Protein 6L5O (pdb70)

InterPro domains:
  IPR001650 Helicase, C-terminal domain-like [PF00271] (434-532)
  IPR001650 Helicase, C-terminal domain-like [PS51194] (429-573)
  IPR001650 Helicase, C-terminal domain-like [SM00490] (448-532)
  IPR011545 DEAD/DEAH-box helicase domain [PF00270] (211-381)
  IPR012562 GUCT [PF08152] (620-715)
  IPR014001 Helicase superfamily 1/2, ATP-binding domain [PS51192] (217-396)
  IPR014001 Helicase superfamily 1/2, ATP-binding domain [SM00487] (205-412)
  IPR027417 P-loop containing nucleoside triphosphate hydrolase [G3DSA:3.40.50.300] (160-396)
  IPR027417 P-loop containing nucleoside triphosphate hydrolase [G3DSA:3.40.50.300] (397-629)
  IPR027417 P-loop containing nucleoside triphosphate hydrolase [SSF52540] (75-360)
  IPR027417 P-loop containing nucleoside triphosphate hydrolase [SSF52540] (261-554)
  IPR035979 RNA-binding domain superfamily [SSF54928] (625-708)
  IPR050079 DEAD box RNA helicase [PTHR47959] (168-776)
  IPR059027 DDX21/DDX50 dimerisation domain [PF26142] (568-618)

GO terms:
  GO:0016479 negative regulation of transcription by RNA polymerase I (P, TAS)
  GO:0140870 RNA polymerase inhibitor activity (F, TAS)
  GO:0097322 7SK snRNA binding (F, IDA)
  GO:0005654 nucleoplasm (C, IDA)
  GO:0005730 nucleolus (C, IDA)
  GO:0003724 RNA helicase activity (F, IDA)
  GO:0030515 snoRNA binding (F, IDA)
  GO:0035198 miRNA binding (F, IDA)
  GO:0062176 R-loop processing (P, IDA)
  GO:0019843 rRNA binding (F, IDA)
  GO:0016887 ATP hydrolysis activity (F, EXP)
  GO:0003724 RNA helicase activity (F, IMP)
  GO:0006366 transcription by RNA polymerase II (P, IMP)
  GO:0005515 protein binding (F, IPI)
  GO:0003724 RNA helicase activity (F, TAS)
  GO:0005730 nucleolus (C, TAS)
  GO:0005654 nucleoplasm (C, TAS)
  GO:0005694 chromosome (C, IDA)
  GO:0045945 positive regulation of transcription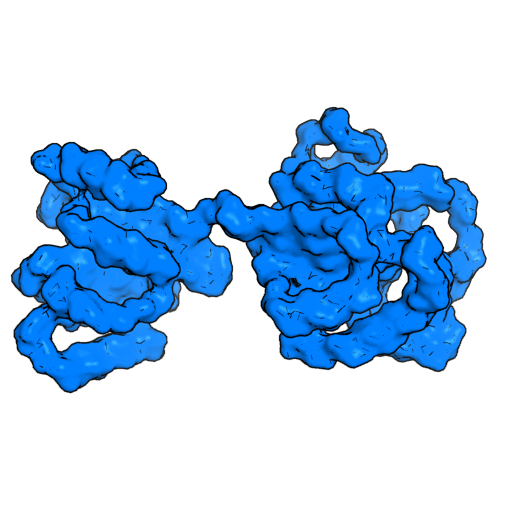 by RNA polymerase III (P, IDA)
  GO:0001649 osteoblast differentiation (P, HDA)

Solvent-accessible surface area: 18257 Å² total; per-residue (Å²): 106,16,112,134,42,73,16,43,143,102,1,46,161,47,0,132,69,96,61,24,61,111,15,90,82,2,9,40,117,0,4,125,43,1,65,50,36,77,3,0,14,0,32,2,55,117,74,48,21,17,21,21,1,0,0,0,1,0,0,15,56,2,32,52,82,34,144,104,82,138,197,41,63,19,3,24,0,0,0,0,0,4,31,115,95,50,0,55,73,0,12,120,11,0,41,31,0,4,146,93,15,23,16,1,30,2,43,33,89,43,107,93,40,49,12,57,73,86,18,154,79,3,1,0,0,0,0,0,15,0,29,18,0,50,56,0,33,119,69,66,116,13,52,0,48,118,6,105,12,0,0,4,9,34,1,22,64,0,4,116,92,54,36,24,100,56,2,43,90,0,0,69,44,0,29,151,76,85,59,137,80,32,1,8,0,0,2,0,1,22,74,30,55,146,123,1,43,54,24,3,98,121,24,21,51,113,91,68,55,127,16,43,31,54,164,100,31,110,62,26,73,26,18,0,15,98,9,95,143,82,101,29,14,65,38,0,18,75,16,22,164,93,98,13,35,176,141,10,47,0,2,0,0,1,89,68,102,134,28,0,75,95,13,5,111,56,94,44,8,96,145,69,7,86,20,0,5,56,98,36,94,107,153,73,47,72,98,8,17,128,8,1,116,109,63,84,25,9,3,2,0,0,3,37,88,9,7,165,80,30,112,12,2,89,0,12,0,0,0,2,2,20,8,14,180,74,11,127,28,0,72,102,10,12,56,73,10,23,42,96,65,118,46,0,10,0,0,0,0,8,27,142,174,23,64,146,70,0,50,67,3,14,123,147,19,60,34,145,13,132,101,119

Foldseek 3Di:
DDVPAPADPLLCVLVVVVVDNYDFVQQVVQLCCQLVFFAEEEADFPPRDVLCSNLRSVVSNCVVPPPDFAFLEAEQEEEAEADLVVLVVSQVVNVSRDPPFAGEEDEPPDDCVVVLVSNRGGHHYYTYHLPRLLVCVVVPRHQQQNYQAYEYEQLVVNVVVPCLVSVCSNQCRQQVDPDVRGHRYYYYHNDADPVSCVSVVVRHDPRHYYHYCPVVDQQEAEAEEEDDLVCVLVVVLVVCCVFANPLFAEEEEEADPVCLVVSCCPPSFVVQEDEEEPVDDPVVNVVVVVCCVVVVGHYYYYYPHRCVVDDDAQGQEYEYAAQDPPLVVVLVVRVSHDPPSHRHYYYYYYYPVRVVSQVVSCVVNVHDHHYD

CATH classification: 3.40.50.300 (+1 more: 3.40.50.300)

Radius of gyration: 26.51 Å; Cα contacts (8 Å, |Δi|>4): 681; chains: 1; bounding box: 66×63×42 Å

Nearest PDB structures (foldseek):
  6l5o-assembly1_A  TM=1.003E+00  e=1.780E-74  Homo sapiens
  6l5m-assembly4_D  TM=5.932E-01  e=1.515E-62  Homo sapiens
  6l5l-assembly1_A  TM=5.613E-01  e=4.854E-62  Homo sapiens
  8i9w-assembly1_CE  TM=5.303E-01  e=2.151E-23  Thermochaetoides thermophila DSM 1495
  8i9z-assembly1_CE  TM=5.323E-01  e=1.432E-23  Thermochaetoides thermophila DSM 1495

Secondary structure (DSSP, 8-state):
--TTS---HHHHHHHHHTT--S--HHHHHHHHHHHTT--EEEE--TTS-HHHHHHHHHHHHHHHH-SS--TTPPPSEEEE-SSHHHHHHHHHHHHHH-SSS-EEEE-SSS-HHHHHHHHHH--SEEEE-HHHHHHHHHTT----TT-SEEEEETHHHHHHTT-HHHHHHHHHHH--S-GGGSPEEEEEES---HHHHHHHGGGS-TT-EEEESSTTS--EEEEEEE--GGGHHHHHHHHHHHHT-TT--EEEEES-HHHHHHHHHSTTTGGGEEEE-TTS-HHHHHHHHHHHHTTS-SEEEEEHHHHTT--PPPBSEEEESS--S-HHHHHHHHTTB--TTPPEEEEEEE-GGGHHHHHHHHHHHT--PEE-

Sequence (372 aa):
SFSNFPISEETIKLLKGRGVTFLFPIQAKTFHHVYSGKDLIAQARTGTGKTFSFAIPLIEKLHGELQDRKRGRAPQVLVLAPTRELANNQVSKDFSSDITKKLSVACFYGGTPYGGQFERMRNGIDILVGTPGRIKDHIQNGKLDLTKLKHVVLDEVDQMLDMGFADQVEEILSSVAYKKDSEDNPQTLLFSATCPHWVFNVAKKYMKSTYEQVDLIKTAITVEHLAIKCHWTQRAAVIGDVIRVYSGHQGRTIIFCETKKEAQELSQNSAIKQDAQSLHGDIPQKQREITLKGFRNGSFGVLVATNVAARGLDIPEVDLVIQSSPPKDVESYIHRSGRTGRAGRTGVCCICCFYQHKEEYQLVQVEQKAGIKFKRI

Structure (mmCIF, N/CA/C/O backbone):
data_6L5O
#
_entry.id   6L5O
#
_cell.length_a   66.460
_cell.length_b   43.830
_cell.length_c   72.440
_cell.angle_alpha   90.000
_cell.angle_beta   115.640
_cell.angle_gamma   90.000
#
_symmetry.space_group_name_H-M   'P 1 21 1'
#
loop_
_entity.id
_entity.type
_entity.pdbx_description
1 polymer 'Nucleolar RNA helicase 2'
2 non-polymer "ADENOSINE-5'-DIPHOSPHATE"
3 non-polymer 'MAGNESIUM ION'
4 non-polymer GLYCEROL
5 water water
#
loop_
_atom_site.group_PDB
_atom_site.id
_atom_site.type_symbol
_atom_site.label_atom_id
_atom_site.label_alt_id
_atom_site.label_comp_id
_atom_site.label_asym_id
_atom_site.label_entity_id
_atom_site.label_seq_id
_atom_site.pdbx_PDB_ins_code
_atom_site.Cartn_x
_atom_site.Cartn_y
_atom_site.Cartn_z
_atom_site.occupancy
_atom_site.B_iso_or_equiv
_atom_site.auth_seq_id
_atom_site.auth_comp_id
_atom_site.auth_asym_id
_atom_site.auth_atom_id
_atom_site.pdbx_PDB_model_num
ATOM 1 N N . SER A 1 1 ? 22.333 -12.604 -5.769 1.00 27.22 187 SER A N 1
ATOM 2 C CA . SER A 1 1 ? 23.647 -13.183 -6.029 1.00 22.37 187 SER A CA 1
ATOM 3 C C . SER A 1 1 ? 24.644 -12.742 -4.980 1.00 19.76 187 SER A C 1
ATOM 4 O O . SER A 1 1 ? 24.404 -11.790 -4.230 1.00 24.27 187 SER A O 1
ATO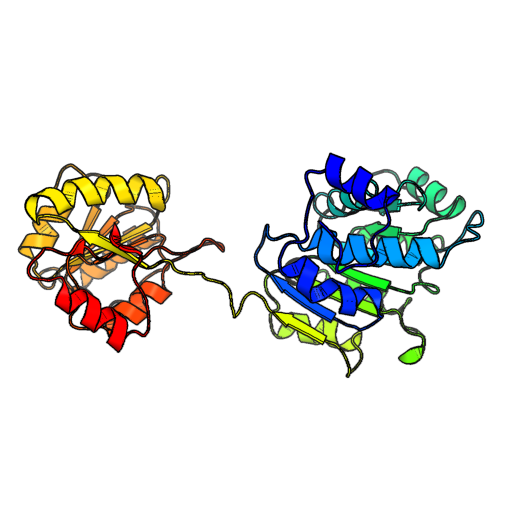M 7 N N . PHE A 1 2 ? 25.804 -13.392 -5.006 1.00 16.37 188 PHE A N 1
ATOM 8 C CA . PHE A 1 2 ? 26.785 -13.285 -3.936 1.00 17.53 188 PHE A CA 1
ATOM 9 C C . PHE A 1 2 ? 28.184 -12.985 -4.472 1.00 19.34 188 PHE A C 1
ATOM 10 O O . PHE A 1 2 ? 29.178 -13.283 -3.803 1.00 17.59 188 PHE A O 1
ATOM 18 N N . SER A 1 3 ? 28.272 -12.349 -5.653 1.00 17.60 189 SER A N 1
ATOM 19 C CA . SER A 1 3 ? 29.558 -12.159 -6.331 1.00 17.93 189 SER A CA 1
ATOM 20 C C . SER A 1 3 ? 30.571 -11.401 -5.482 1.00 17.65 189 SER A C 1
ATOM 21 O O . SER A 1 3 ? 31.780 -11.614 -5.629 1.00 19.48 189 SER A O 1
ATOM 24 N N . ASN A 1 4 ? 30.115 -10.498 -4.616 1.00 12.46 190 ASN A N 1
ATOM 25 C CA . ASN A 1 4 ? 31.053 -9.705 -3.827 1.00 15.90 190 ASN A CA 1
ATOM 26 C C . ASN A 1 4 ? 31.607 -10.444 -2.618 1.00 16.37 190 ASN A C 1
ATOM 27 O O . ASN A 1 4 ? 32.435 -9.872 -1.897 1.00 18.33 190 ASN A O 1
ATOM 32 N N . PHE A 1 5 ? 31.185 -11.685 -2.371 1.00 15.27 191 PHE A N 1
ATOM 33 C CA . PHE A 1 5 ? 31.545 -12.324 -1.113 1.00 15.98 191 PHE A CA 1
ATOM 34 C C . PHE A 1 5 ? 32.083 -13.732 -1.332 1.00 15.45 191 PHE A C 1
ATOM 35 O O . PHE A 1 5 ? 31.596 -14.453 -2.203 1.00 18.12 191 PHE A O 1
ATOM 43 N N . PRO A 1 6 ? 33.058 -14.164 -0.532 1.00 14.05 192 PRO A N 1
ATOM 44 C CA . PRO A 1 6 ? 33.654 -15.518 -0.689 1.00 20.37 192 PRO A CA 1
ATOM 45 C C . PRO A 1 6 ? 32.782 -16.636 -0.126 1.00 21.12 192 PRO A C 1
ATOM 46 O O . PRO A 1 6 ? 33.118 -17.316 0.857 1.00 21.15 192 PRO A O 1
ATOM 50 N N . ILE A 1 7 ? 31.634 -16.839 -0.761 1.00 13.48 193 ILE A N 1
ATOM 51 C CA . ILE A 1 7 ? 30.649 -17.834 -0.359 1.00 14.81 193 ILE A CA 1
ATOM 52 C C . ILE A 1 7 ? 30.664 -18.942 -1.404 1.00 15.68 193 ILE A C 1
ATOM 53 O O . ILE A 1 7 ? 30.571 -18.662 -2.603 1.00 14.39 193 ILE A O 1
ATOM 58 N N . SER A 1 8 ? 30.817 -20.189 -0.956 1.00 16.03 194 SER A N 1
ATOM 59 C CA . SER A 1 8 ? 31.002 -21.307 -1.877 1.00 14.37 194 SER A CA 1
ATOM 60 C C . SER A 1 8 ? 29.691 -21.683 -2.567 1.00 14.33 194 SER A C 1
ATOM 61 O O . SER A 1 8 ? 28.595 -21.304 -2.147 1.00 12.89 194 SER A O 1
ATOM 64 N N . GLU A 1 9 ? 29.815 -22.454 -3.651 1.00 12.39 195 GLU A N 1
ATOM 65 C CA . GLU A 1 9 ? 28.615 -22.898 -4.357 1.00 16.30 195 GLU A CA 1
ATOM 66 C C . GLU A 1 9 ? 27.766 -23.818 -3.483 1.00 16.51 195 GLU A C 1
ATOM 67 O O . GLU A 1 9 ? 26.532 -23.741 -3.509 1.00 13.22 195 GLU A O 1
ATOM 73 N N . GLU A 1 10 ? 28.409 -24.692 -2.698 1.00 14.08 196 GLU A N 1
ATOM 74 C CA . GLU A 1 10 ? 27.675 -25.540 -1.762 1.00 14.50 196 GLU A CA 1
ATOM 75 C C . GLU A 1 10 ? 26.853 -24.702 -0.793 1.00 14.83 196 GLU A C 1
ATOM 76 O O . GLU A 1 10 ? 25.680 -24.993 -0.549 1.00 15.36 196 GLU A O 1
ATOM 82 N N . THR A 1 11 ? 27.473 -23.682 -0.192 1.00 12.41 197 THR A N 1
ATOM 83 C CA . THR A 1 11 ? 26.745 -22.831 0.746 1.00 13.82 197 THR A CA 1
ATOM 84 C C . THR A 1 11 ? 25.603 -22.096 0.048 1.00 11.47 197 THR A C 1
ATOM 85 O O . THR A 1 11 ? 24.499 -21.984 0.597 1.00 12.30 197 THR A O 1
ATOM 89 N N . ILE A 1 12 ? 25.844 -21.603 -1.168 1.00 10.49 198 ILE A N 1
ATOM 90 C CA . ILE A 1 12 ? 24.790 -20.902 -1.900 1.00 13.79 198 ILE A CA 1
ATOM 91 C C . ILE A 1 12 ? 23.595 -21.816 -2.143 1.00 12.06 198 ILE A C 1
ATOM 92 O O . ILE A 1 12 ? 22.443 -21.377 -2.077 1.00 12.31 198 ILE A O 1
ATOM 97 N N . LYS A 1 13 ? 23.838 -23.100 -2.416 1.00 13.88 199 LYS A N 1
ATOM 98 C CA . LYS A 1 13 ? 22.714 -23.996 -2.654 1.00 15.68 199 LYS A CA 1
ATOM 99 C C . LYS A 1 13 ? 21.906 -24.208 -1.378 1.00 16.70 199 LYS A C 1
ATOM 100 O O . LYS A 1 13 ? 20.669 -24.239 -1.407 1.00 11.96 199 LYS A O 1
ATOM 106 N N . LEU A 1 14 ? 22.590 -24.324 -0.236 1.00 10.49 200 LEU A N 1
ATOM 107 C CA . LEU A 1 14 ? 21.868 -24.455 1.023 1.00 11.75 200 LEU A CA 1
ATOM 108 C C . LEU A 1 14 ? 21.103 -23.179 1.359 1.00 12.08 200 LEU A C 1
ATOM 109 O O . LEU A 1 14 ? 19.975 -23.241 1.868 1.00 12.78 200 LEU A O 1
ATOM 114 N N . LEU A 1 15 ? 21.705 -22.015 1.091 1.00 11.43 201 LEU A N 1
ATOM 115 C CA . LEU A 1 15 ? 21.033 -20.743 1.341 1.00 14.24 201 LEU A CA 1
ATOM 116 C C . LEU A 1 15 ? 19.749 -20.615 0.519 1.00 12.95 201 LEU A C 1
ATOM 117 O O . LEU A 1 15 ? 18.744 -20.088 1.011 1.00 12.33 201 LEU A O 1
ATOM 122 N N . LYS A 1 16 ? 19.758 -21.109 -0.723 1.00 13.51 202 LYS A N 1
ATOM 123 C CA . LYS A 1 16 ? 18.545 -21.085 -1.547 1.00 11.34 202 LYS A CA 1
ATOM 124 C C . LYS A 1 16 ? 17.409 -21.882 -0.906 1.00 15.39 202 LYS A C 1
ATOM 125 O O . LYS A 1 16 ? 16.241 -21.486 -0.982 1.00 13.27 202 LYS A O 1
ATOM 131 N N . GLY A 1 17 ? 17.728 -23.009 -0.267 1.00 12.62 203 GLY A N 1
ATOM 132 C CA . GLY A 1 17 ? 16.728 -23.743 0.488 1.00 16.79 203 GLY A CA 1
ATOM 133 C C . GLY A 1 17 ? 16.132 -22.967 1.642 1.00 18.71 203 GLY A C 1
ATOM 134 O O . GLY A 1 17 ? 15.055 -23.322 2.133 1.00 14.64 203 GLY A O 1
ATOM 135 N N . ARG A 1 18 ? 16.816 -21.924 2.105 1.00 16.12 204 ARG A N 1
ATOM 136 C CA . ARG A 1 18 ? 16.272 -21.037 3.114 1.00 13.76 204 ARG A CA 1
ATOM 137 C C . ARG A 1 18 ? 15.737 -19.740 2.524 1.00 13.04 204 ARG A C 1
ATOM 138 O O . ARG A 1 18 ? 15.486 -18.788 3.271 1.00 13.46 204 ARG A O 1
ATOM 146 N N . GLY A 1 19 ? 15.561 -19.678 1.203 1.00 12.30 205 GLY A N 1
ATOM 147 C CA . GLY A 1 19 ? 15.066 -18.463 0.582 1.00 12.16 205 GLY A CA 1
ATOM 148 C C . GLY A 1 19 ? 16.040 -17.310 0.528 1.00 12.98 205 GLY A C 1
ATOM 149 O O . GLY A 1 19 ? 15.627 -16.178 0.268 1.00 12.17 205 GLY A O 1
ATOM 150 N N . VAL A 1 20 ? 17.325 -17.549 0.765 1.00 12.57 206 VAL A N 1
ATOM 151 C CA . VAL A 1 20 ? 18.326 -16.485 0.772 1.00 9.25 206 VAL A CA 1
ATOM 152 C C . VAL A 1 20 ? 19.019 -16.473 -0.589 1.00 11.65 206 VAL A C 1
ATOM 153 O O . VAL A 1 20 ? 19.715 -17.431 -0.941 1.00 12.23 206 VAL A O 1
ATOM 157 N N . THR A 1 21 ? 18.844 -15.388 -1.362 1.00 14.76 207 THR A N 1
ATOM 158 C CA . THR A 1 21 ? 19.487 -15.268 -2.671 1.00 13.99 207 THR A CA 1
ATOM 159 C C . THR A 1 21 ? 20.401 -14.062 -2.795 1.00 16.33 207 THR A C 1
ATOM 160 O O . THR A 1 21 ? 21.085 -13.934 -3.816 1.00 13.73 207 THR A O 1
ATOM 164 N N . PHE A 1 22 ? 20.439 -13.181 -1.796 1.00 12.00 208 PHE A N 1
ATOM 165 C CA . PHE A 1 22 ? 21.391 -12.085 -1.749 1.00 13.27 208 PHE A CA 1
ATOM 166 C C . PHE A 1 22 ? 21.501 -11.650 -0.293 1.00 13.48 208 PHE A C 1
ATOM 167 O O . PHE A 1 22 ? 20.654 -11.988 0.534 1.00 13.14 208 PHE A O 1
ATOM 175 N N . LEU A 1 23 ? 22.534 -10.873 0.011 1.00 14.98 209 LEU A N 1
ATOM 176 C CA . LEU A 1 23 ? 22.763 -10.458 1.391 1.00 12.44 209 LEU A CA 1
ATOM 177 C C . LEU A 1 23 ? 22.044 -9.141 1.688 1.00 15.49 209 LEU A C 1
ATOM 178 O O . LEU A 1 23 ? 22.178 -8.168 0.939 1.00 17.60 209 LEU A O 1
ATOM 183 N N . PHE A 1 24 ? 21.265 -9.128 2.779 1.00 11.79 210 PHE A N 1
ATOM 184 C CA . PHE A 1 24 ? 20.662 -7.904 3.299 1.00 12.08 210 PHE A CA 1
ATOM 185 C C . PHE A 1 24 ? 21.751 -6.916 3.721 1.00 18.10 210 PHE A C 1
ATOM 186 O O . PHE A 1 24 ? 22.902 -7.307 3.918 1.00 15.14 210 PHE A O 1
ATOM 194 N N . PRO A 1 25 ? 21.405 -5.623 3.860 1.00 13.84 211 PRO A N 1
ATOM 195 C CA . PRO A 1 25 ? 22.420 -4.627 4.260 1.00 16.88 211 PRO A CA 1
ATOM 196 C C . PRO A 1 25 ? 23.240 -4.999 5.490 1.00 11.17 211 PRO A C 1
ATOM 197 O O . PRO A 1 25 ? 24.470 -4.857 5.466 1.00 13.35 211 PRO A O 1
ATOM 201 N N . ILE A 1 26 ? 22.609 -5.453 6.568 1.00 10.61 212 ILE A N 1
ATOM 202 C CA . ILE A 1 26 ? 23.413 -5.747 7.762 1.00 9.48 212 ILE A CA 1
ATOM 203 C C . ILE A 1 26 ? 24.391 -6.882 7.479 1.00 10.98 212 ILE A C 1
ATOM 204 O O . ILE A 1 26 ? 25.501 -6.909 8.029 1.00 11.10 212 ILE A O 1
ATOM 209 N N . GLN A 1 27 ? 24.018 -7.815 6.594 1.00 11.87 213 GLN A N 1
ATOM 210 C CA . GLN A 1 27 ? 24.931 -8.893 6.221 1.00 10.17 213 GLN A CA 1
ATOM 211 C C . GLN A 1 27 ? 26.044 -8.383 5.313 1.00 12.08 213 GLN A C 1
ATOM 212 O O . GLN A 1 27 ? 27.224 -8.692 5.517 1.00 10.73 213 GLN A O 1
ATOM 218 N N . ALA A 1 28 ? 25.680 -7.615 4.284 1.00 10.80 214 ALA A N 1
ATOM 219 C CA . ALA A 1 28 ? 26.684 -7.154 3.329 1.00 11.27 214 ALA A CA 1
ATOM 220 C C . ALA A 1 28 ? 27.691 -6.218 3.977 1.00 13.18 214 ALA A C 1
ATOM 221 O O . ALA A 1 28 ? 28.872 -6.238 3.614 1.00 14.58 214 ALA A O 1
ATOM 223 N N . LYS A 1 29 ? 27.254 -5.406 4.949 1.00 9.83 215 LYS A N 1
ATOM 224 C CA . LYS A 1 29 ? 28.143 -4.426 5.562 1.00 12.53 215 LYS A CA 1
ATOM 225 C C . LYS A 1 29 ? 29.008 -5.011 6.664 1.00 11.87 215 LYS A C 1
ATOM 226 O O . LYS A 1 29 ? 29.967 -4.351 7.086 1.00 14.14 215 LYS A O 1
ATOM 232 N N . THR A 1 30 ? 28.709 -6.226 7.134 1.00 11.14 216 THR A N 1
ATOM 233 C CA . THR A 1 30 ? 29.528 -6.870 8.154 1.00 12.78 216 THR A CA 1
ATOM 234 C C . THR A 1 30 ? 30.379 -8.024 7.639 1.00 12.59 216 THR A C 1
ATOM 235 O O . THR A 1 30 ? 31.260 -8.470 8.374 1.00 10.02 216 THR A O 1
ATOM 239 N N . PHE A 1 31 ? 30.166 -8.511 6.402 1.00 9.75 217 PHE A N 1
ATOM 240 C CA . PHE A 1 31 ? 30.815 -9.764 5.990 1.00 13.36 217 PHE A CA 1
ATOM 241 C C . PHE A 1 31 ? 32.335 -9.680 6.104 1.00 13.37 217 PHE A C 1
ATOM 242 O O . PHE A 1 31 ? 32.970 -10.520 6.754 1.00 11.65 217 PHE A O 1
ATOM 250 N N . HIS A 1 32 ? 32.940 -8.670 5.471 1.00 15.77 218 HIS A N 1
ATOM 251 C CA . HIS A 1 32 ? 34.394 -8.581 5.476 1.00 14.14 218 HIS A CA 1
ATOM 252 C C . HIS A 1 32 ? 34.940 -8.393 6.889 1.00 14.51 218 HIS A C 1
ATOM 253 O O . HIS A 1 32 ? 35.945 -9.014 7.246 1.00 15.26 218 HIS A O 1
ATOM 260 N N . HIS A 1 33 ? 34.288 -7.560 7.714 1.00 13.68 219 HIS A N 1
ATOM 261 C CA . HIS A 1 33 ? 34.719 -7.418 9.110 1.00 13.28 219 HIS A CA 1
ATOM 262 C C . HIS A 1 33 ? 34.781 -8.765 9.814 1.00 14.16 219 HIS A C 1
ATOM 263 O O . HIS A 1 33 ? 35.762 -9.082 10.497 1.00 14.33 219 HIS A O 1
ATOM 270 N N . VAL A 1 34 ? 33.714 -9.554 9.699 1.00 12.68 220 VAL A N 1
ATOM 271 C CA . VAL A 1 34 ? 33.682 -10.832 10.398 1.00 13.44 220 VAL A CA 1
ATOM 272 C C . VAL A 1 34 ? 34.697 -11.784 9.783 1.00 13.03 220 VAL A C 1
ATOM 273 O O . VAL A 1 34 ? 35.539 -12.365 10.476 1.00 13.53 220 VAL A O 1
ATOM 277 N N . TYR A 1 35 ? 34.652 -11.925 8.460 1.00 13.58 221 TYR A N 1
ATOM 278 C CA . TYR A 1 35 ? 35.498 -12.891 7.771 1.00 12.71 221 TYR A CA 1
ATOM 279 C C . TYR A 1 35 ? 36.978 -12.581 7.964 1.00 18.18 221 TYR A C 1
ATOM 280 O O . TYR A 1 35 ? 37.800 -13.498 8.073 1.00 18.17 221 TYR A O 1
ATOM 289 N N . SER A 1 36 ? 37.342 -11.298 8.018 1.00 16.47 222 SER A N 1
ATOM 290 C CA . SER A 1 36 ? 38.751 -10.926 8.117 1.00 17.43 222 SER A CA 1
ATOM 291 C C . SER A 1 36 ? 39.292 -10.939 9.542 1.00 19.98 222 SER A C 1
ATOM 292 O O . SER A 1 36 ? 40.491 -10.702 9.730 1.00 18.03 222 SER A O 1
ATOM 295 N N . GLY A 1 37 ? 38.464 -11.208 10.543 1.00 13.95 223 GLY A N 1
ATOM 296 C CA . GLY A 1 37 ? 38.950 -11.414 11.891 1.00 16.04 223 GLY A CA 1
ATOM 297 C C . GLY A 1 37 ? 38.846 -10.235 12.838 1.00 19.17 223 GLY A C 1
ATOM 298 O O . GLY A 1 37 ? 39.376 -10.316 13.952 1.00 18.96 223 GLY A O 1
ATOM 299 N N . LYS A 1 38 ? 38.165 -9.162 12.448 1.00 14.03 224 LYS A N 1
ATOM 300 C CA . LYS A 1 38 ? 38.032 -7.975 13.283 1.00 15.90 224 LYS A CA 1
ATOM 301 C C . LYS A 1 38 ? 37.005 -8.190 14.388 1.00 16.29 224 LYS A C 1
ATOM 302 O O . LYS A 1 38 ? 36.010 -8.892 14.202 1.00 12.64 224 LYS A O 1
ATOM 308 N N . ASP A 1 39 ? 37.247 -7.561 15.541 1.00 10.94 225 ASP A N 1
ATOM 309 C CA . ASP A 1 39 ? 36.194 -7.408 16.542 1.00 11.52 225 ASP A CA 1
ATOM 310 C C . ASP A 1 39 ? 35.151 -6.428 16.010 1.00 15.06 225 ASP A C 1
ATOM 311 O O . ASP A 1 39 ? 35.467 -5.527 15.228 1.00 14.28 225 ASP A O 1
ATOM 316 N N . LEU A 1 40 ? 33.889 -6.627 16.404 1.00 12.78 226 LEU A N 1
ATOM 317 C CA . LEU A 1 40 ? 32.788 -5.926 15.744 1.00 9.66 226 LEU A CA 1
ATOM 318 C C . LEU A 1 40 ? 31.603 -5.755 16.686 1.00 13.94 226 LEU A C 1
ATOM 319 O O . LEU A 1 40 ? 31.231 -6.683 17.405 1.00 10.92 226 LEU A O 1
ATOM 324 N N . ILE A 1 41 ? 31.003 -4.567 16.682 1.00 10.03 227 ILE A N 1
ATOM 325 C CA . ILE A 1 41 ? 29.675 -4.397 17.254 1.00 10.08 227 ILE A CA 1
ATOM 326 C C . ILE A 1 41 ? 28.762 -3.961 16.124 1.00 11.74 227 ILE A C 1
ATOM 327 O O . ILE A 1 41 ? 29.063 -2.987 15.417 1.00 12.77 227 ILE A O 1
ATOM 332 N N . ALA A 1 42 ? 27.685 -4.716 15.914 1.00 10.43 228 ALA A N 1
ATOM 333 C CA . ALA A 1 42 ? 26.752 -4.468 14.817 1.00 9.98 228 ALA A CA 1
ATOM 334 C C . ALA A 1 42 ? 25.365 -4.263 15.395 1.00 12.42 228 ALA A C 1
ATOM 335 O O . ALA A 1 42 ? 24.923 -5.028 16.261 1.00 13.06 228 ALA A O 1
ATOM 337 N N . GLN A 1 43 ? 24.679 -3.221 14.931 1.00 9.23 229 GLN A N 1
ATOM 338 C CA . GLN A 1 43 ? 23.356 -2.910 15.441 1.00 11.84 229 GLN A CA 1
ATOM 339 C C . GLN A 1 43 ? 22.415 -2.757 14.258 1.00 13.15 229 GLN A C 1
ATOM 340 O O . GLN A 1 43 ? 22.726 -2.035 13.304 1.00 13.54 229 GLN A O 1
ATOM 346 N N . ALA A 1 44 ? 21.311 -3.499 14.294 1.00 14.39 230 ALA A N 1
ATOM 347 C CA . ALA A 1 44 ? 20.283 -3.425 13.265 1.00 12.44 230 ALA A CA 1
ATOM 348 C C . ALA A 1 44 ? 18.954 -3.807 13.888 1.00 17.33 230 ALA A C 1
ATOM 349 O O . ALA A 1 44 ? 18.906 -4.556 14.864 1.00 11.66 230 ALA A O 1
ATOM 351 N N . ARG A 1 45 ? 17.869 -3.301 13.299 1.00 13.30 231 ARG A N 1
ATOM 352 C CA . ARG A 1 45 ? 16.548 -3.538 13.855 1.00 13.93 231 ARG A CA 1
ATOM 353 C C . ARG A 1 45 ? 16.207 -5.027 13.862 1.00 13.49 231 ARG A C 1
ATOM 354 O O . ARG A 1 45 ? 16.727 -5.825 13.077 1.00 13.12 231 ARG A O 1
ATOM 362 N N . THR A 1 46 ? 15.303 -5.395 14.764 1.00 15.20 232 THR A N 1
ATOM 363 C CA . THR A 1 46 ? 14.819 -6.767 14.798 1.00 13.66 232 THR A CA 1
ATOM 364 C C . THR A 1 46 ? 14.219 -7.161 13.453 1.00 16.21 232 THR A C 1
ATOM 365 O O . THR A 1 46 ? 13.507 -6.380 12.810 1.00 15.75 232 THR A O 1
ATOM 369 N N . GLY A 1 47 ? 14.569 -8.361 13.000 1.00 15.08 233 GLY A N 1
ATOM 370 C CA . GLY A 1 47 ? 14.059 -8.910 11.758 1.00 17.73 233 GLY A CA 1
ATOM 371 C C . GLY A 1 47 ? 14.870 -8.604 10.520 1.00 16.96 233 GLY A C 1
ATOM 372 O O . GLY A 1 47 ? 14.431 -8.952 9.418 1.00 19.63 233 GLY A O 1
ATOM 373 N N . THR A 1 48 ? 16.031 -7.966 10.652 1.00 10.68 234 THR A N 1
ATOM 374 C CA . THR A 1 48 ? 16.777 -7.512 9.486 1.00 12.79 234 THR A CA 1
ATOM 375 C C . THR A 1 48 ? 17.909 -8.446 9.078 1.00 11.37 234 THR A C 1
ATOM 376 O O . THR A 1 48 ? 18.582 -8.169 8.079 1.00 10.74 234 THR A O 1
ATOM 380 N N . GLY A 1 49 ? 18.137 -9.538 9.806 1.00 11.29 235 GLY A N 1
ATOM 381 C CA . GLY A 1 49 ? 19.061 -10.557 9.329 1.00 8.80 235 GLY A CA 1
ATOM 382 C C . GLY A 1 49 ? 20.372 -10.672 10.090 1.00 11.91 235 GLY A C 1
ATOM 383 O O . GLY A 1 49 ? 21.407 -11.032 9.513 1.00 11.78 235 GLY A O 1
ATOM 384 N N . LYS A 1 50 ? 20.354 -10.372 11.388 1.00 8.26 236 LYS A N 1
ATOM 385 C CA . LYS A 1 50 ? 21.606 -10.414 12.130 1.00 9.99 236 LYS A CA 1
ATOM 386 C C . LYS A 1 50 ? 22.155 -11.831 12.223 1.00 10.17 236 LYS A C 1
ATOM 387 O O . LYS A 1 50 ? 23.375 -12.003 12.232 1.00 9.87 236 LYS A O 1
ATOM 393 N N . THR A 1 51 ? 21.295 -12.855 12.263 1.00 7.70 237 THR A N 1
ATOM 394 C CA . THR A 1 51 ? 21.819 -14.211 12.469 1.00 9.13 237 THR A CA 1
ATOM 395 C C . THR A 1 51 ? 22.785 -14.605 11.360 1.00 10.18 237 THR A C 1
ATOM 396 O O . THR A 1 51 ? 23.910 -15.041 11.627 1.00 8.47 237 THR A O 1
ATOM 400 N N . PHE A 1 52 ? 22.360 -14.468 10.102 1.00 8.68 238 PHE A N 1
ATOM 401 C CA . PHE A 1 52 ? 23.230 -14.835 8.989 1.00 8.44 238 PHE A CA 1
ATOM 402 C C . PHE A 1 52 ? 24.413 -13.883 8.834 1.00 8.20 238 PHE A C 1
ATOM 403 O O . PHE A 1 52 ? 25.414 -14.254 8.205 1.00 9.38 238 PHE A O 1
ATOM 411 N N . SER A 1 53 ? 24.325 -12.674 9.404 1.00 6.35 239 SER A N 1
ATOM 412 C CA . SER A 1 53 ? 25.444 -11.729 9.355 1.00 10.76 239 SER A CA 1
ATOM 413 C C . SER A 1 53 ? 26.691 -12.272 10.044 1.00 8.72 239 SER A C 1
ATOM 414 O O . SER A 1 53 ? 27.816 -11.949 9.635 1.00 11.36 239 SER A O 1
ATOM 417 N N . PHE A 1 54 ? 26.527 -13.037 11.121 1.00 11.92 240 PHE A N 1
ATOM 418 C CA . PHE A 1 54 ? 27.687 -13.739 11.644 1.00 8.87 240 PHE A CA 1
ATOM 419 C C . PHE A 1 54 ? 27.792 -15.176 11.145 1.00 10.10 240 PHE A C 1
ATOM 420 O O . PHE A 1 54 ? 28.907 -15.640 10.895 1.00 8.43 240 PHE A O 1
ATOM 428 N N . ALA A 1 55 ? 26.673 -15.875 10.937 1.00 8.87 241 ALA A N 1
ATOM 429 C CA . ALA A 1 55 ? 26.759 -17.304 10.630 1.00 8.18 241 ALA A CA 1
ATOM 430 C C . ALA A 1 55 ? 27.391 -17.576 9.262 1.00 10.38 241 ALA A C 1
ATOM 431 O O . ALA A 1 55 ? 28.210 -18.492 9.140 1.00 9.07 241 ALA A O 1
ATOM 433 N N . ILE A 1 56 ? 27.037 -16.816 8.218 1.00 10.41 242 ILE A N 1
ATOM 434 C CA . ILE A 1 56 ? 27.597 -17.141 6.898 1.00 9.77 242 ILE A CA 1
ATOM 435 C C . ILE A 1 56 ? 29.109 -16.902 6.862 1.00 10.78 242 ILE A C 1
ATOM 436 O O . ILE A 1 56 ? 29.856 -17.813 6.470 1.00 10.67 242 ILE A O 1
ATOM 441 N N . PRO A 1 57 ? 29.628 -15.726 7.231 1.00 8.58 243 PRO A N 1
ATOM 442 C CA . PRO A 1 57 ? 31.087 -15.554 7.141 1.00 8.10 243 PRO A CA 1
ATOM 443 C C . PRO A 1 57 ? 31.859 -16.478 8.071 1.00 9.03 243 PRO A C 1
ATOM 444 O O . PRO A 1 57 ? 32.962 -16.904 7.719 1.00 10.71 243 PRO A O 1
ATOM 448 N N . LEU A 1 58 ? 31.299 -16.838 9.230 1.00 11.74 244 LEU A N 1
ATOM 449 C CA . LEU A 1 58 ? 32.010 -17.739 10.139 1.00 8.74 244 LEU A CA 1
ATOM 450 C C . LEU A 1 58 ? 32.096 -19.146 9.562 1.00 11.89 244 LEU A C 1
ATOM 451 O O . LEU A 1 58 ? 33.131 -19.817 9.686 1.00 13.82 244 LEU A O 1
ATOM 456 N N . ILE A 1 59 ? 31.014 -19.612 8.937 1.00 9.23 245 ILE A N 1
ATOM 457 C CA . ILE A 1 59 ? 31.004 -20.955 8.372 1.00 12.30 245 ILE A CA 1
ATOM 458 C C . ILE A 1 59 ? 31.989 -21.047 7.220 1.00 14.37 245 ILE A C 1
ATOM 459 O O . ILE A 1 59 ? 32.743 -22.020 7.105 1.00 16.50 245 ILE A O 1
ATOM 464 N N . GLU A 1 60 ? 31.990 -20.039 6.343 1.00 16.81 246 GLU A N 1
ATOM 465 C CA . GLU A 1 60 ? 32.974 -20.027 5.269 1.00 17.86 246 GLU A CA 1
ATOM 466 C C . GLU A 1 60 ? 34.384 -20.009 5.834 1.00 13.41 246 GLU A C 1
ATOM 467 O O . GLU A 1 60 ? 35.269 -20.711 5.335 1.00 18.26 246 GLU A O 1
ATOM 473 N N . LYS A 1 61 ? 34.613 -19.221 6.889 1.00 14.16 247 LYS A N 1
ATOM 474 C CA . LYS A 1 61 ? 35.923 -19.212 7.529 1.00 17.46 247 LYS A CA 1
ATOM 475 C C . LYS A 1 61 ? 36.317 -20.607 7.997 1.00 13.57 247 LYS A C 1
ATOM 476 O O . LYS A 1 61 ? 37.417 -21.087 7.707 1.00 20.66 247 LYS A O 1
ATOM 482 N N . LEU A 1 62 ? 35.424 -21.279 8.719 1.00 11.55 248 LEU A N 1
ATOM 483 C CA . LEU A 1 62 ? 35.772 -22.579 9.279 1.00 16.57 248 LEU A CA 1
ATOM 484 C C . LEU A 1 62 ? 35.925 -23.633 8.185 1.00 20.03 248 LEU A C 1
ATOM 485 O O . LEU A 1 62 ? 36.772 -24.528 8.295 1.00 20.34 248 LEU A O 1
ATOM 490 N N . HIS A 1 63 ? 35.102 -23.555 7.133 1.00 16.36 249 HIS A N 1
ATOM 491 C CA . HIS A 1 63 ? 35.231 -24.503 6.026 1.00 16.95 249 HIS A CA 1
ATOM 492 C C . HIS A 1 63 ? 36.619 -24.433 5.408 1.00 23.12 249 HIS A C 1
ATOM 493 O O . HIS A 1 63 ? 37.165 -25.453 4.971 1.00 29.84 249 HIS A O 1
ATOM 500 N N . GLY A 1 64 ? 37.204 -23.232 5.353 1.00 22.69 250 GLY A N 1
ATOM 501 C CA . GLY A 1 64 ? 38.570 -23.103 4.880 1.00 25.61 250 GLY A CA 1
ATOM 502 C C . GLY A 1 64 ? 39.614 -23.532 5.891 1.00 29.53 250 GLY A C 1
ATOM 503 O O . GLY A 1 64 ? 40.672 -24.045 5.512 1.00 34.59 250 GLY A O 1
ATOM 504 N N . GLU A 1 65 ? 39.342 -23.353 7.183 1.00 27.85 251 GLU A N 1
ATOM 505 C CA . GLU A 1 65 ? 40.376 -23.597 8.186 1.00 32.19 251 GLU A CA 1
ATOM 506 C C . GLU A 1 65 ? 40.393 -25.024 8.734 1.00 33.69 251 GLU A C 1
ATOM 507 O O . GLU A 1 65 ? 41.473 -25.601 8.892 1.00 45.41 251 GLU A O 1
ATOM 513 N N . LEU A 1 66 ? 39.236 -25.612 9.041 1.00 26.95 252 LEU A N 1
ATOM 514 C CA . LEU A 1 66 ? 39.195 -26.889 9.763 1.00 26.37 252 LEU A CA 1
ATOM 515 C C . LEU A 1 66 ? 39.127 -28.060 8.781 1.00 32.04 252 LEU A C 1
ATOM 516 O O . LEU A 1 66 ? 38.118 -28.759 8.655 1.00 30.17 252 LEU A O 1
ATOM 521 N N . GLN A 1 67 ? 40.247 -28.285 8.091 1.00 31.56 253 GLN A N 1
ATOM 522 C CA . GLN A 1 67 ? 40.304 -29.379 7.128 1.00 31.45 253 GLN A CA 1
ATOM 523 C C . GLN A 1 67 ? 40.444 -30.745 7.793 1.00 38.99 253 GLN A C 1
ATOM 524 O O . GLN A 1 67 ? 40.123 -31.759 7.153 1.00 30.63 253 GLN A O 1
ATOM 530 N N . ASP A 1 68 ? 40.904 -30.794 9.053 1.00 28.68 254 ASP A N 1
ATOM 531 C CA . ASP A 1 68 ? 41.172 -32.044 9.779 1.00 35.75 254 ASP A CA 1
ATOM 532 C C . ASP A 1 68 ? 40.427 -32.042 11.111 1.00 23.73 254 ASP A C 1
ATOM 533 O O . ASP A 1 68 ? 40.997 -31.682 12.140 1.00 31.93 254 ASP A O 1
ATOM 538 N N . ARG A 1 69 ? 39.176 -32.481 11.110 1.00 26.85 255 ARG A N 1
ATOM 539 C CA . ARG A 1 69 ? 38.345 -32.412 12.308 1.00 29.85 255 ARG A CA 1
ATOM 540 C C . ARG A 1 69 ? 38.398 -33.755 13.041 1.00 24.17 255 ARG A C 1
ATOM 541 O O . ARG A 1 69 ? 37.798 -34.738 12.596 1.00 33.01 255 ARG A O 1
ATOM 549 N N . LYS A 1 70 ? 39.115 -33.784 14.165 1.00 21.18 256 LYS A N 1
ATOM 550 C CA . LYS A 1 70 ? 39.341 -34.995 14.944 1.00 20.84 256 LYS A CA 1
ATOM 551 C C . LYS A 1 70 ? 38.251 -35.191 15.993 1.00 24.39 256 LYS A C 1
ATOM 552 O O . LYS A 1 70 ? 37.664 -34.228 16.494 1.00 13.85 256 LYS A O 1
ATOM 558 N N . ARG A 1 71 ? 38.013 -36.453 16.357 1.00 17.82 257 ARG A N 1
ATOM 559 C CA . ARG A 1 71 ? 37.069 -36.738 17.433 1.00 19.10 257 ARG A CA 1
ATOM 560 C C . ARG A 1 71 ? 37.525 -36.067 18.720 1.00 18.03 257 ARG A C 1
ATOM 561 O O . ARG A 1 71 ? 38.716 -36.041 19.032 1.00 22.14 257 ARG A O 1
ATOM 569 N N . GLY A 1 72 ? 36.572 -35.490 19.455 1.00 15.01 258 GLY A N 1
ATOM 570 C CA . GLY A 1 72 ? 36.854 -34.846 20.716 1.00 16.83 258 GLY A CA 1
ATOM 571 C C . GLY A 1 72 ? 37.300 -33.406 20.634 1.00 15.58 258 GLY A C 1
ATOM 572 O O . GLY A 1 72 ? 37.613 -32.821 21.674 1.00 15.81 258 GLY A O 1
ATOM 573 N N . ARG A 1 73 ? 37.356 -32.819 19.441 1.00 14.14 259 ARG A N 1
ATOM 574 C CA . ARG A 1 73 ? 37.901 -31.475 19.306 1.00 14.40 259 ARG A CA 1
ATOM 575 C C . ARG A 1 73 ? 37.023 -30.469 20.044 1.00 12.17 259 ARG A C 1
ATOM 576 O O . ARG A 1 73 ? 35.803 -30.629 20.143 1.00 10.87 259 ARG A O 1
ATOM 584 N N . ALA A 1 74 ? 37.660 -29.418 20.565 1.00 12.81 260 ALA A N 1
ATOM 585 C CA . ALA A 1 74 ? 36.946 -28.359 21.257 1.00 10.17 260 ALA A CA 1
ATOM 586 C C . ALA A 1 74 ? 36.368 -27.367 20.254 1.00 11.65 260 ALA A C 1
ATOM 587 O O . ALA A 1 74 ? 36.908 -27.208 19.154 1.00 11.02 260 ALA A O 1
ATOM 589 N N . PRO A 1 75 ? 35.280 -26.681 20.611 1.00 9.16 261 PRO A N 1
ATOM 590 C CA . PRO A 1 75 ? 34.667 -25.739 19.657 1.00 8.90 261 PRO A CA 1
ATOM 591 C C . PRO A 1 75 ? 35.598 -24.605 19.275 1.00 10.76 261 PRO A C 1
ATOM 592 O O . PRO A 1 75 ? 36.465 -24.183 20.044 1.00 11.32 261 PRO A O 1
ATOM 596 N N . GLN A 1 76 ? 35.399 -24.118 18.052 1.00 8.33 262 GLN A N 1
ATOM 597 C CA . GLN A 1 76 ? 36.079 -22.945 17.539 1.00 12.01 262 GLN A CA 1
ATOM 598 C C . GLN A 1 76 ? 35.219 -21.696 17.612 1.00 11.70 262 GLN A C 1
ATOM 599 O O . GLN A 1 76 ? 35.757 -20.582 17.581 1.00 10.18 262 GLN A O 1
ATOM 605 N N . VAL A 1 77 ? 33.901 -21.859 17.678 1.00 7.79 263 VAL A N 1
ATOM 606 C CA . VAL A 1 77 ? 32.967 -20.739 17.715 1.00 6.80 263 VAL A CA 1
ATOM 607 C C . VAL A 1 77 ? 32.043 -20.965 18.892 1.00 7.03 263 VAL A C 1
ATOM 608 O O . VAL A 1 77 ? 31.510 -22.064 19.054 1.00 7.43 263 VAL A O 1
ATOM 612 N N . LEU A 1 78 ? 31.829 -19.929 19.691 1.00 7.34 264 LEU A N 1
ATOM 613 C CA . LEU A 1 78 ? 30.826 -19.936 20.743 1.00 7.13 264 LEU A CA 1
ATOM 614 C C . LEU A 1 78 ? 29.829 -18.834 20.441 1.00 7.39 264 LEU A C 1
ATOM 615 O O . LEU A 1 78 ? 30.236 -17.691 20.228 1.00 8.99 264 LEU A O 1
ATOM 620 N N . VAL A 1 79 ? 28.541 -19.161 20.497 1.00 7.10 265 VAL A N 1
ATOM 621 C CA . VAL A 1 79 ? 27.462 -18.177 20.423 1.00 6.83 265 VAL A CA 1
ATOM 622 C C . VAL A 1 79 ? 26.619 -18.303 21.681 1.00 8.72 265 VAL A C 1
ATOM 623 O O . VAL A 1 79 ? 26.004 -19.352 21.911 1.00 8.41 265 VAL A O 1
ATOM 627 N N . LEU A 1 80 ? 26.561 -17.236 22.464 1.00 7.02 266 LEU A N 1
ATOM 628 C CA . LEU A 1 80 ? 25.686 -17.165 23.624 1.00 8.96 266 LEU A CA 1
ATOM 629 C C . LEU A 1 80 ? 24.431 -16.397 23.240 1.00 11.44 266 LEU A C 1
ATOM 630 O O . LEU A 1 80 ? 24.518 -15.326 22.628 1.00 10.84 266 LEU A O 1
ATOM 635 N N . ALA A 1 81 ? 23.276 -16.941 23.600 1.00 7.48 267 ALA A N 1
ATOM 636 C CA . ALA A 1 81 ? 21.998 -16.290 23.368 1.00 11.28 267 ALA A CA 1
ATOM 637 C C . ALA A 1 81 ? 21.211 -16.354 24.662 1.00 9.68 267 ALA A C 1
ATOM 638 O O . ALA A 1 81 ? 21.451 -17.232 25.495 1.00 11.48 267 ALA A O 1
ATOM 640 N N . PRO A 1 82 ? 20.268 -15.432 24.869 1.00 11.15 268 PRO A N 1
ATOM 641 C CA . PRO A 1 82 ? 19.668 -15.305 26.206 1.00 13.58 268 PRO A CA 1
ATOM 642 C C . PRO A 1 82 ? 18.517 -16.255 26.488 1.00 19.08 268 PRO A C 1
ATOM 643 O O . PRO A 1 82 ? 18.134 -16.375 27.654 1.00 16.33 268 PRO A O 1
ATOM 647 N N . THR A 1 83 ? 17.925 -16.909 25.486 1.00 10.82 269 THR A N 1
ATOM 648 C CA . THR A 1 83 ? 16.853 -17.858 25.754 1.00 14.72 269 THR A CA 1
ATOM 649 C C . THR A 1 83 ? 17.062 -19.132 24.948 1.00 12.13 269 THR A C 1
ATOM 650 O O . THR A 1 83 ? 17.739 -19.138 23.918 1.00 12.63 269 THR A O 1
ATOM 654 N N . ARG A 1 84 ? 16.449 -20.212 25.443 1.00 8.89 270 ARG A N 1
ATOM 655 C CA . ARG A 1 84 ? 16.430 -21.476 24.713 1.00 11.91 270 ARG A CA 1
ATOM 656 C C . ARG A 1 84 ? 15.872 -21.305 23.302 1.00 11.81 270 ARG A C 1
ATOM 657 O O . ARG A 1 84 ? 16.412 -21.868 22.344 1.00 11.06 270 ARG A O 1
ATOM 665 N N . GLU A 1 85 ? 14.796 -20.535 23.151 1.00 13.04 271 GLU A N 1
ATOM 666 C CA . GLU A 1 85 ? 14.201 -20.369 21.825 1.00 11.56 271 GLU A CA 1
ATOM 667 C C . GLU A 1 85 ? 15.149 -19.640 20.873 1.00 12.34 271 GLU A C 1
ATOM 668 O O . GLU A 1 85 ? 15.265 -20.011 19.701 1.00 12.82 271 GLU A O 1
ATOM 674 N N . LEU A 1 86 ? 15.851 -18.614 21.360 1.00 12.19 272 LEU A N 1
ATOM 675 C CA . LEU A 1 86 ? 16.801 -17.892 20.514 1.00 12.01 272 LEU A CA 1
ATOM 676 C C . LE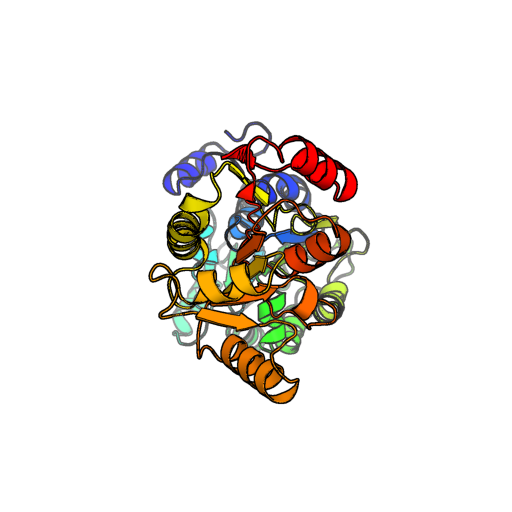U A 1 86 ? 18.027 -18.742 20.206 1.00 13.37 272 LEU A C 1
ATOM 677 O O . LEU A 1 86 ? 18.552 -18.706 19.087 1.00 9.70 272 LEU A O 1
ATOM 682 N N . ALA A 1 87 ? 18.505 -19.515 21.188 1.00 9.64 273 ALA A N 1
ATOM 683 C CA . ALA A 1 87 ? 19.636 -20.404 20.938 1.00 6.96 273 ALA A CA 1
ATOM 684 C C . ALA A 1 87 ? 19.293 -21.470 19.902 1.00 11.97 273 ALA A C 1
ATOM 685 O O . ALA A 1 87 ? 20.095 -21.754 19.003 1.00 10.72 273 ALA A O 1
ATOM 687 N N A ASN A 1 88 ? 18.106 -22.074 20.015 0.56 11.90 274 ASN A N 1
ATOM 688 N N B ASN A 1 88 ? 18.101 -22.064 20.004 0.44 11.93 274 ASN A N 1
ATOM 689 C CA A ASN A 1 88 ? 17.678 -23.072 19.035 0.56 13.19 274 ASN A CA 1
ATOM 690 C CA B ASN A 1 88 ? 17.694 -23.076 19.030 0.44 13.20 274 ASN A CA 1
ATOM 691 C C A ASN A 1 88 ? 17.612 -22.484 17.627 0.56 11.88 274 ASN A C 1
ATOM 692 C C B ASN A 1 88 ? 17.598 -22.492 17.622 0.44 11.95 274 ASN A C 1
ATOM 693 O O A ASN A 1 88 ? 18.036 -23.123 16.657 0.56 11.35 274 ASN A O 1
ATOM 694 O O B ASN A 1 88 ? 17.995 -23.139 16.646 0.44 11.39 274 ASN A O 1
ATOM 703 N N . GLN A 1 89 ? 17.073 -21.271 17.495 1.00 11.03 275 GLN A N 1
ATOM 704 C CA . GLN A 1 89 ? 16.948 -20.663 16.170 1.00 13.28 275 GLN A CA 1
ATOM 705 C C . GLN A 1 89 ? 18.313 -20.397 15.556 1.00 14.06 275 GLN A C 1
ATOM 706 O O . GLN A 1 89 ? 18.521 -20.629 14.360 1.00 11.45 275 GLN A O 1
ATOM 712 N N . VAL A 1 90 ? 19.265 -19.909 16.358 1.00 9.71 276 VAL A N 1
ATOM 713 C CA . VAL A 1 90 ? 20.594 -19.632 15.818 1.00 10.76 276 VAL A CA 1
ATOM 714 C C . VAL A 1 90 ? 21.288 -20.928 15.413 1.00 13.14 276 VAL A C 1
ATOM 715 O O . VAL A 1 90 ? 21.921 -21.011 14.348 1.00 9.64 276 VAL A O 1
ATOM 719 N N . SER A 1 91 ? 21.191 -21.961 16.263 1.00 9.57 277 SER A N 1
ATOM 720 C CA . SER A 1 91 ? 21.795 -23.249 15.943 1.00 9.75 277 SER A CA 1
ATOM 721 C C . SER A 1 91 ? 21.209 -23.839 14.672 1.00 13.87 277 SER A C 1
ATOM 722 O O . SER A 1 91 ? 21.938 -24.384 13.830 1.00 12.40 277 SER A O 1
ATOM 725 N N . LYS A 1 92 ? 19.889 -23.748 14.525 1.00 10.86 278 LYS A N 1
ATOM 726 C CA . LYS A 1 92 ? 19.239 -24.262 13.320 1.00 12.02 278 LYS A CA 1
ATOM 727 C C . LYS A 1 92 ? 19.729 -23.537 12.079 1.00 11.09 278 LYS A C 1
ATOM 728 O O . LYS A 1 92 ? 19.914 -24.150 11.021 1.00 14.25 278 LYS A O 1
ATOM 734 N N . ASP A 1 93 ? 19.945 -22.230 12.183 1.00 13.42 279 ASP A N 1
ATOM 735 C CA . ASP A 1 93 ? 20.418 -21.482 11.026 1.00 15.00 279 ASP A CA 1
ATOM 736 C C . ASP A 1 93 ? 21.833 -21.898 10.630 1.00 14.37 279 ASP A C 1
ATOM 737 O O . ASP A 1 93 ? 22.129 -22.025 9.439 1.00 14.04 279 ASP A O 1
ATOM 742 N N . PHE A 1 94 ? 22.716 -22.144 11.609 1.00 8.06 280 PHE A N 1
ATOM 743 C CA . PHE A 1 94 ? 24.030 -22.705 11.304 1.00 11.71 280 PHE A CA 1
ATOM 744 C C . PHE A 1 94 ? 23.919 -24.074 10.626 1.00 11.28 280 PHE A C 1
ATOM 745 O O . PHE A 1 94 ? 24.556 -24.322 9.595 1.00 11.16 280 PHE A O 1
ATOM 753 N N A SER A 1 95 ? 23.147 -24.991 11.221 0.41 10.75 281 SER A N 1
ATOM 754 N N B SER A 1 95 ? 23.132 -24.987 11.206 0.59 10.72 281 SER A N 1
ATOM 755 C CA A SER A 1 95 ? 23.101 -26.361 10.716 0.41 9.21 281 SER A CA 1
ATOM 756 C CA B SER A 1 95 ? 23.118 -26.364 10.715 0.59 9.19 281 SER A CA 1
ATOM 757 C C A SER A 1 95 ? 22.488 -26.422 9.323 0.41 12.21 281 SER A C 1
ATOM 758 C C B SER A 1 95 ? 22.373 -26.502 9.394 0.59 12.15 281 SER A C 1
ATOM 759 O O A SER A 1 95 ? 22.848 -27.295 8.523 0.41 13.69 281 SER A O 1
ATOM 760 O O B SER A 1 95 ? 22.523 -27.527 8.722 0.59 13.65 281 SER A O 1
ATOM 765 N N . ASP A 1 96 ? 21.575 -25.503 9.015 1.00 12.51 282 ASP A N 1
ATOM 766 C CA . ASP A 1 96 ? 20.938 -25.495 7.705 1.00 14.11 282 ASP A CA 1
ATOM 767 C C . ASP A 1 96 ? 21.904 -25.102 6.600 1.00 17.49 282 ASP A C 1
ATOM 768 O O . ASP A 1 96 ? 21.682 -25.481 5.446 1.00 16.02 282 ASP A O 1
ATOM 773 N N . ILE A 1 97 ? 22.977 -24.368 6.908 1.00 10.02 283 ILE A N 1
ATOM 774 C CA . ILE A 1 97 ? 23.861 -23.877 5.854 1.00 13.51 283 ILE A CA 1
ATOM 775 C C . ILE A 1 97 ? 25.258 -24.486 5.900 1.00 12.73 283 ILE A C 1
ATOM 776 O O . ILE A 1 97 ? 26.111 -24.096 5.088 1.00 12.86 283 ILE A O 1
ATOM 781 N N . THR A 1 98 ? 25.525 -25.434 6.799 1.00 13.24 284 THR A N 1
ATOM 782 C CA . THR A 1 98 ? 26.741 -26.229 6.695 1.00 12.71 284 THR A CA 1
ATOM 783 C C . THR A 1 98 ? 26.401 -27.682 6.990 1.00 16.13 284 THR A C 1
ATOM 784 O O . THR A 1 98 ? 25.754 -27.989 7.999 1.00 16.54 284 THR A O 1
ATOM 788 N N . LYS A 1 99 ? 26.813 -28.565 6.090 1.00 17.14 285 LYS A N 1
ATOM 789 C CA . LYS A 1 99 ? 26.711 -29.997 6.312 1.00 16.86 285 LYS A CA 1
ATOM 790 C C . LYS A 1 99 ? 28.059 -30.597 6.656 1.00 16.72 285 LYS A C 1
ATOM 791 O O . LYS A 1 99 ? 28.185 -31.818 6.750 1.00 21.73 285 LYS A O 1
ATOM 797 N N . LYS A 1 100 ? 29.067 -29.760 6.856 1.00 13.76 286 LYS A N 1
ATOM 798 C CA . LYS A 1 100 ? 30.406 -30.237 7.141 1.00 13.45 286 LYS A CA 1
ATOM 799 C C . LYS A 1 100 ? 30.779 -30.093 8.605 1.00 18.54 286 LYS A C 1
ATOM 800 O O . LYS A 1 100 ? 31.548 -30.913 9.120 1.00 16.43 286 LYS A O 1
ATOM 806 N N . LEU A 1 101 ? 30.236 -29.088 9.288 1.00 13.24 287 LEU A N 1
ATOM 807 C CA . LEU A 1 101 ? 30.672 -28.733 10.630 1.00 11.37 287 LEU A CA 1
ATOM 808 C C . LEU A 1 101 ? 29.734 -29.306 11.687 1.00 13.61 287 LEU A C 1
ATOM 809 O O . LEU A 1 101 ? 28.526 -29.442 11.472 1.00 14.79 287 LEU A O 1
ATOM 814 N N . SER A 1 102 ? 30.300 -29.620 12.852 1.00 10.16 288 SER A N 1
ATOM 815 C CA . SER A 1 102 ? 29.513 -30.140 13.965 1.00 10.22 288 SER A CA 1
ATOM 816 C C . SER A 1 102 ? 28.948 -28.960 14.749 1.00 12.74 288 SER A C 1
ATOM 817 O O . SER A 1 102 ? 29.700 -28.195 15.367 1.00 13.44 288 SER A O 1
ATOM 820 N N . VAL A 1 103 ? 27.628 -28.816 14.726 1.00 9.91 289 VAL A N 1
ATOM 821 C CA . VAL A 1 103 ? 26.928 -27.701 15.358 1.00 7.62 289 VAL A CA 1
ATOM 822 C C . VAL A 1 103 ? 26.147 -28.258 16.538 1.00 9.16 289 VAL A C 1
ATOM 823 O O . VAL A 1 103 ? 25.384 -29.218 16.378 1.00 12.54 289 VAL A O 1
ATOM 827 N N . ALA A 1 104 ? 26.354 -27.681 17.724 1.00 10.57 290 ALA A N 1
ATOM 828 C CA . ALA A 1 104 ? 25.681 -28.124 18.937 1.00 11.06 290 ALA A CA 1
ATOM 829 C C . ALA A 1 104 ? 24.988 -26.949 19.613 1.00 9.62 290 ALA A C 1
ATOM 830 O O . ALA A 1 104 ? 25.430 -25.806 19.510 1.00 10.46 290 ALA A O 1
ATOM 832 N N . CYS A 1 105 ? 23.902 -27.244 20.326 1.00 11.92 291 CYS A N 1
ATOM 833 C CA . CYS A 1 105 ? 23.088 -26.233 20.995 1.00 8.92 291 CYS A CA 1
ATOM 834 C C . CYS A 1 105 ? 22.824 -26.729 22.406 1.00 10.04 291 CYS A C 1
ATOM 835 O O . CYS A 1 105 ? 22.173 -27.765 22.576 1.00 10.64 291 CYS A O 1
ATOM 838 N N . PHE A 1 106 ? 23.353 -26.021 23.415 1.00 9.89 292 PHE A N 1
ATOM 839 C CA . PHE A 1 106 ? 23.213 -26.427 24.811 1.00 9.59 292 PHE A CA 1
ATOM 840 C C . PHE A 1 106 ? 22.331 -25.419 25.549 1.00 11.43 292 PHE A C 1
ATOM 841 O O . PHE A 1 106 ? 22.708 -24.254 25.680 1.00 13.60 292 PHE A O 1
ATOM 849 N N . TYR A 1 107 ? 21.181 -25.864 26.057 1.00 10.78 293 TYR A N 1
ATOM 850 C CA . TYR A 1 107 ? 20.334 -25.017 26.894 1.00 11.80 293 TYR A CA 1
ATOM 851 C C . TYR A 1 107 ? 19.800 -25.875 28.030 1.00 14.63 293 TYR A C 1
ATOM 852 O O . TYR A 1 107 ? 20.065 -27.079 28.095 1.00 12.46 293 TYR A O 1
ATOM 861 N N . GLY A 1 108 ? 19.059 -25.250 28.944 1.00 17.28 294 GLY A N 1
ATOM 862 C CA . GLY A 1 108 ? 18.535 -25.945 30.101 1.00 14.66 294 GLY A CA 1
ATOM 863 C C . GLY A 1 108 ? 17.175 -26.550 29.825 1.00 14.72 294 GLY A C 1
ATOM 864 O O . GLY A 1 108 ? 16.593 -26.392 28.759 1.00 14.20 294 GLY A O 1
ATOM 865 N N . GLY A 1 109 ? 16.652 -27.249 30.825 1.00 14.21 295 GLY A N 1
ATOM 866 C CA . GLY A 1 109 ? 15.414 -27.972 30.604 1.00 11.47 295 GLY A CA 1
ATOM 867 C C . GLY A 1 109 ? 15.538 -29.126 29.635 1.00 12.37 295 GLY A C 1
ATOM 868 O O . GLY A 1 109 ? 14.570 -29.444 28.939 1.00 13.23 295 GLY A O 1
ATOM 869 N N . THR A 1 110 ? 16.711 -29.757 29.564 1.00 11.48 296 THR A N 1
ATOM 870 C CA . THR A 1 110 ? 16.990 -30.842 28.632 1.00 12.05 296 THR A CA 1
ATOM 871 C C . THR A 1 110 ? 18.083 -31.721 29.224 1.00 12.97 296 THR A C 1
ATOM 872 O O . THR A 1 110 ? 18.860 -31.252 30.066 1.00 9.01 296 THR A O 1
ATOM 876 N N . PRO A 1 111 ? 18.157 -33.000 28.835 1.00 10.45 297 PRO A N 1
ATOM 877 C CA . PRO A 1 111 ? 19.103 -33.918 29.494 1.00 13.57 297 PRO A CA 1
ATOM 878 C C . PRO A 1 111 ? 20.562 -33.543 29.271 1.00 12.83 297 PRO A C 1
ATOM 879 O O . PRO A 1 111 ? 20.937 -32.975 28.243 1.00 14.30 297 PRO A O 1
ATOM 883 N N . TYR A 1 112 ? 21.397 -33.881 30.260 1.00 12.25 298 TYR A N 1
ATOM 884 C CA . TYR A 1 112 ? 22.820 -33.595 30.148 1.00 8.77 298 TYR A CA 1
ATOM 885 C C . TYR A 1 112 ? 23.545 -34.609 29.278 1.00 13.33 298 TYR A C 1
ATOM 886 O O . TYR A 1 112 ? 24.534 -34.258 28.638 1.00 11.81 298 TYR A O 1
ATOM 895 N N . GLY A 1 113 ? 23.089 -35.869 29.257 1.00 13.86 299 GLY A N 1
ATOM 896 C CA . GLY A 1 113 ? 23.883 -36.924 28.640 1.00 11.88 299 GLY A CA 1
ATOM 897 C C . GLY A 1 113 ? 24.129 -36.715 27.157 1.00 12.68 299 GLY A C 1
ATOM 898 O O . GLY A 1 113 ? 25.237 -36.955 26.660 1.00 11.62 299 GLY A O 1
ATOM 899 N N . GLY A 1 114 ? 23.099 -36.294 26.419 1.00 12.24 300 GLY A N 1
ATOM 900 C CA . GLY A 1 114 ? 23.294 -36.026 25.004 1.00 14.63 300 GLY A CA 1
ATOM 901 C C . GLY A 1 114 ? 24.298 -34.920 24.745 1.00 14.75 300 GLY A C 1
ATOM 902 O O . GLY A 1 114 ? 25.046 -34.969 23.762 1.00 9.47 300 GLY A O 1
ATOM 903 N N . GLN A 1 115 ? 24.330 -33.910 25.620 1.00 10.16 301 GLN A N 1
ATOM 904 C CA . GLN A 1 115 ? 25.323 -32.850 25.514 1.00 9.93 301 GLN A CA 1
ATOM 905 C C . GLN A 1 115 ? 26.726 -33.369 25.811 1.00 13.55 301 GLN A C 1
ATOM 906 O O . GLN A 1 115 ? 27.685 -32.995 25.126 1.00 10.30 301 GLN A O 1
ATOM 912 N N . PHE A 1 116 ? 26.868 -34.230 26.825 1.00 10.82 302 PHE A N 1
ATOM 913 C CA . PHE A 1 116 ? 28.158 -34.873 27.074 1.00 12.98 302 PHE A CA 1
ATOM 914 C C . PHE A 1 116 ? 28.671 -35.594 25.830 1.00 10.73 302 PHE A C 1
ATOM 915 O O . PHE A 1 116 ? 29.861 -35.520 25.509 1.00 12.87 302 PHE A O 1
ATOM 923 N N . GLU A 1 117 ? 27.787 -36.287 25.111 1.00 11.44 303 GLU A N 1
ATOM 924 C CA . GLU A 1 117 ? 28.244 -37.049 23.949 1.00 10.09 303 GLU A CA 1
ATOM 925 C C . GLU A 1 117 ? 28.652 -36.136 22.797 1.00 12.40 303 GLU A C 1
ATOM 926 O O . GLU A 1 117 ? 29.624 -36.434 22.094 1.00 11.84 303 GLU A O 1
ATOM 932 N N . ARG A 1 118 ? 27.942 -35.014 22.583 1.00 9.89 304 ARG A N 1
ATOM 933 C CA . ARG A 1 118 ? 28.421 -34.049 21.589 1.00 11.74 304 ARG A CA 1
ATOM 934 C C . ARG A 1 118 ? 29.838 -33.592 21.909 1.00 9.94 304 ARG A C 1
ATOM 935 O O . ARG A 1 118 ? 30.688 -33.493 21.014 1.00 11.89 304 ARG A O 1
ATOM 943 N N . MET A 1 119 ? 30.119 -33.306 23.183 1.00 9.66 305 MET A N 1
ATOM 944 C CA . MET A 1 119 ? 31.460 -32.860 23.537 1.00 10.59 305 MET A CA 1
ATOM 945 C C . MET A 1 119 ? 32.489 -33.970 23.328 1.00 17.69 305 MET A C 1
ATOM 946 O O . MET A 1 119 ? 33.595 -33.704 22.838 1.00 13.90 305 MET A O 1
ATOM 951 N N . ARG A 1 120 ? 32.139 -35.220 23.669 1.00 10.30 306 ARG A N 1
ATOM 952 C CA . ARG A 1 120 ? 33.055 -36.341 23.429 1.00 13.24 306 ARG A CA 1
ATOM 953 C C . ARG A 1 120 ? 33.335 -36.533 21.941 1.00 15.22 306 ARG A C 1
ATOM 954 O O . ARG A 1 120 ? 34.480 -36.777 21.536 1.00 15.30 306 ARG A O 1
ATOM 962 N N . ASN A 1 121 ? 32.308 -36.423 21.107 1.00 11.84 307 ASN A N 1
ATOM 963 C CA . ASN A 1 121 ? 32.513 -36.649 19.682 1.00 12.49 307 ASN A CA 1
ATOM 964 C C . ASN A 1 121 ? 33.155 -35.466 18.976 1.00 16.18 307 ASN A C 1
ATOM 965 O O . ASN A 1 121 ? 33.814 -35.656 17.947 1.00 15.69 307 ASN A O 1
ATOM 970 N N . GLY A 1 122 ? 32.993 -34.253 19.502 1.00 8.36 308 GLY A N 1
ATOM 971 C CA . GLY A 1 122 ? 33.651 -33.120 18.897 1.00 11.97 308 GLY A CA 1
ATOM 972 C C . GLY A 1 122 ? 32.672 -32.080 18.397 1.00 12.96 308 GLY A C 1
ATOM 973 O O . GLY A 1 122 ? 31.623 -32.424 17.834 1.00 10.03 308 GLY A O 1
ATOM 974 N N . ILE A 1 123 ? 33.007 -30.806 18.602 1.00 10.71 309 ILE A N 1
ATOM 975 C CA . ILE A 1 123 ? 32.132 -29.686 18.251 1.00 10.32 309 ILE A CA 1
ATOM 976 C C . ILE A 1 123 ? 32.951 -28.614 17.551 1.00 9.10 309 ILE A C 1
ATOM 977 O O . ILE A 1 123 ? 34.076 -28.315 17.957 1.00 7.67 309 ILE A O 1
ATOM 982 N N . ASP A 1 124 ? 32.391 -28.029 16.493 1.00 9.78 310 ASP A N 1
ATOM 983 C CA . ASP A 1 124 ? 33.023 -26.886 15.847 1.00 8.97 310 ASP A CA 1
ATOM 984 C C . ASP A 1 124 ? 32.350 -25.569 16.206 1.00 10.25 310 ASP A C 1
ATOM 985 O O . ASP A 1 124 ? 33.043 -24.573 16.479 1.00 8.48 310 ASP A O 1
ATOM 990 N N . ILE A 1 125 ? 31.016 -25.560 16.245 1.00 6.87 311 ILE A N 1
ATOM 991 C CA . ILE A 1 125 ? 30.218 -24.386 16.579 1.00 8.10 311 ILE A CA 1
ATOM 992 C C . ILE A 1 125 ? 29.296 -24.774 17.732 1.00 7.83 311 ILE A C 1
ATOM 993 O O . ILE A 1 125 ? 28.469 -25.688 17.596 1.00 8.89 311 ILE A O 1
ATOM 998 N N . LEU A 1 126 ? 29.451 -24.098 18.864 1.00 7.32 312 LEU A N 1
ATOM 999 C CA . LEU A 1 126 ? 28.622 -24.313 20.043 1.00 5.24 312 LEU A CA 1
ATOM 1000 C C . LEU A 1 126 ? 27.717 -23.108 20.242 1.00 8.65 312 LEU A C 1
ATOM 1001 O O . LEU A 1 126 ? 28.207 -21.984 20.419 1.00 8.64 312 LEU A O 1
ATOM 1006 N N . VAL A 1 127 ? 26.405 -23.341 20.254 1.00 7.14 313 VAL A N 1
ATOM 1007 C CA . VAL A 1 127 ? 25.426 -22.310 20.583 1.00 10.11 313 VAL A CA 1
ATOM 1008 C C . VAL A 1 127 ? 24.798 -22.676 21.915 1.00 8.26 313 VAL A C 1
ATOM 1009 O O . VAL A 1 127 ? 24.568 -23.857 22.186 1.00 8.70 313 VAL A O 1
ATOM 1013 N N . GLY A 1 128 ? 24.540 -21.687 22.760 1.00 10.13 314 GLY A N 1
ATOM 1014 C CA . GLY A 1 128 ? 23.897 -22.065 24.009 1.00 9.45 314 GLY A CA 1
ATOM 1015 C C . GLY A 1 128 ? 23.484 -20.870 24.836 1.00 11.64 314 GLY A C 1
ATOM 1016 O O . GLY A 1 128 ? 23.801 -19.722 24.520 1.00 11.43 314 GLY A O 1
ATOM 1017 N N . THR A 1 129 ? 22.747 -21.160 25.880 1.00 9.88 315 THR A N 1
ATOM 1018 C CA . THR A 1 129 ? 22.411 -20.189 26.908 1.00 7.98 315 THR A CA 1
ATOM 1019 C C . THR A 1 129 ? 23.482 -20.186 28.006 1.00 10.46 315 THR A C 1
ATOM 1020 O O . THR A 1 129 ? 24.161 -21.189 28.224 1.00 9.44 315 THR A O 1
ATOM 1024 N N . PRO A 1 130 ? 23.680 -19.069 28.710 1.00 8.99 316 PRO A N 1
ATOM 1025 C CA . PRO A 1 130 ? 24.840 -18.996 29.630 1.00 9.94 316 PRO A CA 1
ATOM 1026 C C . PRO A 1 130 ? 24.803 -20.016 30.755 1.00 10.57 316 PRO A C 1
ATOM 1027 O O . PRO A 1 130 ? 25.855 -20.528 31.156 1.00 11.37 316 PRO A O 1
ATOM 1031 N N . GLY A 1 131 ? 23.620 -20.301 31.303 1.00 9.41 317 GLY A N 1
ATOM 1032 C CA . GLY A 1 131 ? 23.548 -21.165 32.468 1.00 11.66 317 GLY A CA 1
ATOM 1033 C C . GLY A 1 131 ? 24.098 -22.550 32.198 1.00 14.92 317 GLY A C 1
ATOM 1034 O O . GLY A 1 131 ? 24.969 -23.036 32.924 1.00 11.61 317 GLY A O 1
ATOM 1035 N N . ARG A 1 132 ? 23.606 -23.198 31.131 1.00 10.11 318 ARG A N 1
ATOM 1036 C CA . ARG A 1 132 ? 24.018 -24.566 30.843 1.00 11.34 318 ARG A CA 1
ATOM 1037 C C . ARG A 1 132 ? 25.459 -24.616 30.351 1.00 12.08 318 ARG A C 1
ATOM 1038 O O . ARG A 1 132 ? 26.191 -25.557 30.671 1.00 12.31 318 ARG A O 1
ATOM 1046 N N . ILE A 1 133 ? 25.893 -23.608 29.589 1.00 8.64 319 ILE A N 1
ATOM 1047 C CA . ILE A 1 133 ? 27.288 -23.570 29.164 1.00 7.42 319 ILE A CA 1
ATOM 1048 C C . ILE A 1 133 ? 28.206 -23.449 30.376 1.00 9.18 319 ILE A C 1
ATOM 1049 O O . ILE A 1 133 ? 29.198 -24.182 30.507 1.00 9.42 319 ILE A O 1
ATOM 1054 N N . LYS A 1 134 ? 27.857 -22.563 31.306 1.00 10.12 320 LYS A N 1
ATOM 1055 C CA . LYS A 1 134 ? 28.666 -22.405 32.513 1.00 8.68 320 LYS A CA 1
ATOM 1056 C C . LYS A 1 134 ? 28.724 -23.708 33.314 1.00 13.51 320 LYS A C 1
ATOM 1057 O O . LYS A 1 134 ? 29.773 -24.050 33.873 1.00 15.28 320 LYS A O 1
ATOM 1063 N N . ASP A 1 135 ? 27.612 -24.451 33.375 1.00 15.90 321 ASP A N 1
ATOM 1064 C CA . ASP A 1 135 ? 27.611 -25.735 34.083 1.00 15.92 321 ASP A CA 1
ATOM 1065 C C . ASP A 1 135 ? 28.664 -26.676 33.507 1.00 14.43 321 ASP A C 1
ATOM 1066 O O . ASP A 1 135 ? 29.414 -27.328 34.247 1.00 16.15 321 ASP A O 1
ATOM 1071 N N . HIS A 1 136 ? 28.712 -26.779 32.175 1.00 15.26 322 HIS A N 1
ATOM 1072 C CA . HIS A 1 136 ? 29.638 -27.691 31.513 1.00 15.14 322 HIS A CA 1
ATOM 1073 C C . HIS A 1 136 ? 31.089 -27.249 31.647 1.00 18.10 322 HIS A C 1
ATOM 1074 O O . HIS A 1 136 ? 31.993 -28.093 31.608 1.00 16.93 322 HIS A O 1
ATOM 1081 N N . ILE A 1 137 ? 31.350 -25.948 31.763 1.00 14.32 323 ILE A N 1
ATOM 1082 C CA . ILE A 1 137 ? 32.706 -25.517 32.102 1.00 15.75 323 ILE A CA 1
ATOM 1083 C C . ILE A 1 137 ? 33.067 -26.001 33.498 1.00 18.25 323 ILE A C 1
ATOM 1084 O O . ILE A 1 137 ? 34.145 -26.564 33.725 1.00 18.20 323 ILE A O 1
ATOM 1089 N N . GLN A 1 138 ? 32.160 -25.797 34.454 1.00 17.43 324 GLN A N 1
ATOM 1090 C CA . GLN A 1 138 ? 32.457 -26.142 35.839 1.00 16.63 324 GLN A CA 1
ATOM 1091 C C . GLN A 1 138 ? 32.596 -27.643 36.039 1.00 22.12 324 GLN A C 1
ATOM 1092 O O . GLN A 1 138 ? 33.421 -28.077 36.850 1.00 22.94 324 GLN A O 1
ATOM 1098 N N . ASN A 1 139 ? 31.816 -28.455 35.327 1.00 21.33 325 ASN A N 1
ATOM 1099 C CA . ASN A 1 139 ? 31.949 -29.899 35.489 1.00 19.10 325 ASN A CA 1
ATOM 1100 C C . ASN A 1 139 ? 33.143 -30.468 34.717 1.00 21.53 325 ASN A C 1
ATOM 1101 O O . ASN A 1 139 ? 33.330 -31.686 34.694 1.00 22.65 325 ASN A O 1
ATOM 1106 N N . GLY A 1 140 ? 33.967 -29.620 34.106 1.00 21.31 326 GLY A N 1
ATOM 1107 C CA . GLY A 1 140 ? 35.178 -30.071 33.451 1.00 22.93 326 GLY A CA 1
ATOM 1108 C C . GLY A 1 140 ? 35.021 -30.729 32.096 1.00 26.13 326 GLY A C 1
ATOM 1109 O O . GLY A 1 140 ? 36.010 -31.239 31.561 1.00 25.00 326 GLY A O 1
ATOM 1110 N N . LYS A 1 141 ? 33.828 -30.735 31.505 1.00 16.18 327 LYS A N 1
ATOM 1111 C CA . LYS A 1 141 ? 33.666 -31.456 30.245 1.00 19.28 327 LYS A CA 1
ATOM 1112 C C . LYS A 1 141 ? 33.837 -30.565 29.016 1.00 19.82 327 LYS A C 1
ATOM 1113 O O . LYS A 1 141 ? 34.214 -31.065 27.949 1.00 24.15 327 LYS A O 1
ATOM 1119 N N . LEU A 1 142 ? 33.592 -29.265 29.140 1.00 14.71 328 LEU A N 1
ATOM 1120 C CA . LEU A 1 142 ? 33.637 -28.342 28.010 1.00 13.74 328 LEU A CA 1
ATOM 1121 C C . LEU A 1 142 ? 34.939 -27.551 28.013 1.00 12.14 328 LEU A C 1
ATOM 1122 O O . LEU A 1 142 ? 35.267 -26.888 29.007 1.00 14.18 328 LEU A O 1
ATOM 1127 N N . ASP A 1 143 ? 35.656 -27.590 26.893 1.00 12.21 329 ASP A N 1
ATOM 1128 C CA . ASP A 1 143 ? 36.909 -26.856 26.722 1.00 13.03 329 ASP A CA 1
ATOM 1129 C C . ASP A 1 143 ? 36.653 -25.625 25.857 1.00 13.16 329 ASP A C 1
ATOM 1130 O O . ASP A 1 143 ? 36.472 -25.743 24.641 1.00 13.56 329 ASP A O 1
ATOM 1135 N N . LEU A 1 144 ? 36.655 -24.447 26.476 1.00 10.36 330 LEU A N 1
ATOM 1136 C CA . LEU A 1 144 ? 36.488 -23.191 25.754 1.00 13.00 330 LEU A CA 1
ATOM 1137 C C . LEU A 1 144 ? 37.796 -22.428 25.596 1.00 14.22 330 LEU A C 1
ATOM 1138 O O . LEU A 1 144 ? 37.768 -21.247 25.229 1.00 14.91 330 LEU A O 1
ATOM 1143 N N . THR A 1 145 ? 38.940 -23.076 25.834 1.00 15.76 331 THR A N 1
ATOM 1144 C CA . THR A 1 145 ? 40.230 -22.396 25.780 1.00 15.28 331 THR A CA 1
ATOM 1145 C C . THR A 1 145 ? 40.829 -22.379 24.384 1.00 15.28 331 THR A C 1
ATOM 1146 O O . THR A 1 145 ? 41.906 -21.806 24.192 1.00 18.51 331 THR A O 1
ATOM 1150 N N . LYS A 1 146 ? 40.155 -22.965 23.399 1.00 12.56 332 LYS A N 1
ATOM 1151 C CA . LYS A 1 146 ? 40.645 -22.956 22.030 1.00 12.08 332 LYS A CA 1
ATOM 1152 C C . LYS A 1 146 ? 39.694 -22.218 21.087 1.00 12.55 332 LYS A C 1
ATOM 1153 O O . LYS A 1 146 ? 39.751 -22.421 19.875 1.00 16.76 332 LYS A O 1
ATOM 1159 N N . LEU A 1 147 ? 38.818 -21.375 21.624 1.00 13.30 333 LEU A N 1
ATOM 1160 C CA . LEU A 1 147 ? 37.898 -20.623 20.779 1.00 11.15 333 LEU A CA 1
ATOM 1161 C C . LEU A 1 147 ? 38.666 -19.636 19.915 1.00 15.84 333 LEU A C 1
ATOM 1162 O O . LEU A 1 147 ? 39.647 -19.031 20.362 1.00 16.19 333 LEU A O 1
ATOM 1167 N N . LYS A 1 148 ? 38.203 -19.466 18.673 1.00 10.52 334 LYS A N 1
ATOM 1168 C CA . LYS A 1 148 ? 38.689 -18.410 17.803 1.00 17.07 334 LYS A CA 1
ATOM 1169 C C . LYS A 1 148 ? 37.647 -17.324 17.549 1.00 12.27 334 LYS A C 1
ATOM 1170 O O . LYS A 1 148 ? 38.003 -16.262 17.025 1.00 11.70 334 LYS A O 1
ATOM 1176 N N . HIS A 1 149 ? 36.382 -17.556 17.914 1.00 10.67 335 HIS A N 1
ATOM 1177 C CA . HIS A 1 149 ? 35.304 -16.603 17.662 1.00 8.47 335 HIS A CA 1
ATOM 1178 C C . HIS A 1 149 ? 34.263 -16.721 18.760 1.00 10.41 335 HIS A C 1
ATOM 1179 O O . HIS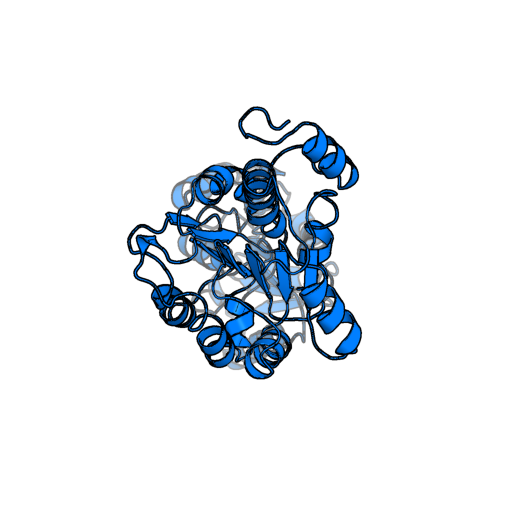 A 1 149 ? 33.879 -17.830 19.146 1.00 9.14 335 HIS A O 1
ATOM 1186 N N . VAL A 1 150 ? 33.787 -15.577 19.235 1.00 6.10 336 VAL A N 1
ATOM 1187 C CA . VAL A 1 150 ? 32.766 -15.512 20.273 1.00 6.54 336 VAL A CA 1
ATOM 1188 C C . VAL A 1 150 ? 31.694 -14.531 19.812 1.00 8.64 336 VAL A C 1
ATOM 1189 O O . VAL A 1 150 ? 32.014 -13.385 19.467 1.00 8.74 336 VAL A O 1
ATOM 1193 N N . VAL A 1 151 ? 30.432 -14.978 19.794 1.00 9.29 337 VAL A N 1
ATOM 1194 C CA . VAL A 1 151 ? 29.300 -14.132 19.402 1.00 3.99 337 VAL A CA 1
ATOM 1195 C C . VAL A 1 151 ? 28.381 -13.959 20.609 1.00 8.04 337 VAL A C 1
ATOM 1196 O O . VAL A 1 151 ? 27.910 -14.945 21.185 1.00 8.47 337 VAL A O 1
ATOM 1200 N N . LEU A 1 152 ? 28.115 -12.707 20.981 1.00 8.55 338 LEU A N 1
ATOM 1201 C CA . LEU A 1 152 ? 27.104 -12.396 21.990 1.00 7.28 338 LEU A CA 1
ATOM 1202 C C . LEU A 1 152 ? 25.893 -11.889 21.224 1.00 10.65 338 LEU A C 1
ATOM 1203 O O . LEU A 1 152 ? 25.882 -10.743 20.760 1.00 10.72 338 LEU A O 1
ATOM 1208 N N . ASP A 1 153 ? 24.892 -12.759 21.053 1.00 8.97 339 ASP A N 1
ATOM 1209 C CA . ASP A 1 153 ? 23.716 -12.437 20.257 1.00 10.78 339 ASP A CA 1
ATOM 1210 C C . ASP A 1 153 ? 22.631 -11.882 21.158 1.00 11.54 339 ASP A C 1
ATOM 1211 O O . ASP A 1 153 ? 22.408 -12.398 22.254 1.00 13.25 339 ASP A O 1
ATOM 1216 N N . GLU A 1 154 ? 21.956 -10.824 20.691 1.00 10.07 340 GLU A N 1
ATOM 1217 C CA . GLU A 1 154 ? 20.967 -10.110 21.508 1.00 11.27 340 GLU A CA 1
ATOM 1218 C C . GLU A 1 154 ? 21.592 -9.736 22.851 1.00 12.60 340 GLU A C 1
ATOM 1219 O O . GLU A 1 154 ? 21.049 -10.007 23.924 1.00 11.30 340 GLU A O 1
ATOM 1225 N N . VAL A 1 155 ? 22.773 -9.118 22.780 1.00 7.93 341 VAL A N 1
ATOM 1226 C CA . VAL A 1 155 ? 23.537 -8.878 24.001 1.00 12.26 341 VAL A CA 1
ATOM 1227 C C . VAL A 1 155 ? 22.794 -7.928 24.943 1.00 12.95 341 VAL A C 1
ATOM 1228 O O . VAL A 1 155 ? 22.914 -8.041 26.168 1.00 10.08 341 VAL A O 1
ATOM 1232 N N . ASP A 1 156 ? 21.989 -7.008 24.397 1.00 13.83 342 ASP A N 1
ATOM 1233 C CA . ASP A 1 156 ? 21.200 -6.118 25.242 1.00 14.70 342 ASP A CA 1
ATOM 1234 C C . ASP A 1 156 ? 20.185 -6.902 26.065 1.00 15.95 342 ASP A C 1
ATOM 1235 O O . ASP A 1 156 ? 20.084 -6.726 27.286 1.00 12.83 342 ASP A O 1
ATOM 1240 N N . GLN A 1 157 ? 19.419 -7.773 25.410 1.00 12.26 343 GLN A N 1
ATOM 1241 C CA . GLN A 1 157 ? 18.458 -8.595 26.134 1.00 13.14 343 GLN A CA 1
ATOM 1242 C C . GLN A 1 157 ? 19.156 -9.507 27.139 1.00 15.42 343 GLN A C 1
ATOM 1243 O O . GLN A 1 157 ? 18.676 -9.693 28.264 1.00 12.74 343 GLN A O 1
ATOM 1249 N N . MET A 1 158 ? 20.295 -10.083 26.745 1.00 10.79 344 MET A N 1
ATOM 1250 C CA . MET A 1 158 ? 21.021 -10.987 27.620 1.00 10.46 344 MET A CA 1
ATOM 1251 C C . MET A 1 158 ? 21.423 -10.291 28.924 1.00 12.24 344 MET A C 1
ATOM 1252 O O . MET A 1 158 ? 21.232 -10.836 30.022 1.00 10.12 344 MET A O 1
ATOM 1257 N N . LEU A 1 159 ? 21.933 -9.066 28.836 1.00 9.40 345 LEU A N 1
ATOM 1258 C CA . LEU A 1 159 ? 22.328 -8.404 30.080 1.00 9.81 345 LEU A CA 1
ATOM 1259 C C . LEU A 1 159 ? 21.127 -7.821 30.828 1.00 12.17 345 LEU A C 1
ATOM 1260 O O . LEU A 1 159 ? 21.132 -7.802 32.062 1.00 10.75 345 LEU A O 1
ATOM 1265 N N . ASP A 1 160 ? 20.070 -7.398 30.121 1.00 9.96 346 ASP A N 1
ATOM 1266 C CA . ASP A 1 160 ? 18.865 -6.948 30.818 1.00 10.23 346 ASP A CA 1
ATOM 1267 C C . ASP A 1 160 ? 18.254 -8.069 31.651 1.00 12.49 346 ASP A C 1
ATOM 1268 O O . ASP A 1 160 ? 17.678 -7.813 32.715 1.00 10.21 346 ASP A O 1
ATOM 1273 N N . MET A 1 161 ? 18.384 -9.312 31.192 1.00 9.55 347 MET A N 1
ATOM 1274 C CA . MET A 1 161 ? 17.854 -10.477 31.896 1.00 8.83 347 MET A CA 1
ATOM 1275 C C . MET A 1 161 ? 18.745 -10.951 33.030 1.00 12.30 347 MET A C 1
ATOM 1276 O O . MET A 1 161 ? 18.403 -11.948 33.677 1.00 12.38 347 MET A O 1
ATOM 1281 N N . GLY A 1 162 ? 19.870 -10.287 33.279 1.00 10.33 348 GLY A N 1
ATOM 1282 C CA . GLY A 1 162 ? 20.697 -10.585 34.430 1.00 9.34 348 GLY A CA 1
ATOM 1283 C C . GLY A 1 162 ? 21.906 -11.468 34.187 1.00 14.89 348 GLY A C 1
ATOM 1284 O O . GLY A 1 162 ? 22.547 -11.883 35.160 1.00 13.04 348 GLY A O 1
ATOM 1285 N N . PHE A 1 163 ? 22.250 -11.756 32.933 1.00 10.26 349 PHE A N 1
ATOM 1286 C CA . PHE A 1 163 ? 23.318 -12.705 32.630 1.00 11.09 349 PHE A CA 1
ATOM 1287 C C . PHE A 1 163 ? 24.728 -12.117 32.644 1.00 12.46 349 PHE A C 1
ATOM 1288 O O . PHE A 1 163 ? 25.653 -12.839 32.268 1.00 12.70 349 PHE A O 1
ATOM 1296 N N . ALA A 1 164 ? 24.939 -10.856 33.037 1.00 12.21 350 ALA A N 1
ATOM 1297 C CA . ALA A 1 164 ? 26.279 -10.281 32.921 1.00 11.88 350 ALA A CA 1
ATOM 1298 C C . ALA A 1 164 ? 27.314 -11.145 33.639 1.00 13.53 350 ALA A C 1
ATOM 1299 O O . ALA A 1 164 ? 28.359 -11.484 33.071 1.00 11.10 350 ALA A O 1
ATOM 1301 N N . ASP A 1 165 ? 27.026 -11.535 34.881 1.00 10.17 351 ASP A N 1
ATOM 1302 C CA . ASP A 1 165 ? 28.045 -12.251 35.656 1.00 11.58 351 ASP A CA 1
ATOM 1303 C C . ASP A 1 165 ? 28.354 -13.617 35.046 1.00 14.51 351 ASP A C 1
ATOM 1304 O O . ASP A 1 165 ? 29.525 -14.021 34.962 1.00 12.95 351 ASP A O 1
ATOM 1309 N N . GLN A 1 166 ? 27.322 -14.344 34.611 1.00 11.76 352 GLN A N 1
ATOM 1310 C CA . GLN A 1 166 ? 27.562 -15.664 34.026 1.00 12.39 352 GLN A CA 1
ATOM 1311 C C . GLN A 1 166 ? 28.338 -15.558 32.718 1.00 13.62 352 GLN A C 1
ATOM 1312 O O . GLN A 1 166 ? 29.203 -16.397 32.437 1.00 13.42 352 GLN A O 1
ATOM 1318 N N . VAL A 1 167 ? 28.026 -14.545 31.897 1.00 9.50 353 VAL A N 1
ATOM 1319 C CA . VAL A 1 167 ? 28.772 -14.320 30.660 1.00 9.28 353 VAL A CA 1
ATOM 1320 C C . VAL A 1 167 ? 30.232 -14.023 30.969 1.00 10.24 353 VAL A C 1
ATOM 1321 O O . VAL A 1 167 ? 31.141 -14.550 30.315 1.00 10.17 353 VAL A O 1
ATOM 1325 N N . GLU A 1 168 ? 30.482 -13.184 31.977 1.00 9.84 354 GLU A N 1
ATOM 1326 C CA . GLU A 1 168 ? 31.867 -12.866 32.321 1.00 12.65 354 GLU A CA 1
ATOM 1327 C C . GLU A 1 168 ? 32.613 -14.097 32.826 1.00 12.47 354 GLU A C 1
ATOM 1328 O O . GLU A 1 168 ? 33.800 -14.278 32.524 1.00 12.71 354 GLU A O 1
ATOM 1334 N N . GLU A 1 169 ? 31.936 -14.963 33.582 1.00 9.58 355 GLU A N 1
ATOM 1335 C CA . GLU A 1 169 ? 32.580 -16.193 34.039 1.00 12.88 355 GLU A CA 1
ATOM 1336 C C . GLU A 1 169 ? 32.930 -17.100 32.863 1.00 11.99 355 GLU A C 1
ATOM 1337 O O . GLU A 1 169 ? 34.017 -17.684 32.815 1.00 10.05 355 GLU A O 1
ATOM 1343 N N . ILE A 1 170 ? 32.021 -17.225 31.898 1.00 8.74 356 ILE A N 1
ATOM 1344 C CA . ILE A 1 170 ? 32.308 -18.041 30.725 1.00 10.69 356 ILE A CA 1
ATOM 1345 C C . ILE A 1 170 ? 33.463 -17.446 29.924 1.00 12.07 356 ILE A C 1
ATOM 1346 O O . ILE A 1 170 ? 34.396 -18.152 29.519 1.00 11.48 356 ILE A O 1
ATOM 1351 N N . LEU A 1 171 ? 33.414 -16.141 29.667 1.00 10.77 357 LEU A N 1
ATOM 1352 C CA . LEU A 1 171 ? 34.417 -15.565 28.774 1.00 12.27 357 LEU A CA 1
ATOM 1353 C C . LEU A 1 171 ? 35.795 -15.506 29.428 1.00 12.23 357 LEU A C 1
ATOM 1354 O O . LEU A 1 171 ? 36.808 -15.550 28.724 1.00 13.42 357 LEU A O 1
ATOM 1359 N N A SER A 1 172 ? 35.865 -15.421 30.755 0.46 15.37 358 SER A N 1
ATOM 1360 N N B SER A 1 172 ? 35.855 -15.425 30.762 0.54 15.37 358 SER A N 1
ATOM 1361 C CA A SER A 1 172 ? 37.179 -15.361 31.387 0.46 15.58 358 SER A CA 1
ATOM 1362 C CA B SER A 1 172 ? 37.151 -15.397 31.440 0.54 15.58 358 SER A CA 1
ATOM 1363 C C A SER A 1 172 ? 37.972 -16.653 31.213 0.46 15.04 358 SER A C 1
ATOM 1364 C C B SER A 1 172 ? 37.981 -16.628 31.106 0.54 15.07 358 SER A C 1
ATOM 1365 O O A SER A 1 172 ? 39.191 -16.650 31.430 0.46 15.91 358 SER A O 1
ATOM 1366 O O B SER A 1 172 ? 39.218 -16.573 31.114 0.54 15.77 358 SER A O 1
ATOM 1371 N N . VAL A 1 173 ? 37.319 -17.744 30.804 1.00 11.64 359 VAL A N 1
ATOM 1372 C CA . VAL A 1 173 ? 38.033 -18.967 30.472 1.00 13.00 359 VAL A CA 1
ATOM 1373 C C . VAL A 1 173 ? 38.619 -18.911 29.059 1.00 18.93 359 VAL A C 1
ATOM 1374 O O . VAL A 1 173 ? 39.655 -19.525 28.784 1.00 19.18 359 VAL A O 1
ATOM 1378 N N . ALA A 1 174 ? 37.976 -18.174 28.160 1.00 15.34 360 ALA A N 1
ATOM 1379 C CA . ALA A 1 174 ? 38.314 -18.140 26.746 1.00 20.25 360 ALA A CA 1
ATOM 1380 C C . ALA A 1 174 ? 39.251 -17.005 26.374 1.00 19.97 360 ALA A C 1
ATOM 1381 O O . ALA A 1 174 ? 39.902 -17.076 25.325 1.00 25.57 360 ALA A O 1
ATOM 1383 N N . TYR A 1 175 ? 39.316 -15.956 27.190 1.00 16.42 361 TYR A N 1
ATOM 1384 C CA . TYR A 1 175 ? 40.185 -14.819 26.917 1.00 16.28 361 TYR A CA 1
ATOM 1385 C C . TYR A 1 175 ? 41.371 -14.796 27.876 1.00 23.57 361 TYR A C 1
ATOM 1386 O O . TYR A 1 175 ? 41.668 -13.758 28.472 1.00 33.92 361 TYR A O 1
ATOM 1395 N N . LYS A 1 176 ? 42.049 -15.930 28.041 1.00 32.55 362 LYS A N 1
ATOM 1396 C CA . LYS A 1 176 ? 43.165 -16.002 28.979 1.00 38.27 362 LYS A CA 1
ATOM 1397 C C . LYS A 1 176 ? 44.459 -15.442 28.408 1.00 47.14 362 LYS A C 1
ATOM 1398 O O . LYS A 1 176 ? 45.393 -15.174 29.171 1.00 49.55 362 LYS A O 1
ATOM 1404 N N . LYS A 1 177 ? 44.541 -15.280 27.092 1.00 37.65 363 LYS A N 1
ATOM 1405 C CA . LYS A 1 177 ? 45.760 -14.830 26.448 1.00 39.90 363 LYS A CA 1
ATOM 1406 C C . LYS A 1 177 ? 45.800 -13.306 26.405 1.00 44.62 363 LYS A C 1
ATOM 1407 O O . LYS A 1 177 ? 44.909 -12.617 26.913 1.00 42.37 363 LYS A O 1
ATOM 1413 N N . ASP A 1 178 ? 46.861 -12.770 25.808 1.00 47.87 364 ASP A N 1
ATOM 1414 C CA . ASP A 1 178 ? 46.865 -11.374 25.408 1.00 52.11 364 ASP A CA 1
ATOM 1415 C C . ASP A 1 178 ? 46.106 -11.222 24.090 1.00 40.06 364 ASP A C 1
ATOM 1416 O O . ASP A 1 178 ? 45.768 -12.208 23.428 1.00 48.61 364 ASP A O 1
ATOM 1421 N N . SER A 1 179 ? 45.859 -9.966 23.704 1.00 44.41 365 SER A N 1
ATOM 1422 C CA . SER A 1 179 ? 44.831 -9.659 22.707 1.00 46.19 365 SER A CA 1
ATOM 1423 C C . SER A 1 179 ? 45.009 -10.451 21.414 1.00 44.15 365 SER A C 1
ATOM 1424 O O . SER A 1 179 ? 44.049 -11.027 20.890 1.00 37.20 365 SER A O 1
ATOM 1427 N N . GLU A 1 180 ? 46.235 -10.498 20.888 1.00 46.14 366 GLU A N 1
ATOM 1428 C CA . GLU A 1 180 ? 46.464 -11.106 19.580 1.00 48.43 366 GLU A CA 1
ATOM 1429 C C . GLU A 1 180 ? 46.059 -12.576 19.524 1.00 48.26 366 GLU A C 1
ATOM 1430 O O . GLU A 1 180 ? 45.764 -13.084 18.437 1.00 48.03 366 GLU A O 1
ATOM 1436 N N . ASP A 1 181 ? 46.037 -13.269 20.658 1.00 44.64 367 ASP A N 1
ATOM 1437 C CA . ASP A 1 181 ? 45.632 -14.667 20.697 1.00 41.05 367 ASP A CA 1
ATOM 1438 C C . ASP A 1 181 ? 44.201 -14.854 21.189 1.00 29.31 367 ASP A C 1
ATOM 1439 O O . ASP A 1 181 ? 43.704 -15.985 21.191 1.00 33.46 367 ASP A O 1
ATOM 1444 N N . ASN A 1 182 ? 43.525 -13.780 21.594 1.00 26.08 368 ASN A N 1
ATOM 1445 C CA . ASN A 1 182 ? 42.167 -13.902 22.092 1.00 20.95 368 ASN A CA 1
ATOM 1446 C C . ASN A 1 182 ? 41.205 -14.173 20.938 1.00 20.28 368 ASN A C 1
ATOM 1447 O O . ASN A 1 182 ? 41.526 -13.923 19.774 1.00 17.88 368 ASN A O 1
ATOM 1452 N N . PRO A 1 183 ? 40.022 -14.701 21.233 1.00 14.31 369 PRO A N 1
ATOM 1453 C CA . PRO A 1 183 ? 39.034 -14.903 20.168 1.00 14.05 369 PRO A CA 1
ATOM 1454 C C . PRO A 1 183 ? 38.567 -13.574 19.583 1.00 13.41 369 PRO A C 1
ATOM 1455 O O . PRO A 1 183 ? 38.611 -12.528 20.229 1.00 11.74 369 PRO A O 1
ATOM 1459 N N . GLN A 1 184 ? 38.135 -13.625 18.330 1.00 11.23 370 GLN A N 1
ATOM 1460 C CA . GLN A 1 184 ? 37.406 -12.504 17.757 1.00 11.25 370 GLN A CA 1
ATOM 1461 C C . GLN A 1 184 ? 36.073 -12.347 18.486 1.00 10.18 370 GLN A C 1
ATOM 1462 O O . GLN A 1 184 ? 35.370 -13.334 18.732 1.00 12.10 370 GLN A O 1
ATOM 1468 N N . THR A 1 185 ? 35.722 -11.116 18.841 1.00 8.03 371 THR A N 1
ATOM 1469 C CA . THR A 1 185 ? 34.515 -10.826 19.619 1.00 8.07 371 THR A CA 1
ATOM 1470 C C . THR A 1 185 ? 33.498 -10.114 18.736 1.00 9.02 371 THR A C 1
ATOM 1471 O O . THR A 1 185 ? 33.800 -9.046 18.200 1.00 10.46 371 THR A O 1
ATOM 1475 N N . LEU A 1 186 ? 32.295 -10.684 18.619 1.00 10.28 372 LEU A N 1
ATOM 1476 C CA . LEU A 1 186 ? 31.230 -10.147 17.770 1.00 9.30 372 LEU A CA 1
ATOM 1477 C C . LEU A 1 186 ? 29.986 -9.892 18.612 1.00 7.33 372 LEU A C 1
ATOM 1478 O O . LEU A 1 186 ? 29.471 -10.808 19.255 1.00 11.20 372 LEU A O 1
ATOM 1483 N N . LEU A 1 187 ? 29.504 -8.650 18.616 1.00 9.10 373 LEU A N 1
ATOM 1484 C CA . LEU A 1 187 ? 28.292 -8.279 19.337 1.00 7.28 373 LEU A CA 1
ATOM 1485 C C . LEU A 1 187 ? 27.216 -7.889 18.335 1.00 10.80 373 LEU A C 1
ATOM 1486 O O . LEU A 1 187 ? 27.461 -7.041 17.468 1.00 12.20 373 LEU A O 1
ATOM 1491 N N . PHE A 1 188 ? 26.030 -8.486 18.476 1.00 10.85 374 PHE A N 1
ATOM 1492 C CA . PHE A 1 188 ? 24.892 -8.260 17.587 1.00 9.81 374 PHE A CA 1
ATOM 1493 C C . PHE A 1 188 ? 23.653 -7.975 18.429 1.00 17.07 374 PHE A C 1
ATOM 1494 O O . PHE A 1 188 ? 23.352 -8.720 19.365 1.00 16.55 374 PHE A O 1
ATOM 1502 N N . SER A 1 189 ? 22.929 -6.907 18.102 1.00 12.70 375 SER A N 1
ATOM 1503 C CA . SER A 1 189 ? 21.721 -6.560 18.852 1.00 14.65 375 SER A CA 1
ATOM 1504 C C . SER A 1 189 ? 21.050 -5.393 18.141 1.00 14.21 375 SER A C 1
ATOM 1505 O O . SER A 1 189 ? 21.602 -4.835 17.193 1.00 12.82 375 SER A O 1
ATOM 1508 N N . ALA A 1 190 ? 19.845 -5.038 18.603 1.00 13.29 376 ALA A N 1
ATOM 1509 C CA . ALA A 1 190 ? 19.133 -3.883 18.061 1.00 15.79 376 ALA A CA 1
ATOM 1510 C C . ALA A 1 190 ? 19.380 -2.614 18.856 1.00 17.87 376 ALA A C 1
ATOM 1511 O O . ALA A 1 190 ? 19.163 -1.515 18.329 1.00 18.91 376 ALA A O 1
ATOM 1513 N N . THR A 1 191 ? 19.807 -2.743 20.112 1.00 16.13 377 THR A N 1
ATOM 1514 C CA . THR A 1 191 ? 20.212 -1.624 20.947 1.00 19.33 377 THR A CA 1
ATOM 1515 C C . THR A 1 191 ? 21.471 -2.028 21.693 1.00 20.66 377 THR A C 1
ATOM 1516 O O . THR A 1 191 ? 21.771 -3.216 21.849 1.00 16.81 377 THR A O 1
ATOM 1520 N N . CYS A 1 192 ? 22.210 -1.032 22.173 1.00 16.35 378 CYS A N 1
ATOM 1521 C CA . CYS A 1 192 ? 23.333 -1.302 23.069 1.00 17.96 378 CYS A CA 1
ATOM 1522 C C . CYS A 1 192 ? 23.436 -0.164 24.062 1.00 17.45 378 CYS A C 1
ATOM 1523 O O . CYS A 1 192 ? 24.125 0.831 23.816 1.00 20.35 378 CYS A O 1
ATOM 1526 N N . PRO A 1 193 ? 22.730 -0.259 25.193 1.00 14.76 379 PRO A N 1
ATOM 1527 C CA . PRO A 1 193 ? 22.879 0.762 26.235 1.00 15.42 379 PRO A CA 1
ATOM 1528 C C . PRO A 1 193 ? 24.326 0.908 26.676 1.00 14.77 379 PRO A C 1
ATOM 1529 O O . PRO A 1 193 ? 25.117 -0.037 26.627 1.00 14.11 379 PRO A O 1
ATOM 1533 N N . HIS A 1 194 ? 24.654 2.119 27.132 1.00 12.44 380 HIS A N 1
ATOM 1534 C CA . HIS A 1 194 ? 25.946 2.406 27.749 1.00 15.47 380 HIS A CA 1
ATOM 1535 C C . HIS A 1 194 ? 26.393 1.299 28.696 1.00 13.73 380 HIS A C 1
ATOM 1536 O O . HIS A 1 194 ? 27.507 0.775 28.581 1.00 11.28 380 HIS A O 1
ATOM 1543 N N . TRP A 1 195 ? 25.530 0.920 29.640 1.00 13.10 381 TRP A N 1
ATOM 1544 C CA . TRP A 1 195 ? 25.974 0.007 30.687 1.00 14.01 381 TRP A CA 1
ATOM 1545 C C . TRP A 1 195 ? 26.251 -1.389 30.136 1.00 13.04 381 TRP A C 1
ATOM 1546 O O . TRP A 1 195 ? 27.080 -2.119 30.697 1.00 14.33 381 TRP A O 1
ATOM 1557 N N . VAL A 1 196 ? 25.593 -1.763 29.036 1.00 10.55 382 VAL A N 1
ATOM 1558 C CA . VAL A 1 196 ? 25.845 -3.063 28.409 1.00 10.29 382 VAL A CA 1
ATOM 1559 C C . VAL A 1 196 ? 27.182 -3.040 27.674 1.00 11.06 382 VAL A C 1
ATOM 1560 O O . VAL A 1 196 ? 27.971 -3.992 27.744 1.00 11.64 382 VAL A O 1
ATOM 1564 N N . PHE A 1 197 ? 27.480 -1.942 26.978 1.00 11.97 383 PHE A N 1
ATOM 1565 C CA . PHE A 1 197 ? 28.769 -1.892 26.303 1.00 9.74 383 PHE A CA 1
ATOM 1566 C C . PHE A 1 197 ? 29.915 -1.835 27.304 1.00 13.00 383 PHE A C 1
ATOM 1567 O O . PHE A 1 197 ? 30.994 -2.373 27.036 1.00 14.68 383 PHE A O 1
ATOM 1575 N N . ASN A 1 198 ? 29.701 -1.199 28.462 1.00 10.83 384 ASN A N 1
ATOM 1576 C CA . ASN A 1 198 ? 30.753 -1.153 29.473 1.00 11.88 384 ASN A CA 1
ATOM 1577 C C . ASN A 1 198 ? 31.154 -2.550 29.943 1.00 20.65 384 ASN A C 1
ATOM 1578 O O . ASN A 1 198 ? 32.301 -2.760 30.359 1.00 17.75 384 ASN A O 1
ATOM 1583 N N . VAL A 1 199 ? 30.223 -3.504 29.924 1.00 13.74 385 VAL A N 1
ATOM 1584 C CA . VAL A 1 199 ? 30.576 -4.886 30.242 1.00 14.75 385 VAL A CA 1
ATOM 1585 C C . VAL A 1 199 ? 31.304 -5.526 29.072 1.00 16.73 385 VAL A C 1
ATOM 1586 O O . VAL A 1 199 ? 32.393 -6.088 29.227 1.00 15.80 385 VAL A O 1
ATOM 1590 N N . ALA A 1 200 ? 30.723 -5.414 27.874 1.00 14.80 386 ALA A N 1
ATOM 1591 C CA . ALA A 1 200 ? 31.259 -6.100 26.703 1.00 13.57 386 ALA A CA 1
ATOM 1592 C C . ALA A 1 200 ? 32.616 -5.559 26.283 1.00 13.46 386 ALA A C 1
ATOM 1593 O O . ALA A 1 200 ? 33.433 -6.311 25.733 1.00 17.38 386 ALA A O 1
ATOM 1595 N N . LYS A 1 201 ? 32.879 -4.272 26.537 1.00 16.69 387 LYS A N 1
ATOM 1596 C CA . LYS A 1 201 ? 34.108 -3.636 26.056 1.00 21.29 387 LYS A CA 1
ATOM 1597 C C . LYS A 1 201 ? 35.354 -4.336 26.577 1.00 15.05 387 LYS A C 1
ATOM 1598 O O . LYS A 1 201 ? 36.404 -4.297 25.920 1.00 17.65 387 LYS A O 1
ATOM 1604 N N . LYS A 1 202 ? 35.263 -4.956 27.763 1.00 15.78 388 LYS A N 1
ATOM 1605 C CA . LYS A 1 202 ? 36.394 -5.661 28.363 1.00 20.40 388 LYS A CA 1
ATOM 1606 C C . LYS A 1 202 ? 36.919 -6.792 27.497 1.00 20.82 388 LYS A C 1
ATOM 1607 O O . LYS A 1 202 ? 38.025 -7.285 27.753 1.00 18.86 388 LYS A O 1
ATOM 1613 N N . TYR A 1 203 ? 36.133 -7.243 26.519 1.00 14.04 389 TYR A N 1
ATOM 1614 C CA . TYR A 1 203 ? 36.481 -8.361 25.651 1.00 21.79 389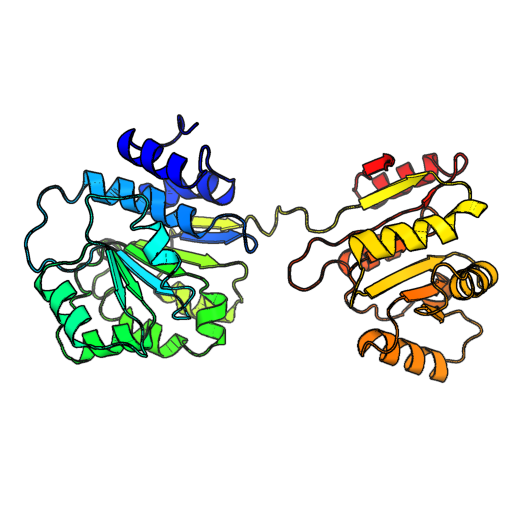 TYR A CA 1
ATOM 1615 C C . TYR A 1 203 ? 36.680 -7.929 24.208 1.00 20.96 389 TYR A C 1
ATOM 1616 O O . TYR A 1 203 ? 36.784 -8.785 23.317 1.00 20.84 389 TYR A O 1
ATOM 1625 N N . MET A 1 204 ? 36.718 -6.625 23.956 1.00 15.28 390 MET A N 1
ATOM 1626 C CA . MET A 1 204 ? 36.860 -6.073 22.616 1.00 17.05 390 MET A CA 1
ATOM 1627 C C . MET A 1 204 ? 38.238 -5.447 22.469 1.00 21.94 390 MET A C 1
ATOM 1628 O O . MET A 1 204 ? 38.681 -4.699 23.352 1.00 22.15 390 MET A O 1
ATOM 1633 N N . LYS A 1 205 ? 38.915 -5.752 21.362 1.00 16.74 391 LYS A N 1
ATOM 1634 C CA . LYS A 1 205 ? 40.170 -5.076 21.069 1.00 20.24 391 LYS A CA 1
ATOM 1635 C C . LYS A 1 205 ? 39.903 -3.611 20.749 1.00 21.53 391 LYS A C 1
ATOM 1636 O O . LYS A 1 205 ? 38.851 -3.254 20.212 1.00 19.00 391 LYS A O 1
ATOM 1642 N N . SER A 1 206 ? 40.882 -2.757 21.060 1.00 22.38 392 SER A N 1
ATOM 1643 C CA . SER A 1 206 ? 40.725 -1.328 20.792 1.00 23.98 392 SER A CA 1
ATOM 1644 C C . SER A 1 206 ? 40.485 -1.037 19.314 1.00 23.59 392 SER A C 1
ATOM 1645 O O . SER A 1 206 ? 39.984 0.039 18.979 1.00 24.42 392 SER A O 1
ATOM 1648 N N . THR A 1 207 ? 40.796 -1.983 18.429 1.00 24.52 393 THR A N 1
ATOM 1649 C CA . THR A 1 207 ? 40.635 -1.832 16.992 1.00 25.24 393 THR A CA 1
ATOM 1650 C C . THR A 1 207 ? 39.273 -2.308 16.477 1.00 21.07 393 THR A C 1
ATOM 1651 O O . THR A 1 207 ? 39.117 -2.474 15.260 1.00 20.99 393 THR A O 1
ATOM 1655 N N . TYR A 1 208 ? 38.288 -2.516 17.357 1.00 18.71 394 TYR A N 1
ATOM 1656 C CA . TYR A 1 208 ? 37.002 -3.068 16.923 1.00 14.90 394 TYR A CA 1
ATOM 1657 C C . TYR A 1 208 ? 36.305 -2.154 15.921 1.00 16.86 394 TYR A C 1
ATOM 1658 O O . TYR A 1 208 ? 36.481 -0.934 15.932 1.00 17.37 394 TYR A O 1
ATOM 1667 N N . GLU A 1 209 ? 35.506 -2.764 15.044 1.00 14.70 395 GLU A N 1
ATOM 1668 C CA . GLU A 1 209 ? 34.695 -2.040 14.071 1.00 16.14 395 GLU A CA 1
ATOM 1669 C C . GLU A 1 209 ? 33.265 -1.886 14.571 1.00 15.33 395 GLU A C 1
ATOM 1670 O O . GLU A 1 209 ? 32.808 -2.611 15.455 1.00 14.77 395 GLU A O 1
ATOM 1676 N N . GLN A 1 210 ? 32.552 -0.920 13.996 1.00 15.24 396 GLN A N 1
ATOM 1677 C CA . GLN A 1 210 ? 31.157 -0.697 14.343 1.00 13.26 396 GLN A CA 1
ATOM 1678 C C . GLN A 1 210 ? 30.359 -0.576 13.063 1.00 19.12 396 GLN A C 1
ATOM 1679 O O . GLN A 1 210 ? 30.769 0.137 12.142 1.00 18.20 396 GLN A O 1
ATOM 1685 N N . VAL A 1 211 ? 29.231 -1.271 13.008 1.00 14.62 397 VAL A N 1
ATOM 1686 C CA . VAL A 1 211 ? 28.257 -1.127 11.936 1.00 11.12 397 VAL A CA 1
ATOM 1687 C C . VAL A 1 211 ? 26.944 -0.811 12.629 1.00 17.23 397 VAL A C 1
ATOM 1688 O O . VAL A 1 211 ? 26.407 -1.643 13.370 1.00 19.61 397 VAL A O 1
ATOM 1692 N N . ASP A 1 212 ? 26.460 0.408 12.449 1.00 18.69 398 ASP A N 1
ATOM 1693 C CA . ASP A 1 212 ? 25.219 0.857 13.072 1.00 15.43 398 ASP A CA 1
ATOM 1694 C C . ASP A 1 212 ? 24.256 1.200 11.942 1.00 17.53 398 ASP A C 1
ATOM 1695 O O . ASP A 1 212 ? 24.358 2.275 11.349 1.00 20.99 398 ASP A O 1
ATOM 1700 N N . LEU A 1 213 ? 23.333 0.288 11.634 1.00 15.52 399 LEU A N 1
ATOM 1701 C CA . LEU A 1 213 ? 22.274 0.560 10.672 1.00 19.55 399 LEU A CA 1
ATOM 1702 C C . LEU A 1 213 ? 20.999 1.033 11.352 1.00 22.57 399 LEU A C 1
ATOM 1703 O O . LEU A 1 213 ? 19.961 1.145 10.694 1.00 28.93 399 LEU A O 1
ATOM 1708 N N . ILE A 1 214 ? 21.053 1.300 12.657 1.00 22.26 400 ILE A N 1
ATOM 1709 C CA . ILE A 1 214 ? 19.942 1.966 13.325 1.00 27.17 400 ILE A CA 1
ATOM 1710 C C . ILE A 1 214 ? 19.946 3.452 12.996 1.00 23.30 400 ILE A C 1
ATOM 1711 O O . ILE A 1 214 ? 18.907 4.027 12.655 1.00 26.67 400 ILE A O 1
ATOM 1716 N N . LYS A 1 215 ? 21.121 4.090 13.093 1.00 26.84 401 LYS A N 1
ATOM 1717 C CA . LYS A 1 215 ? 21.213 5.536 12.894 1.00 24.39 401 LYS A CA 1
ATOM 1718 C C . LYS A 1 215 ? 20.776 5.938 11.495 1.00 26.32 401 LYS A C 1
ATOM 1719 O O . LYS A 1 215 ? 20.231 7.030 11.309 1.00 28.75 401 LYS A O 1
ATOM 1725 N N . THR A 1 216 ? 20.968 5.064 10.512 1.00 23.49 402 THR A N 1
ATOM 1726 C CA . THR A 1 216 ? 20.614 5.352 9.130 1.00 21.14 402 THR A CA 1
ATOM 1727 C C . THR A 1 216 ? 19.240 4.826 8.733 1.00 30.13 402 THR A C 1
ATOM 1728 O O . THR A 1 216 ? 18.806 5.068 7.601 1.00 36.81 402 THR A O 1
ATOM 1732 N N . ALA A 1 217 ? 18.546 4.122 9.622 1.00 24.26 403 ALA A N 1
ATOM 1733 C CA . ALA A 1 217 ? 17.279 3.505 9.258 1.00 26.71 403 ALA A CA 1
ATOM 1734 C C . ALA A 1 217 ? 16.172 4.550 9.120 1.00 29.08 403 ALA A C 1
ATOM 1735 O O . ALA A 1 217 ? 16.165 5.582 9.797 1.00 24.69 403 ALA A O 1
ATOM 1737 N N . ILE A 1 218 ? 15.231 4.267 8.220 1.00 29.16 404 ILE A N 1
ATOM 1738 C CA . ILE A 1 218 ? 14.017 5.066 8.056 1.00 30.27 404 ILE A CA 1
ATOM 1739 C C . ILE A 1 218 ? 13.022 4.592 9.114 1.00 27.81 404 ILE A C 1
ATOM 1740 O O . ILE A 1 218 ? 12.374 3.552 8.966 1.00 34.07 404 ILE A O 1
ATOM 1745 N N . THR A 1 219 ? 12.915 5.335 10.208 1.00 21.66 410 THR A N 1
ATOM 1746 C CA . THR A 1 219 ? 12.057 4.913 11.303 1.00 27.88 410 THR A CA 1
ATOM 1747 C C . THR A 1 219 ? 10.734 5.663 11.347 1.00 23.13 410 THR A C 1
ATOM 1748 O O . THR A 1 219 ? 9.873 5.314 12.166 1.00 19.39 410 THR A O 1
ATOM 1752 N N . VAL A 1 220 ? 10.556 6.676 10.497 1.00 23.36 411 VAL A N 1
ATOM 1753 C CA . VAL A 1 220 ? 9.318 7.444 10.409 1.00 14.70 411 VAL A CA 1
ATOM 1754 C C . VAL A 1 220 ? 9.036 7.729 8.938 1.00 20.16 411 VAL A C 1
ATOM 1755 O O . VAL A 1 220 ? 9.848 8.369 8.261 1.00 20.33 411 VAL A O 1
ATOM 1759 N N . GLU A 1 221 ? 7.890 7.273 8.449 1.00 15.86 412 GLU A N 1
ATOM 1760 C CA . GLU A 1 221 ? 7.471 7.564 7.078 1.00 14.76 412 GLU A CA 1
ATOM 1761 C C . GLU A 1 221 ? 6.558 8.782 7.060 1.00 14.41 412 GLU A C 1
ATOM 1762 O O . GLU A 1 221 ? 5.655 8.903 7.889 1.00 18.31 412 GLU A O 1
ATOM 1768 N N . HIS A 1 222 ? 6.781 9.674 6.097 1.00 12.61 413 HIS A N 1
ATOM 1769 C CA . HIS A 1 222 ? 5.969 10.873 5.941 1.00 9.88 413 HIS A CA 1
ATOM 1770 C C . HIS A 1 222 ? 5.128 10.724 4.683 1.00 9.59 413 HIS A C 1
ATOM 1771 O O . HIS A 1 222 ? 5.678 10.629 3.586 1.00 12.38 413 HIS A O 1
ATOM 1778 N N . LEU A 1 223 ? 3.808 10.706 4.846 1.00 9.09 414 LEU A N 1
ATOM 1779 C CA . LEU A 1 223 ? 2.888 10.531 3.725 1.00 10.33 414 LEU A CA 1
ATOM 1780 C C . LEU A 1 223 ? 2.026 11.778 3.573 1.00 11.57 414 LEU A C 1
ATOM 1781 O O . LEU A 1 223 ? 1.577 12.363 4.566 1.00 13.52 414 LEU A O 1
ATOM 1786 N N . ALA A 1 224 ? 1.807 12.198 2.331 1.00 10.03 415 ALA A N 1
ATOM 1787 C CA . ALA A 1 224 ? 0.944 13.335 2.040 1.00 9.79 415 ALA A CA 1
ATOM 1788 C C . ALA A 1 224 ? -0.205 12.827 1.183 1.00 12.34 415 ALA A C 1
ATOM 1789 O O . ALA A 1 224 ? 0.030 12.203 0.145 1.00 17.31 415 ALA A O 1
ATOM 1791 N N . ILE A 1 225 ? -1.429 13.060 1.637 1.00 10.19 416 ILE A N 1
ATOM 1792 C CA . ILE A 1 225 ? -2.629 12.534 0.994 1.00 13.53 416 ILE A CA 1
ATOM 1793 C C . ILE A 1 225 ? -3.420 13.725 0.482 1.00 15.49 416 ILE A C 1
ATOM 1794 O O . ILE A 1 225 ? -3.927 14.533 1.272 1.00 13.74 416 ILE A O 1
ATOM 1799 N N . LYS A 1 226 ? -3.536 13.835 -0.836 1.00 16.42 417 LYS A N 1
ATOM 1800 C CA . LYS A 1 226 ? -4.324 14.907 -1.420 1.00 20.46 417 LYS A CA 1
ATOM 1801 C C . LYS A 1 226 ? -5.795 14.550 -1.297 1.00 19.81 417 LYS A C 1
ATOM 1802 O O . LYS A 1 226 ? -6.212 13.448 -1.679 1.00 22.30 417 LYS A O 1
ATOM 1808 N N . CYS A 1 227 ? -6.580 15.480 -0.761 1.00 17.39 418 CYS A N 1
ATOM 1809 C CA . CYS A 1 227 ? -7.910 15.145 -0.279 1.00 22.44 418 CYS A CA 1
ATOM 1810 C C . CYS A 1 227 ? -8.747 16.411 -0.150 1.00 23.02 418 CYS A C 1
ATOM 1811 O O . CYS A 1 227 ? -8.308 17.379 0.472 1.00 22.91 418 CYS A O 1
ATOM 1814 N N . HIS A 1 228 ? -9.956 16.396 -0.709 1.00 26.55 419 HIS A N 1
ATOM 1815 C CA . HIS A 1 228 ? -10.908 17.457 -0.412 1.00 22.89 419 HIS A CA 1
ATOM 1816 C C . HIS A 1 228 ? -11.307 17.389 1.062 1.00 20.54 419 HIS A C 1
ATOM 1817 O O . HIS A 1 228 ? -11.466 16.302 1.621 1.00 19.86 419 HIS A O 1
ATOM 1824 N N . TRP A 1 229 ? -11.471 18.558 1.697 1.00 19.21 420 TRP A N 1
ATOM 1825 C CA . TRP A 1 229 ? -11.678 18.581 3.147 1.00 24.51 420 TRP A CA 1
ATOM 1826 C C . TRP A 1 229 ? -12.911 17.799 3.577 1.00 25.42 420 TRP A C 1
ATOM 1827 O O . TRP A 1 229 ? -12.958 17.326 4.715 1.00 20.45 420 TRP A O 1
ATOM 1838 N N . THR A 1 230 ? -13.901 17.633 2.695 1.00 20.26 421 THR A N 1
ATOM 1839 C CA . THR A 1 230 ? -15.092 16.874 3.067 1.00 17.71 421 THR A CA 1
ATOM 1840 C C . THR A 1 230 ? -14.793 15.384 3.225 1.00 15.07 421 THR A C 1
ATOM 1841 O O . THR A 1 230 ? -15.481 14.688 3.983 1.00 20.55 421 THR A O 1
ATOM 1845 N N . GLN A 1 231 ? -13.785 14.874 2.529 1.00 16.55 422 GLN A N 1
ATOM 1846 C CA . GLN A 1 231 ? -13.454 13.456 2.588 1.00 17.47 422 GLN A CA 1
ATOM 1847 C C . GLN A 1 231 ? -12.499 13.108 3.726 1.00 18.06 422 GLN A C 1
ATOM 1848 O O . GLN A 1 231 ? -12.221 11.923 3.932 1.00 18.00 422 GLN A O 1
ATOM 1854 N N . ARG A 1 232 ? -11.982 14.102 4.454 1.00 21.92 423 ARG A N 1
ATOM 1855 C CA . ARG A 1 232 ? -10.907 13.842 5.411 1.00 18.50 423 ARG A CA 1
ATOM 1856 C C . ARG A 1 232 ? -11.319 12.809 6.450 1.00 17.53 423 ARG A C 1
ATOM 1857 O O . ARG A 1 232 ? -10.573 11.863 6.730 1.00 18.10 423 ARG A O 1
ATOM 1865 N N . ALA A 1 233 ? -12.509 12.973 7.037 1.00 16.68 424 ALA A N 1
ATOM 1866 C CA . ALA A 1 233 ? -12.915 12.083 8.121 1.00 18.87 424 ALA A CA 1
ATOM 1867 C C . ALA A 1 233 ? -12.961 10.634 7.667 1.00 21.65 424 ALA A C 1
ATOM 1868 O O . ALA A 1 233 ? -12.499 9.737 8.380 1.00 16.20 424 ALA A O 1
ATOM 1870 N N . ALA A 1 234 ? -13.515 10.380 6.481 1.00 17.26 425 ALA A N 1
ATOM 1871 C CA . ALA A 1 234 ? -13.608 9.003 6.010 1.00 18.76 425 ALA A CA 1
ATOM 1872 C C . ALA A 1 234 ? -12.229 8.427 5.719 1.00 15.53 425 ALA A C 1
ATOM 1873 O O . ALA A 1 234 ? -11.973 7.247 5.984 1.00 19.45 425 ALA A O 1
ATOM 1875 N N . VAL A 1 235 ? -11.331 9.239 5.164 1.00 14.78 426 VAL A N 1
ATOM 1876 C CA . VAL A 1 235 ? -9.990 8.743 4.880 1.00 17.14 426 VAL A CA 1
ATOM 1877 C C . VAL A 1 235 ? -9.237 8.497 6.181 1.00 16.94 426 VAL A C 1
ATOM 1878 O O . VAL A 1 235 ? -8.511 7.501 6.319 1.00 15.98 426 VAL A O 1
ATOM 1882 N N . ILE A 1 236 ? -9.422 9.380 7.168 1.00 17.73 427 ILE A N 1
ATOM 1883 C CA . ILE A 1 236 ? -8.788 9.182 8.471 1.00 16.65 427 ILE A CA 1
ATOM 1884 C C . ILE A 1 236 ? -9.177 7.830 9.056 1.00 17.71 427 ILE A C 1
ATOM 1885 O O . ILE A 1 236 ? -8.326 7.090 9.562 1.00 17.05 427 ILE A O 1
ATOM 1890 N N . GLY A 1 237 ? -10.462 7.469 8.972 1.00 18.29 428 GLY A N 1
ATOM 1891 C CA . GLY A 1 237 ? -10.877 6.155 9.440 1.00 18.77 428 GLY A CA 1
ATOM 1892 C C . GLY A 1 237 ? -10.123 5.025 8.764 1.00 17.33 428 GLY A C 1
ATOM 1893 O O . GLY A 1 237 ? -9.732 4.049 9.411 1.00 17.88 428 GLY A O 1
ATOM 1894 N N . ASP A 1 238 ? -9.895 5.144 7.453 1.00 20.64 429 ASP A N 1
ATOM 1895 C CA . ASP A 1 238 ? -9.197 4.091 6.720 1.00 18.85 429 ASP A CA 1
ATOM 1896 C C . ASP A 1 238 ? -7.728 4.011 7.122 1.00 16.04 429 ASP A C 1
ATOM 1897 O O . ASP A 1 238 ? -7.193 2.915 7.336 1.00 17.93 429 ASP A O 1
ATOM 1902 N N . VAL A 1 239 ? -7.047 5.156 7.220 1.00 17.06 430 VAL A N 1
ATOM 1903 C CA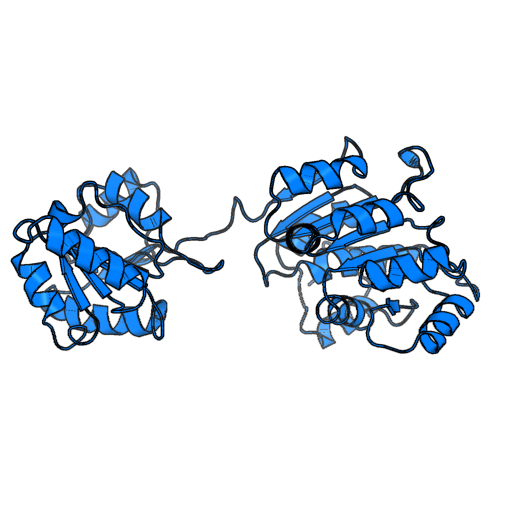 . VAL A 1 239 ? -5.619 5.086 7.518 1.00 12.41 430 VAL A CA 1
ATOM 1904 C C . VAL A 1 239 ? -5.394 4.654 8.963 1.00 15.42 430 VAL A C 1
ATOM 1905 O O . VAL A 1 239 ? -4.376 4.030 9.275 1.00 15.67 430 VAL A O 1
ATOM 1909 N N . ILE A 1 240 ? -6.337 4.950 9.860 1.00 15.69 431 ILE A N 1
ATOM 1910 C CA . ILE A 1 240 ? -6.219 4.470 11.233 1.00 12.83 431 ILE A CA 1
ATOM 1911 C C . ILE A 1 240 ? -6.299 2.951 11.266 1.00 13.84 431 ILE A C 1
ATOM 1912 O O . ILE A 1 240 ? -5.515 2.288 11.953 1.00 17.94 431 ILE A O 1
ATOM 1917 N N . ARG A 1 241 ? -7.237 2.376 10.501 1.00 17.79 432 ARG A N 1
ATOM 1918 C CA . ARG A 1 241 ? -7.352 0.923 10.417 1.00 14.62 432 ARG A CA 1
ATOM 1919 C C . ARG A 1 241 ? -6.083 0.306 9.846 1.00 17.83 432 ARG A C 1
ATOM 1920 O O . ARG A 1 241 ? -5.650 -0.768 10.286 1.00 21.23 432 ARG A O 1
ATOM 1928 N N . VAL A 1 242 ? -5.464 0.982 8.879 1.00 16.56 433 VAL A N 1
ATOM 1929 C CA . VAL A 1 242 ? -4.284 0.440 8.214 1.00 14.81 433 VAL A CA 1
ATOM 1930 C C . VAL A 1 242 ? -3.076 0.474 9.141 1.00 19.11 433 VAL A C 1
ATOM 1931 O O . VAL A 1 242 ? -2.365 -0.524 9.294 1.00 16.37 433 VAL A O 1
ATOM 1935 N N . TYR A 1 243 ? -2.810 1.632 9.747 1.00 16.34 434 TYR A N 1
ATOM 1936 C CA . TYR A 1 243 ? -1.532 1.877 10.405 1.00 16.22 434 TYR A CA 1
ATOM 1937 C C . TYR A 1 243 ? -1.591 1.796 11.924 1.00 19.13 434 TYR A C 1
ATOM 1938 O O . TYR A 1 243 ? -0.543 1.639 12.557 1.00 24.33 434 TYR A O 1
ATOM 1947 N N . SER A 1 244 ? -2.777 1.880 12.516 1.00 15.64 435 SER A N 1
ATOM 1948 C CA . SER A 1 244 ? -2.940 1.830 13.965 1.00 20.16 435 SER A CA 1
ATOM 1949 C C . SER A 1 244 ? -3.773 0.638 14.412 1.00 25.09 435 SER A C 1
ATOM 1950 O O . SER A 1 244 ? -3.380 -0.072 15.342 1.00 26.05 435 SER A O 1
ATOM 1953 N N . GLY A 1 245 ? -4.903 0.390 13.761 1.00 29.76 436 GLY A N 1
ATOM 1954 C CA . GLY A 1 245 ? -5.806 -0.736 13.915 1.00 27.74 436 GLY A CA 1
ATOM 1955 C C . GLY A 1 245 ? -6.115 -1.062 15.360 1.00 43.47 436 GLY A C 1
ATOM 1956 O O . GLY A 1 245 ? -6.230 -0.183 16.224 1.00 47.86 436 GLY A O 1
ATOM 1957 N N . HIS A 1 246 ? -6.269 -2.362 15.618 1.00 42.39 437 HIS A N 1
ATOM 1958 C CA . HIS A 1 246 ? -6.405 -2.873 16.976 1.00 58.61 437 HIS A CA 1
ATOM 1959 C C . HIS A 1 246 ? -5.319 -2.295 17.874 1.00 45.32 437 HIS A C 1
ATOM 1960 O O . HIS A 1 246 ? -4.180 -2.099 17.441 1.00 52.76 437 HIS A O 1
ATOM 1967 N N . GLN A 1 247 ? -5.694 -2.009 19.125 1.00 38.55 438 GLN A N 1
ATOM 1968 C CA . GLN A 1 247 ? -4.794 -1.592 20.213 1.00 40.18 438 GLN A CA 1
ATOM 1969 C C . GLN A 1 247 ? -3.902 -0.406 19.848 1.00 36.55 438 GLN A C 1
ATOM 1970 O O . GLN A 1 247 ? -2.920 -0.136 20.544 1.00 33.43 438 GLN A O 1
ATOM 1976 N N . GLY A 1 248 ? -4.219 0.345 18.787 1.00 26.28 439 GLY A N 1
ATOM 1977 C CA . GLY A 1 248 ? -3.313 1.383 18.344 1.00 18.26 439 GLY A CA 1
ATOM 1978 C C . GLY A 1 248 ? -3.534 2.730 19.017 1.00 16.64 439 GLY A C 1
ATOM 1979 O O . GLY A 1 248 ? -4.502 2.943 19.742 1.00 15.22 439 GLY A O 1
ATOM 1980 N N . ARG A 1 249 ? -2.608 3.652 18.748 1.00 13.79 440 ARG A N 1
ATOM 1981 C CA . ARG A 1 249 ? -2.671 5.027 19.238 1.00 12.05 440 ARG A CA 1
ATOM 1982 C C . ARG A 1 249 ? -2.509 5.973 18.062 1.00 14.05 440 ARG A C 1
ATOM 1983 O O . ARG A 1 249 ? -1.482 5.934 17.373 1.00 15.31 440 ARG A O 1
ATOM 1991 N N . THR A 1 250 ? -3.512 6.825 17.845 1.00 10.56 441 THR A N 1
ATOM 1992 C CA . THR A 1 250 ? -3.460 7.852 16.814 1.00 12.04 441 THR A CA 1
ATOM 1993 C C . THR A 1 250 ? -3.730 9.213 17.431 1.00 11.13 441 THR A C 1
ATOM 1994 O O . THR A 1 250 ? -4.618 9.352 18.275 1.00 10.94 441 THR A O 1
ATOM 1998 N N . ILE A 1 251 ? -2.987 10.226 16.997 1.00 11.73 442 ILE A N 1
ATOM 1999 C CA . ILE A 1 251 ? -3.299 11.605 17.347 1.00 14.35 442 ILE A CA 1
ATOM 2000 C C . ILE A 1 251 ? -3.485 12.404 16.066 1.00 18.07 442 ILE A C 1
ATOM 2001 O O . ILE A 1 251 ? -2.669 12.316 15.135 1.00 14.06 442 ILE A O 1
ATOM 2006 N N . ILE A 1 252 ? -4.578 13.161 16.013 1.00 14.00 443 ILE A N 1
ATOM 2007 C CA . ILE A 1 252 ? -4.918 14.016 14.883 1.00 14.25 443 ILE A CA 1
ATOM 2008 C C . ILE A 1 252 ? -4.841 15.466 15.335 1.00 15.64 443 ILE A C 1
ATOM 2009 O O . ILE A 1 252 ? -5.388 15.822 16.385 1.00 16.81 443 ILE A O 1
ATOM 2014 N N . PHE A 1 253 ? -4.167 16.300 14.548 1.00 13.71 444 PHE A N 1
ATOM 2015 C CA . PHE A 1 253 ? -3.999 17.712 14.860 1.00 16.52 444 PHE A CA 1
ATOM 2016 C C . PHE A 1 253 ? -4.732 18.535 13.815 1.00 19.71 444 PHE A C 1
ATOM 2017 O O . PHE A 1 253 ? -4.551 18.315 12.612 1.00 20.53 444 PHE A O 1
ATOM 2025 N N . CYS A 1 254 ? -5.566 19.470 14.264 1.00 20.57 445 CYS A N 1
ATOM 2026 C CA . CYS A 1 254 ? -6.249 20.345 13.319 1.00 24.10 445 CYS A CA 1
ATOM 2027 C C . CYS A 1 254 ? -6.224 21.788 13.806 1.00 30.45 445 CYS A C 1
ATOM 2028 O O . CYS A 1 254 ? -5.782 22.100 14.918 1.00 22.10 445 CYS A O 1
ATOM 2031 N N . GLU A 1 255 ? -6.700 22.679 12.936 1.00 27.55 446 GLU A N 1
ATOM 2032 C CA . GLU A 1 255 ? -6.539 24.106 13.183 1.00 29.93 446 GLU A CA 1
ATOM 2033 C C . GLU A 1 255 ? -7.575 24.625 14.171 1.00 32.19 446 GLU A C 1
ATOM 2034 O O . GLU A 1 255 ? -7.228 25.319 15.131 1.00 33.26 446 GLU A O 1
ATOM 2040 N N . THR A 1 256 ? -8.844 24.288 13.973 1.00 26.75 447 THR A N 1
ATOM 2041 C CA . THR A 1 256 ? -9.931 24.915 14.714 1.00 35.62 447 THR A CA 1
ATOM 2042 C C . THR A 1 256 ? -10.589 23.934 15.676 1.00 32.64 447 THR A C 1
ATOM 2043 O O . THR A 1 256 ? -10.516 22.716 15.505 1.00 32.21 447 THR A O 1
ATOM 2047 N N . LYS A 1 257 ? -11.239 24.495 16.703 1.00 29.17 448 LYS A N 1
ATOM 2048 C CA . LYS A 1 257 ? -11.994 23.676 17.647 1.00 31.17 448 LYS A CA 1
ATOM 2049 C C . LYS A 1 257 ? -13.184 23.016 16.967 1.00 36.21 448 LYS A C 1
ATOM 2050 O O . LYS A 1 257 ? -13.497 21.850 17.240 1.00 37.91 448 LYS A O 1
ATOM 2056 N N . LYS A 1 258 ? -13.853 23.748 16.073 1.00 34.78 449 LYS A N 1
ATOM 2057 C CA . LYS A 1 258 ? -14.984 23.193 15.339 1.00 40.45 449 LYS A CA 1
ATOM 2058 C C . LYS A 1 258 ? -14.570 21.954 14.556 1.00 31.56 449 LYS A C 1
ATOM 2059 O O . LYS A 1 258 ? -15.248 20.920 14.599 1.00 33.52 449 LYS A O 1
ATOM 2065 N N . GLU A 1 259 ? -13.455 22.046 13.827 1.00 31.78 450 GLU A N 1
ATOM 2066 C CA . GLU A 1 259 ? -12.926 20.883 13.123 1.00 29.86 450 GLU A CA 1
ATOM 2067 C C . GLU A 1 259 ? -12.605 19.751 14.093 1.00 30.23 450 GLU A C 1
ATOM 2068 O O . GLU A 1 259 ? -12.926 18.588 13.835 1.00 24.97 450 GLU A O 1
ATOM 2074 N N . ALA A 1 260 ? -11.970 20.073 15.223 1.00 23.35 451 ALA A N 1
ATOM 2075 C CA . ALA A 1 260 ? -11.622 19.024 16.175 1.00 25.76 451 ALA A CA 1
ATOM 2076 C C . ALA A 1 260 ? -12.868 18.400 16.789 1.00 32.62 451 ALA A C 1
ATOM 2077 O O . ALA A 1 260 ? -12.946 17.175 16.945 1.00 25.97 451 ALA A O 1
ATOM 2079 N N . GLN A 1 261 ? -13.858 19.226 17.127 1.00 32.21 452 GLN A N 1
ATOM 2080 C CA . GLN A 1 261 ? -15.074 18.707 17.742 1.00 39.97 452 GLN A CA 1
ATOM 2081 C C . GLN A 1 261 ? -15.880 17.870 16.753 1.00 35.71 452 GLN A C 1
ATOM 2082 O O . GLN A 1 261 ? -16.375 16.792 17.105 1.00 37.92 452 GLN A O 1
ATOM 2088 N N . GLU A 1 262 ? -16.021 18.347 15.512 1.00 30.63 453 GLU A N 1
ATOM 2089 C CA . GLU A 1 262 ? -16.778 17.599 14.512 1.00 31.69 453 GLU A CA 1
ATOM 2090 C C . GLU A 1 262 ? -16.055 16.320 14.111 1.00 36.36 453 GLU A C 1
ATOM 2091 O O . GLU A 1 262 ? -16.685 15.262 13.971 1.00 36.67 453 GLU A O 1
ATOM 2097 N N . LEU A 1 263 ? -14.733 16.394 13.926 1.00 32.86 454 LEU A N 1
ATOM 2098 C CA . LEU A 1 263 ? -13.980 15.204 13.547 1.00 28.13 454 LEU A CA 1
ATOM 2099 C C . LEU A 1 263 ? -14.120 14.110 14.599 1.00 29.93 454 LEU A C 1
ATOM 2100 O O . LEU A 1 263 ? -14.293 12.934 14.258 1.00 29.27 454 LEU A O 1
ATOM 2105 N N . SER A 1 264 ? -14.089 14.483 15.886 1.00 25.32 455 SER A N 1
ATOM 2106 C CA . SER A 1 264 ? -14.216 13.496 16.955 1.00 28.32 455 SER A CA 1
ATOM 2107 C C . SER A 1 264 ? -15.631 12.942 17.082 1.00 31.70 455 SER A C 1
ATOM 2108 O O . SER A 1 264 ? -15.813 11.879 17.684 1.00 34.04 455 SER A O 1
ATOM 2111 N N . GLN A 1 265 ? -16.635 13.629 16.536 1.00 33.68 456 GLN A N 1
ATOM 2112 C CA . GLN A 1 265 ? -18.00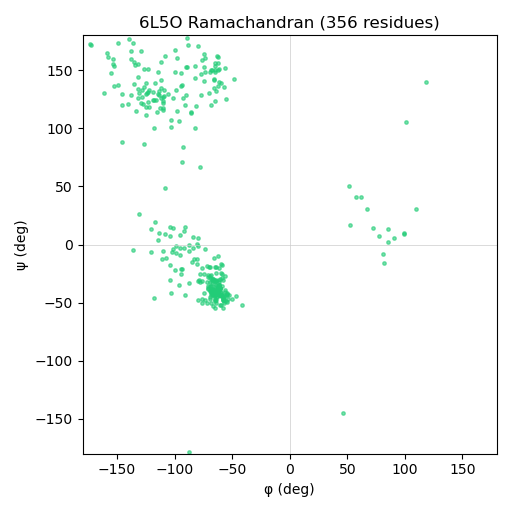2 13.127 16.528 1.00 36.92 456 GLN A CA 1
ATOM 2113 C C . GLN A 1 265 ? -18.357 12.404 15.233 1.00 32.12 456 GLN A C 1
ATOM 2114 O O . GLN A 1 265 ? -19.428 11.789 15.158 1.00 35.36 456 GLN A O 1
ATOM 2120 N N . ASN A 1 266 ? -17.492 12.472 14.219 1.00 29.37 457 ASN A N 1
ATOM 2121 C CA . ASN A 1 266 ? -17.743 11.786 12.957 1.00 37.29 457 ASN A CA 1
ATOM 2122 C C . ASN A 1 266 ? -17.778 10.282 13.177 1.00 32.15 457 ASN A C 1
ATOM 2123 O O . ASN A 1 266 ? -16.882 9.716 13.807 1.00 33.88 457 ASN A O 1
ATOM 2128 N N . SER A 1 267 ? -18.808 9.626 12.632 1.00 26.97 458 SER A N 1
ATOM 2129 C CA . SER A 1 267 ? -18.987 8.203 12.886 1.00 29.00 458 SER A CA 1
ATOM 2130 C C . SER A 1 267 ? -17.829 7.360 12.369 1.00 33.68 458 SER A C 1
ATOM 2131 O O . SER A 1 267 ? -17.768 6.167 12.685 1.00 35.34 458 SER A O 1
ATOM 2134 N N . ALA A 1 268 ? -16.905 7.939 11.595 1.00 29.36 459 ALA A N 1
ATOM 2135 C CA . ALA A 1 268 ? -15.721 7.179 11.202 1.00 38.76 459 ALA A CA 1
ATOM 2136 C C . ALA A 1 268 ? -14.808 6.878 12.393 1.00 32.08 459 ALA A C 1
ATOM 2137 O O . ALA A 1 268 ? -14.132 5.844 12.401 1.00 37.01 459 ALA A O 1
ATOM 2139 N N . ILE A 1 269 ? -14.776 7.740 13.413 1.00 40.38 460 ILE A N 1
ATOM 2140 C CA . ILE A 1 269 ? -13.843 7.538 14.523 1.00 33.06 460 ILE A CA 1
ATOM 2141 C C . ILE A 1 269 ? -14.483 7.778 15.890 1.00 35.99 460 ILE A C 1
ATOM 2142 O O . ILE A 1 269 ? -13.839 7.554 16.923 1.00 35.77 460 ILE A O 1
ATOM 2147 N N . LYS A 1 270 ? -15.743 8.232 15.913 1.00 32.47 461 LYS A N 1
ATOM 2148 C CA . LYS A 1 270 ? -16.332 8.744 17.153 1.00 39.55 461 LYS A CA 1
ATOM 2149 C C . LYS A 1 270 ? -16.279 7.716 18.277 1.00 37.02 461 LYS A C 1
ATOM 2150 O O . LYS A 1 270 ? -16.014 8.063 19.435 1.00 43.59 461 LYS A O 1
ATOM 2156 N N . GLN A 1 271 ? -16.507 6.444 17.954 1.00 32.74 462 GLN A N 1
ATOM 2157 C CA . GLN A 1 271 ? -16.566 5.411 18.979 1.00 42.38 462 GLN A CA 1
ATOM 2158 C C . GLN A 1 271 ? -15.227 5.212 19.686 1.00 40.20 462 GLN A C 1
ATOM 2159 O O . GLN A 1 271 ? -15.200 4.663 20.794 1.00 42.61 462 GLN A O 1
ATOM 2165 N N . ASP A 1 272 ? -14.121 5.656 19.087 1.00 32.30 463 ASP A N 1
ATOM 2166 C CA . ASP A 1 272 ? -12.793 5.457 19.660 1.00 34.25 463 ASP A CA 1
ATOM 2167 C C . ASP A 1 272 ? -12.060 6.768 19.931 1.00 27.05 463 ASP A C 1
ATOM 2168 O O . ASP A 1 272 ? -10.854 6.741 20.200 1.00 25.51 463 ASP A O 1
ATOM 2173 N N . ALA A 1 273 ? -12.745 7.910 19.891 1.00 24.64 464 ALA A N 1
ATOM 2174 C CA . ALA A 1 273 ? -12.077 9.202 19.875 1.00 22.90 464 ALA A CA 1
ATOM 2175 C C . ALA A 1 273 ? -12.519 10.081 21.033 1.00 25.50 464 ALA A C 1
ATOM 2176 O O . ALA A 1 273 ? -13.641 9.970 21.532 1.00 22.95 464 ALA A O 1
ATOM 2178 N N . GLN A 1 274 ? -11.605 10.959 21.449 1.00 18.35 465 GLN A N 1
ATOM 2179 C CA . GLN A 1 274 ? -11.900 12.108 22.293 1.00 19.07 465 GLN A CA 1
ATOM 2180 C C . GLN A 1 274 ? -11.191 13.323 21.712 1.00 20.67 465 GLN A C 1
ATOM 2181 O O . GLN A 1 274 ? -10.176 13.193 21.023 1.00 20.13 465 GLN A O 1
ATOM 2187 N N . SER A 1 275 ? -11.727 14.506 21.992 1.00 18.71 466 SER A N 1
ATOM 2188 C CA . SER A 1 275 ? -11.163 15.749 21.491 1.00 23.36 466 SER A CA 1
ATOM 2189 C C . SER A 1 275 ? -10.492 16.525 22.615 1.00 34.32 466 SER A C 1
ATOM 2190 O O . SER A 1 275 ? -10.730 16.279 23.803 1.00 24.27 466 SER A O 1
ATOM 2193 N N . LEU A 1 276 ? -9.642 17.468 22.205 1.00 22.93 467 LEU A N 1
ATOM 2194 C CA . LEU A 1 276 ? -8.906 18.345 23.109 1.00 25.37 467 LEU A CA 1
ATOM 2195 C C . LEU A 1 276 ? -8.775 19.701 22.433 1.00 27.12 467 LEU A C 1
ATOM 2196 O O . LEU A 1 276 ? -8.216 19.795 21.334 1.00 30.97 467 LEU A O 1
ATOM 2201 N N . HIS A 1 277 ? -9.305 20.742 23.066 1.00 23.79 468 HIS A N 1
ATOM 2202 C CA . HIS A 1 277 ? -9.200 22.092 22.532 1.00 25.43 468 HIS A CA 1
ATOM 2203 C C . HIS A 1 277 ? -9.160 23.077 23.693 1.00 32.21 468 HIS A C 1
ATOM 2204 O O . HIS A 1 277 ? -9.337 22.707 24.856 1.00 32.07 468 HIS A O 1
ATOM 2211 N N . GLY A 1 278 ? -8.935 24.351 23.359 1.00 35.77 469 GLY A N 1
ATOM 2212 C CA . GLY A 1 278 ? -8.713 25.370 24.373 1.00 36.74 469 GLY A CA 1
ATOM 2213 C C . GLY A 1 278 ? -9.892 25.617 25.292 1.00 41.31 469 GLY A C 1
ATOM 2214 O O . GLY A 1 278 ? -9.712 26.182 26.375 1.00 46.27 469 GLY A O 1
ATOM 2215 N N . ASP A 1 279 ? -11.098 25.214 24.888 1.00 37.45 470 ASP A N 1
ATOM 2216 C CA . ASP A 1 279 ? -12.248 25.382 25.769 1.00 49.06 470 ASP A CA 1
ATOM 2217 C C . ASP A 1 279 ? -12.236 24.373 26.908 1.00 47.65 470 ASP A C 1
ATOM 2218 O O . ASP A 1 279 ? -12.817 24.634 27.968 1.00 52.84 470 ASP A O 1
ATOM 2223 N N . ILE A 1 280 ? -11.593 23.224 26.711 1.00 45.27 471 ILE A N 1
ATOM 2224 C CA . ILE A 1 280 ? -11.549 22.169 27.723 1.00 42.11 471 ILE A CA 1
ATOM 2225 C C . ILE A 1 280 ? -10.707 22.652 28.897 1.00 41.36 471 ILE A C 1
ATOM 2226 O O . ILE A 1 280 ? -9.518 22.966 28.724 1.00 38.99 471 ILE A O 1
ATOM 2231 N N . PRO A 1 281 ? -11.270 22.735 30.100 1.00 39.40 472 PRO A N 1
ATOM 2232 C CA . PRO A 1 281 ? -10.466 23.145 31.254 1.00 43.46 472 PRO A CA 1
ATOM 2233 C C . PRO A 1 281 ? -9.378 22.124 31.554 1.00 39.08 472 PRO A C 1
ATOM 2234 O O . PRO A 1 281 ? -9.477 20.946 31.198 1.00 35.95 472 PRO A O 1
ATOM 2238 N N . GLN A 1 282 ? -8.328 22.615 32.224 1.00 41.13 473 GLN A N 1
ATOM 2239 C CA . GLN A 1 282 ? -7.122 21.830 32.490 1.00 43.84 473 GLN A CA 1
ATOM 2240 C C . GLN A 1 282 ? -7.432 20.438 33.017 1.00 40.64 473 GLN A C 1
ATOM 2241 O O . GLN A 1 282 ? -6.834 19.454 32.562 1.00 30.51 473 GLN A O 1
ATOM 2247 N N . LYS A 1 283 ? -8.368 20.339 33.970 1.00 37.14 474 LYS A N 1
ATOM 2248 C CA . LYS A 1 283 ? -8.620 19.073 34.657 1.00 37.87 474 LYS A CA 1
ATOM 2249 C C . LYS A 1 283 ? -9.122 17.991 33.705 1.00 35.27 474 LYS A C 1
ATOM 2250 O O . LYS A 1 283 ? -8.688 16.835 33.785 1.00 31.24 474 LYS A O 1
ATOM 2256 N N . GLN A 1 284 ? -10.055 18.334 32.814 1.00 33.55 475 GLN A N 1
ATOM 2257 C CA . GLN A 1 284 ? -10.541 17.331 31.873 1.00 32.12 475 GLN A CA 1
ATOM 2258 C C . GLN A 1 284 ? -9.493 17.007 30.817 1.00 25.61 475 GLN A C 1
ATOM 2259 O O . GLN A 1 284 ? -9.431 15.869 30.338 1.00 29.16 475 GLN A O 1
ATOM 2265 N N . ARG A 1 285 ? -8.671 17.989 30.437 1.00 22.31 476 ARG A N 1
ATOM 2266 C CA . ARG A 1 285 ? -7.575 17.716 29.515 1.00 25.64 476 ARG A CA 1
ATOM 2267 C C . ARG A 1 285 ? -6.661 16.638 30.079 1.00 23.54 476 ARG A C 1
ATOM 2268 O O . ARG A 1 285 ? -6.261 15.710 29.368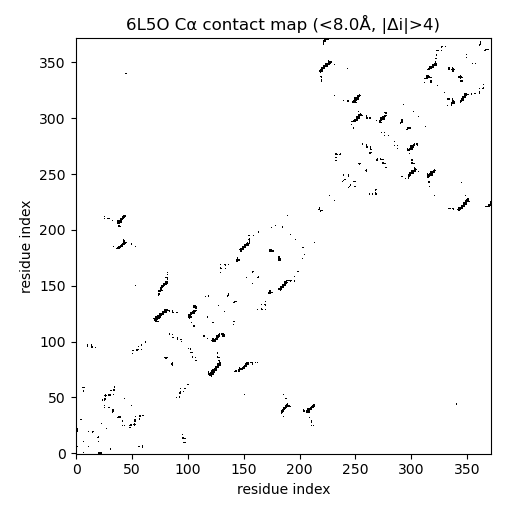 1.00 23.04 476 ARG A O 1
ATOM 2276 N N . GLU A 1 286 ? -6.310 16.765 31.362 1.00 22.48 477 GLU A N 1
ATOM 2277 C CA . GLU A 1 286 ? -5.467 15.777 32.026 1.00 16.03 477 GLU A CA 1
ATOM 2278 C C . GLU A 1 286 ? -6.145 14.412 32.072 1.00 17.70 477 GLU A C 1
ATOM 2279 O O . GLU A 1 286 ? -5.504 13.382 31.823 1.00 17.32 477 GLU A O 1
ATOM 2285 N N . ILE A 1 287 ? -7.446 14.387 32.384 1.00 18.84 478 ILE A N 1
ATOM 2286 C CA . ILE A 1 287 ? -8.198 13.132 32.397 1.00 19.56 478 ILE A CA 1
ATOM 2287 C C . ILE A 1 287 ? -8.178 12.481 31.018 1.00 17.55 478 ILE A C 1
ATOM 2288 O O . ILE A 1 287 ? -8.019 11.262 30.890 1.00 15.61 478 ILE A O 1
ATOM 2293 N N . THR A 1 288 ? -8.367 13.279 29.968 1.00 19.76 479 THR A N 1
ATOM 2294 C CA . THR A 1 288 ? -8.386 12.723 28.619 1.00 15.39 479 THR A CA 1
ATOM 2295 C C . THR A 1 288 ? -7.034 12.133 28.242 1.00 15.78 479 THR A C 1
ATOM 2296 O O . THR A 1 288 ? -6.973 11.067 27.628 1.00 15.09 479 THR A O 1
ATOM 2300 N N . LEU A 1 289 ? -5.936 12.797 28.624 1.00 15.46 480 LEU A N 1
ATOM 2301 C CA . LEU A 1 289 ? -4.619 12.267 28.275 1.00 20.96 480 LEU A CA 1
ATOM 2302 C C . LEU A 1 289 ? -4.320 10.967 29.019 1.00 15.17 480 LEU A C 1
ATOM 2303 O O . LEU A 1 289 ? -3.668 10.068 28.471 1.00 18.28 480 LEU A O 1
ATOM 2308 N N . LYS A 1 290 ? -4.766 10.847 30.272 1.00 16.83 481 LYS A N 1
ATOM 2309 C CA . LYS A 1 290 ? -4.570 9.591 30.990 1.00 17.88 481 LYS A CA 1
ATOM 2310 C C . LYS A 1 290 ? -5.316 8.455 30.305 1.00 15.90 481 LYS A C 1
ATOM 2311 O O . LYS A 1 290 ? -4.828 7.324 30.248 1.00 13.96 481 LYS A O 1
ATOM 2317 N N . GLY A 1 291 ? -6.518 8.735 29.808 1.00 13.75 482 GLY A N 1
ATOM 2318 C CA . GLY A 1 291 ? -7.281 7.707 29.124 1.00 15.55 482 GLY A CA 1
ATOM 2319 C C . GLY A 1 291 ? -6.674 7.316 27.794 1.00 13.05 482 GLY A C 1
ATOM 2320 O O . GLY A 1 291 ? -6.758 6.153 27.388 1.00 16.79 482 GLY A O 1
ATOM 2321 N N . PHE A 1 292 ? -6.031 8.266 27.118 1.00 14.72 483 PHE A N 1
ATOM 2322 C CA . PHE A 1 292 ? -5.293 7.944 25.898 1.00 13.67 483 PHE A CA 1
ATOM 2323 C C . PHE A 1 292 ? -4.121 7.021 26.209 1.00 18.80 483 PHE A C 1
ATOM 2324 O O . PHE A 1 292 ? -3.896 6.026 25.510 1.00 16.27 483 PHE A O 1
ATOM 2332 N N . ARG A 1 293 ? -3.382 7.314 27.285 1.00 13.56 484 ARG A N 1
ATOM 2333 C CA . ARG A 1 293 ? -2.249 6.474 27.659 1.00 15.76 484 ARG A CA 1
ATOM 2334 C C . ARG A 1 293 ? -2.685 5.093 28.132 1.00 19.32 484 ARG A C 1
ATOM 2335 O O . ARG A 1 293 ? -2.021 4.098 27.829 1.00 17.68 484 ARG A O 1
ATOM 2343 N N . ASN A 1 294 ? -3.763 5.001 28.906 1.00 16.58 485 ASN A N 1
ATOM 2344 C CA . ASN A 1 294 ? -4.085 3.719 29.522 1.00 18.87 485 ASN A CA 1
ATOM 2345 C C . ASN A 1 294 ? -5.029 2.877 28.671 1.00 21.49 485 ASN A C 1
ATOM 2346 O O . ASN A 1 294 ? -5.538 1.862 29.154 1.00 22.97 485 ASN A O 1
ATOM 2351 N N . GLY A 1 295 ? -5.261 3.265 27.422 1.00 19.41 486 GLY A N 1
ATOM 2352 C CA . GLY A 1 295 ? -6.028 2.429 26.524 1.00 22.59 486 GLY A CA 1
ATOM 2353 C C . GLY A 1 295 ? -7.526 2.599 26.602 1.00 22.79 486 GLY A C 1
ATOM 2354 O O . GLY A 1 295 ? -8.254 1.764 26.052 1.00 23.47 486 GLY A O 1
ATOM 2355 N N . SER A 1 296 ? -8.014 3.651 27.265 1.00 19.99 487 SER A N 1
ATOM 2356 C CA . SER A 1 296 ? -9.452 3.874 27.345 1.00 21.84 487 SER A CA 1
ATOM 2357 C C . SER A 1 296 ? -10.039 4.230 25.988 1.00 23.84 487 SER A C 1
ATOM 2358 O O . SER A 1 296 ? -11.206 3.923 25.721 1.00 24.13 487 SER A O 1
ATOM 2361 N N . PHE A 1 297 ? -9.258 4.885 25.132 1.00 20.59 488 PHE A N 1
ATOM 2362 C CA . PHE A 1 297 ? -9.671 5.176 23.766 1.00 21.90 488 PHE A CA 1
ATOM 2363 C C . PHE A 1 297 ? -8.408 5.305 22.929 1.00 22.58 488 PHE A C 1
ATOM 2364 O O . PHE A 1 297 ? -7.322 5.537 23.455 1.00 20.11 488 PHE A O 1
ATOM 2372 N N . GLY A 1 298 ? -8.554 5.159 21.619 1.00 16.41 489 GLY A N 1
ATOM 2373 C CA . GLY A 1 298 ? -7.373 5.076 20.783 1.00 16.24 489 GLY A CA 1
ATOM 2374 C C . GLY A 1 298 ? -7.075 6.242 19.859 1.00 14.35 489 GLY A C 1
ATOM 2375 O O . GLY A 1 298 ? -6.033 6.238 19.194 1.00 14.25 489 GLY A O 1
ATOM 2376 N N . VAL A 1 299 ? -7.970 7.227 19.781 1.00 13.98 490 VAL A N 1
ATOM 2377 C CA . VAL A 1 299 ? -7.816 8.359 18.868 1.00 13.67 490 VAL A CA 1
ATOM 2378 C C . VAL A 1 299 ? -7.995 9.649 19.649 1.00 14.88 490 VAL A C 1
ATOM 2379 O O . VAL A 1 299 ? -9.042 9.869 20.268 1.00 16.92 490 VAL A O 1
ATOM 2383 N N . LEU A 1 300 ? -6.981 10.498 19.621 1.00 12.84 491 LEU A N 1
ATOM 2384 C CA . LEU A 1 300 ? -7.041 11.810 20.243 1.00 12.68 491 LEU A CA 1
ATOM 2385 C C . LEU A 1 300 ? -7.072 12.850 19.137 1.00 14.12 491 LEU A C 1
ATOM 2386 O O . LEU A 1 300 ? -6.237 12.812 18.227 1.00 17.11 491 LEU A O 1
ATOM 2391 N N . VAL A 1 301 ? -8.056 13.742 19.186 1.00 12.97 492 VAL A N 1
ATOM 2392 C CA . VAL A 1 301 ? -8.168 14.835 18.228 1.00 9.57 492 VAL A CA 1
ATOM 2393 C C . VAL A 1 301 ? -7.863 16.130 18.958 1.00 17.69 492 VAL A C 1
ATOM 2394 O O . VAL A 1 301 ? -8.627 16.541 19.838 1.00 20.00 492 VAL A O 1
ATOM 2398 N N . ALA A 1 302 ? -6.785 16.803 18.562 1.00 14.17 493 ALA A N 1
ATOM 2399 C CA . ALA A 1 302 ? -6.339 17.996 19.272 1.00 17.58 493 ALA A CA 1
ATOM 2400 C C . ALA A 1 302 ? -6.190 19.163 18.311 1.00 23.40 493 ALA A C 1
ATOM 2401 O O . ALA A 1 302 ? -5.639 19.008 17.219 1.00 22.28 493 ALA A O 1
ATOM 2403 N N . THR A 1 303 ? -6.675 20.333 18.721 1.00 17.38 494 THR A N 1
ATOM 2404 C CA . THR A 1 303 ? -6.310 21.544 18.005 1.00 25.90 494 THR A CA 1
ATOM 2405 C C . THR A 1 303 ? -4.827 21.815 18.210 1.00 28.96 494 THR A C 1
ATOM 2406 O O . THR A 1 303 ? -4.250 21.469 19.244 1.00 30.70 494 THR A O 1
ATOM 2410 N N . ASN A 1 304 ? -4.203 22.446 17.218 1.00 30.86 495 ASN A N 1
ATOM 2411 C CA . ASN A 1 304 ? -2.841 22.914 17.432 1.00 36.08 495 ASN A CA 1
ATOM 2412 C C . ASN A 1 304 ? -2.763 23.836 18.645 1.00 38.09 495 ASN A C 1
ATOM 2413 O O . ASN A 1 304 ? -1.710 23.917 19.293 1.00 45.39 495 ASN A O 1
ATOM 2418 N N . VAL A 1 305 ? -3.868 24.517 18.983 1.00 42.74 496 VAL A N 1
ATOM 2419 C CA . VAL A 1 305 ? -3.906 25.383 20.166 1.00 46.14 496 VAL A CA 1
ATOM 2420 C C . VAL A 1 305 ? -3.740 24.562 21.444 1.00 40.99 496 VAL A C 1
ATOM 2421 O O . VAL A 1 305 ? -2.872 24.844 22.279 1.00 40.19 496 VAL A O 1
ATOM 2425 N N . ALA A 1 306 ? -4.590 23.546 21.632 1.00 32.74 497 ALA A N 1
ATOM 2426 C CA . ALA A 1 306 ? -4.452 22.682 22.801 1.00 25.13 497 ALA A CA 1
ATOM 2427 C C . ALA A 1 306 ? -3.147 21.899 22.799 1.00 29.88 497 ALA A C 1
ATOM 2428 O O . ALA A 1 306 ? -2.678 21.512 23.871 1.00 29.48 497 ALA A O 1
ATOM 2430 N N . ALA A 1 307 ? -2.540 21.665 21.634 1.00 25.52 498 ALA A N 1
ATOM 2431 C CA . ALA A 1 307 ? -1.337 20.844 21.592 1.00 28.16 498 ALA A CA 1
ATOM 2432 C C . ALA A 1 307 ? -0.066 21.600 21.975 1.00 36.23 498 ALA A C 1
ATOM 2433 O O . ALA A 1 307 ? 0.961 20.950 22.197 1.00 35.36 498 ALA A O 1
ATOM 2435 N N . ARG A 1 308 ? -0.098 22.938 22.053 1.00 39.09 499 ARG A N 1
ATOM 2436 C CA . ARG A 1 308 ? 1.067 23.697 22.514 1.00 43.92 499 ARG A CA 1
ATOM 2437 C C . ARG A 1 308 ? 1.355 23.372 23.975 1.00 37.33 499 ARG A C 1
ATOM 2438 O O . ARG A 1 308 ? 0.483 23.524 24.836 1.00 43.70 499 ARG A O 1
ATOM 2446 N N . GLY A 1 309 ? 2.577 22.920 24.253 1.00 38.49 500 GLY A N 1
ATOM 2447 C CA . GLY A 1 309 ? 2.969 22.528 25.592 1.00 37.77 500 GLY A CA 1
ATOM 2448 C C . GLY A 1 309 ? 2.548 21.136 26.011 1.00 43.05 500 GLY A C 1
ATOM 2449 O O . GLY A 1 309 ? 3.086 20.616 27.001 1.00 49.49 500 GLY A O 1
ATOM 2450 N N . LEU A 1 310 ? 1.610 20.515 25.296 1.00 33.52 501 LEU A N 1
ATOM 2451 C CA . LEU A 1 310 ? 1.164 19.168 25.626 1.00 27.58 501 LEU A CA 1
ATOM 2452 C C . LEU A 1 310 ? 2.309 18.168 25.510 1.00 26.26 501 LEU A C 1
ATOM 2453 O O . LEU A 1 310 ? 3.084 18.195 24.550 1.00 29.36 501 LEU A O 1
ATOM 2458 N N . ASP A 1 311 ? 2.404 17.273 26.495 1.00 25.88 502 ASP A N 1
ATOM 2459 C CA . ASP A 1 311 ? 3.377 16.182 26.485 1.00 23.51 502 ASP A CA 1
ATOM 2460 C C . ASP A 1 311 ? 2.780 15.013 25.705 1.00 19.59 502 ASP A C 1
ATOM 2461 O O . ASP A 1 311 ? 1.796 14.407 26.143 1.00 24.77 502 ASP A O 1
ATOM 2466 N N . ILE A 1 312 ? 3.367 14.692 24.558 1.00 23.07 503 ILE A N 1
ATOM 2467 C CA . ILE A 1 312 ? 2.766 13.760 23.604 1.00 15.26 503 ILE A CA 1
ATOM 2468 C C . ILE A 1 312 ? 3.261 12.349 23.915 1.00 15.51 503 ILE A C 1
ATOM 2469 O O . ILE A 1 312 ? 4.476 12.106 23.865 1.00 18.52 503 ILE A O 1
ATOM 2474 N N . PRO A 1 313 ? 2.371 11.402 24.221 1.00 13.61 504 PRO A N 1
ATOM 2475 C CA . PRO A 1 313 ? 2.790 10.002 24.375 1.00 15.43 504 PRO A CA 1
ATOM 2476 C C . PRO A 1 313 ? 3.337 9.440 23.069 1.00 18.52 504 PRO A C 1
ATOM 2477 O O . PRO A 1 313 ? 3.100 9.982 21.986 1.00 15.58 504 PRO A O 1
ATOM 2481 N N . GLU A 1 314 ? 4.069 8.327 23.172 1.00 14.88 505 GLU A N 1
ATOM 2482 C CA . GLU A 1 314 ? 4.414 7.589 21.960 1.00 15.16 505 GLU A CA 1
ATOM 2483 C C . GLU A 1 314 ? 3.129 7.114 21.298 1.00 13.17 505 GLU A C 1
ATOM 2484 O O . GLU A 1 314 ? 2.173 6.723 21.974 1.00 13.34 505 GLU A O 1
ATOM 2490 N N . VAL A 1 315 ? 3.088 7.193 19.970 1.00 14.26 506 VAL A N 1
ATOM 2491 C CA . VAL A 1 315 ? 1.897 6.840 19.212 1.00 12.80 506 VAL A CA 1
ATOM 2492 C C . VAL A 1 315 ? 2.322 6.045 17.982 1.00 16.11 506 VAL A C 1
ATOM 2493 O O . VAL A 1 315 ? 3.498 5.995 17.617 1.00 14.08 506 VAL A O 1
ATOM 2497 N N . ASP A 1 316 ? 1.336 5.410 17.343 1.00 14.11 507 ASP A N 1
ATOM 2498 C CA . ASP A 1 316 ? 1.577 4.696 16.100 1.00 14.09 507 ASP A CA 1
ATOM 2499 C C . ASP A 1 316 ? 1.457 5.604 14.893 1.00 15.08 507 ASP A C 1
ATOM 2500 O O . ASP A 1 316 ? 2.199 5.433 13.915 1.00 15.95 507 ASP A O 1
ATOM 2505 N N . LEU A 1 317 ? 0.575 6.595 14.965 1.00 13.51 508 LEU A N 1
ATOM 2506 C CA . LEU A 1 317 ? 0.191 7.364 13.788 1.00 11.46 508 LEU A CA 1
ATOM 2507 C C . LEU A 1 317 ? -0.071 8.803 14.204 1.00 12.43 508 LEU A C 1
ATOM 2508 O O . LEU A 1 317 ? -0.808 9.039 15.165 1.00 9.96 508 LEU A O 1
ATOM 2513 N N . VAL A 1 318 ? 0.542 9.754 13.504 1.00 9.52 509 VAL A N 1
ATOM 2514 C CA . VAL A 1 318 ? 0.227 11.177 13.643 1.00 9.19 509 VAL A CA 1
ATOM 2515 C C . VAL A 1 318 ? -0.433 11.630 12.345 1.00 11.54 509 VAL A C 1
ATOM 2516 O O . VAL A 1 318 ? 0.049 11.304 11.259 1.00 12.05 509 VAL A O 1
ATOM 2520 N N . ILE A 1 319 ? -1.518 12.385 12.454 1.00 9.43 510 ILE A N 1
ATOM 2521 C CA . ILE A 1 319 ? -2.190 12.954 11.286 1.00 9.71 510 ILE A CA 1
ATOM 2522 C C . ILE A 1 319 ? -2.289 14.462 11.464 1.00 13.57 510 ILE A C 1
ATOM 2523 O O . ILE A 1 319 ? -2.752 14.932 12.509 1.00 16.32 510 ILE A O 1
ATOM 2528 N N . GLN A 1 320 ? -1.860 15.218 10.446 1.00 11.73 511 GLN A N 1
ATOM 2529 C CA . GLN A 1 320 ? -2.095 16.659 10.374 1.00 13.05 511 GLN A CA 1
ATOM 2530 C C . GLN A 1 320 ? -3.182 16.915 9.341 1.00 15.21 511 GLN A C 1
ATOM 2531 O O . GLN A 1 320 ? -3.078 16.435 8.213 1.00 12.75 511 GLN A O 1
ATOM 2537 N N . SER A 1 321 ? -4.205 17.685 9.721 1.00 15.11 512 SER A N 1
ATOM 2538 C CA . SER A 1 321 ? -5.344 17.898 8.826 1.00 18.64 512 SER A CA 1
ATOM 2539 C C . SER A 1 321 ? -4.997 18.767 7.621 1.00 17.03 512 SER A C 1
ATOM 2540 O O . SER A 1 321 ? -5.724 18.738 6.613 1.00 16.45 512 SER A O 1
ATOM 2543 N N . SER A 1 322 ? -3.916 19.535 7.704 1.00 14.77 513 SER A N 1
ATOM 2544 C CA . SER A 1 322 ? -3.425 20.382 6.624 1.00 17.34 513 SER A CA 1
ATOM 2545 C C . SER A 1 322 ? -1.943 20.641 6.880 1.00 21.05 513 SER A C 1
ATOM 2546 O O . SER A 1 322 ? -1.468 20.410 7.996 1.00 18.50 513 SER A O 1
ATOM 2549 N N . PRO A 1 323 ? -1.178 21.060 5.869 1.00 15.76 514 PRO A N 1
ATOM 2550 C CA . PRO A 1 323 ? 0.266 21.291 6.085 1.00 18.93 514 PRO A CA 1
ATOM 2551 C C . PRO A 1 323 ? 0.501 22.268 7.222 1.00 18.89 514 PRO A C 1
ATOM 2552 O O . PRO A 1 323 ? -0.059 23.373 7.230 1.00 25.40 514 PRO A O 1
ATOM 2556 N N . PRO A 1 324 ? 1.296 21.887 8.222 1.00 20.29 515 PRO A N 1
ATOM 2557 C CA . PRO A 1 324 ? 1.405 22.712 9.432 1.00 20.55 515 PRO A CA 1
ATOM 2558 C C . PRO A 1 324 ? 2.237 23.965 9.206 1.00 23.65 515 PRO A C 1
ATOM 2559 O O . PRO A 1 324 ? 3.245 23.951 8.495 1.00 23.16 515 PRO A O 1
ATOM 2563 N N . LYS A 1 325 ? 1.787 25.065 9.812 1.00 28.87 516 LYS A N 1
ATOM 2564 C CA . LYS A 1 325 ? 2.578 26.290 9.818 1.00 38.09 516 LYS A CA 1
ATOM 2565 C C . LYS A 1 325 ? 3.705 26.222 10.838 1.00 25.73 516 LYS A C 1
ATOM 2566 O O . LYS A 1 325 ? 4.777 26.790 10.611 1.00 32.59 516 LYS A O 1
ATOM 2572 N N . ASP A 1 326 ? 3.491 25.517 11.948 1.00 25.96 517 ASP A N 1
ATOM 2573 C CA . ASP A 1 326 ? 4.520 25.314 12.968 1.00 29.50 517 ASP A CA 1
ATOM 2574 C C . ASP A 1 326 ? 5.259 24.013 12.661 1.00 24.01 517 ASP A C 1
ATOM 2575 O O . ASP A 1 326 ? 4.975 22.946 13.213 1.00 21.77 517 ASP A O 1
ATOM 2580 N N . VAL A 1 327 ? 6.250 24.118 11.774 1.00 23.87 518 VAL A N 1
ATOM 2581 C CA . VAL A 1 327 ? 7.008 22.937 11.373 1.00 21.07 518 VAL A CA 1
ATOM 2582 C C . VAL A 1 327 ? 7.811 22.389 12.542 1.00 23.07 518 VAL A C 1
ATOM 2583 O O . VAL A 1 327 ? 8.042 21.177 12.633 1.00 19.39 518 VAL A O 1
ATOM 2587 N N . GLU A 1 328 ? 8.246 23.257 13.459 1.00 25.79 519 GLU A N 1
ATOM 2588 C CA . GLU A 1 328 ? 8.935 22.779 14.652 1.00 25.16 519 GLU A CA 1
ATOM 2589 C C . GLU A 1 328 ? 8.064 21.795 15.420 1.00 18.81 519 GLU A C 1
ATOM 2590 O O . GLU A 1 328 ? 8.524 20.716 15.809 1.00 22.06 519 GLU A O 1
ATOM 2596 N N . SER A 1 329 ? 6.792 22.147 15.635 1.00 25.00 520 SER A N 1
ATOM 2597 C CA . SER A 1 329 ? 5.879 21.227 16.310 1.00 22.49 520 SER A CA 1
ATOM 2598 C C . SER A 1 329 ? 5.704 19.942 15.508 1.00 18.83 520 SER A C 1
ATOM 2599 O O . SER A 1 329 ? 5.590 18.855 16.084 1.00 21.31 520 SER A O 1
ATOM 2602 N N . TYR A 1 330 ? 5.687 20.049 14.178 1.00 19.36 521 TYR A N 1
ATOM 2603 C CA . TYR A 1 330 ? 5.513 18.864 13.340 1.00 21.34 521 TYR A CA 1
ATOM 2604 C C . TYR A 1 330 ? 6.694 17.910 13.490 1.00 19.21 521 TYR A C 1
ATOM 2605 O O . TYR A 1 330 ? 6.513 16.702 13.697 1.00 17.58 521 TYR A O 1
ATOM 2614 N N . ILE A 1 331 ? 7.915 18.444 13.398 1.00 24.77 522 ILE A N 1
ATOM 2615 C CA . ILE A 1 331 ? 9.124 17.646 13.596 1.00 21.41 522 ILE A CA 1
ATOM 2616 C C . ILE A 1 331 ? 9.078 16.929 14.939 1.00 19.99 522 ILE A C 1
ATOM 2617 O O . ILE A 1 331 ? 9.421 15.746 15.040 1.00 15.68 522 ILE A O 1
ATOM 2622 N N . HIS A 1 332 ? 8.644 17.637 15.988 1.00 19.91 523 HIS A N 1
ATOM 2623 C CA . HIS A 1 332 ? 8.568 17.042 17.317 1.00 21.26 523 HIS A CA 1
ATOM 2624 C C . HIS A 1 332 ? 7.540 15.916 17.350 1.00 18.69 523 HIS A C 1
ATOM 2625 O O . HIS A 1 332 ? 7.826 14.814 17.830 1.00 21.82 523 HIS A O 1
ATOM 2632 N N . ARG A 1 333 ? 6.341 16.170 16.817 1.00 24.50 524 ARG A N 1
ATOM 2633 C CA . ARG A 1 333 ? 5.293 15.153 16.839 1.00 20.00 524 ARG A CA 1
ATOM 2634 C C . ARG A 1 333 ? 5.709 13.913 16.060 1.00 23.37 524 ARG A C 1
ATOM 2635 O O . ARG A 1 333 ? 5.436 12.782 16.481 1.00 19.50 524 ARG A O 1
ATOM 2643 N N . SER A 1 334 ? 6.387 14.104 14.926 1.00 21.20 525 SER A N 1
ATOM 2644 C CA . SER A 1 334 ? 6.787 12.970 14.100 1.00 19.04 525 SER A CA 1
ATOM 2645 C C . SER A 1 334 ? 7.771 12.077 14.834 1.00 19.08 525 SER A C 1
ATOM 2646 O O . SER A 1 334 ? 7.746 10.850 14.676 1.00 22.40 525 SER A O 1
ATOM 2649 N N . GLY A 1 335 ? 8.641 12.675 15.650 1.00 18.42 526 GLY A N 1
ATOM 2650 C CA . GLY A 1 335 ? 9.567 11.918 16.477 1.00 23.20 526 GLY A CA 1
ATOM 2651 C C . GLY A 1 335 ? 8.902 11.077 17.550 1.00 24.04 526 GLY A C 1
ATOM 2652 O O . GLY A 1 335 ? 9.577 10.244 18.167 1.00 31.14 526 GLY A O 1
ATOM 2653 N N . ARG A 1 336 ? 7.608 11.279 17.792 1.00 22.30 527 ARG A N 1
ATOM 2654 C CA . ARG A 1 336 ? 6.862 10.503 18.776 1.00 19.58 527 ARG A CA 1
ATOM 2655 C C . ARG A 1 336 ? 6.196 9.272 18.181 1.00 21.82 527 ARG A C 1
ATOM 2656 O O . ARG A 1 336 ? 5.570 8.510 18.924 1.00 14.60 527 ARG A O 1
ATOM 2664 N N . THR A 1 337 ? 6.298 9.064 16.865 1.00 19.90 528 THR A N 1
ATOM 2665 C CA . THR A 1 337 ? 5.619 7.951 16.222 1.00 18.56 528 THR A CA 1
ATOM 2666 C C . THR A 1 337 ? 6.531 6.743 16.091 1.00 16.03 528 THR A C 1
ATOM 2667 O O . THR A 1 337 ? 7.738 6.874 15.881 1.00 24.12 528 THR A O 1
ATOM 2671 N N . GLY A 1 338 ? 5.921 5.557 16.179 1.00 16.83 529 GLY A N 1
ATOM 2672 C CA . GLY A 1 338 ? 6.633 4.296 16.089 1.00 19.28 529 GLY A CA 1
ATOM 2673 C C . GLY A 1 338 ? 6.876 3.673 17.449 1.00 19.15 529 GLY A C 1
ATOM 2674 O O . GLY A 1 338 ? 7.726 4.136 18.203 1.00 21.06 529 GLY A O 1
ATOM 2675 N N . ARG A 1 339 ? 6.129 2.632 17.776 1.00 21.37 530 ARG A N 1
ATOM 2676 C CA . ARG A 1 339 ? 6.211 1.997 19.080 1.00 24.62 530 ARG A CA 1
ATOM 2677 C C . ARG A 1 339 ? 6.736 0.576 18.935 1.00 23.58 530 ARG A C 1
ATOM 2678 O O . ARG A 1 339 ? 6.506 -0.089 17.919 1.00 21.74 530 ARG A O 1
ATOM 2686 N N . ALA A 1 340 ? 7.456 0.122 19.964 1.00 22.86 531 ALA A N 1
ATOM 2687 C CA . ALA A 1 340 ? 7.920 -1.262 20.035 1.00 23.98 531 ALA A CA 1
ATOM 2688 C C . ALA A 1 340 ? 8.770 -1.632 18.819 1.00 25.44 531 ALA A C 1
ATOM 2689 O O . ALA A 1 340 ? 8.652 -2.726 18.265 1.00 25.45 531 ALA A O 1
ATOM 2691 N N . GLY A 1 341 ? 9.626 -0.706 18.391 1.00 25.09 532 GLY A N 1
ATOM 2692 C CA . GLY A 1 341 ? 10.484 -0.935 17.246 1.00 28.00 532 GLY A CA 1
ATOM 2693 C C . GLY A 1 341 ? 9.846 -0.725 15.886 1.00 26.36 532 GLY A C 1
ATOM 2694 O O . GLY A 1 341 ? 10.565 -0.742 14.877 1.00 29.53 532 GLY A O 1
ATOM 2695 N N . ARG A 1 342 ? 8.533 -0.520 15.814 1.00 24.97 533 ARG A N 1
ATOM 2696 C CA . ARG A 1 342 ? 7.886 -0.345 14.521 1.00 22.22 533 ARG A CA 1
ATOM 2697 C C . ARG A 1 342 ? 8.182 1.033 13.934 1.00 23.07 533 ARG A C 1
ATOM 2698 O O . ARG A 1 342 ? 8.410 2.015 14.652 1.00 20.42 533 ARG A O 1
ATOM 2706 N N . THR A 1 343 ? 8.147 1.101 12.602 1.00 20.53 534 THR A N 1
ATOM 2707 C CA . THR A 1 343 ? 8.315 2.364 11.899 1.00 21.20 534 THR A CA 1
ATOM 2708 C C . THR A 1 343 ? 7.093 3.247 12.118 1.00 18.60 534 THR A C 1
ATOM 2709 O O . THR A 1 343 ? 5.957 2.801 11.933 1.00 20.40 534 THR A O 1
ATOM 2713 N N . GLY A 1 344 ? 7.324 4.502 12.502 1.00 16.22 535 GLY A N 1
ATOM 2714 C CA . GLY A 1 344 ? 6.218 5.422 12.681 1.00 17.08 535 GLY A CA 1
ATOM 2715 C C . GLY A 1 344 ? 5.678 5.929 11.354 1.00 15.86 535 GLY A C 1
ATOM 2716 O O . GLY A 1 344 ? 6.355 5.897 10.329 1.00 13.30 535 GLY A O 1
ATOM 2717 N N . VAL A 1 345 ? 4.436 6.406 11.372 1.00 11.62 536 VAL A N 1
ATOM 2718 C CA . VAL A 1 345 ? 3.823 6.989 10.182 1.00 9.96 536 VAL A CA 1
ATOM 2719 C C . VAL A 1 345 ? 3.271 8.357 10.541 1.00 13.04 536 VAL A C 1
ATOM 2720 O O . VAL A 1 345 ? 2.544 8.501 11.534 1.00 12.31 536 VAL A O 1
ATOM 2724 N N A CYS A 1 346 ? 3.661 9.364 9.770 0.52 11.58 537 CYS A N 1
ATOM 2725 N N B CYS A 1 346 ? 3.595 9.354 9.718 0.48 11.59 537 CYS A N 1
ATOM 2726 C CA A CYS A 1 346 ? 3.067 10.688 9.835 0.52 10.64 537 CYS A CA 1
ATOM 2727 C CA B CYS A 1 346 ? 3.098 10.718 9.854 0.48 10.48 537 CYS A CA 1
ATOM 2728 C C A CYS A 1 346 ? 2.342 10.942 8.531 0.52 10.00 537 CYS A C 1
ATOM 2729 C C B CYS A 1 346 ? 2.407 11.112 8.553 0.48 10.06 537 CYS A C 1
ATOM 2730 O O A CYS A 1 346 ? 2.895 10.695 7.459 0.52 13.71 537 CYS A O 1
ATOM 2731 O O B CYS A 1 346 ? 3.050 11.144 7.502 0.48 13.03 537 CYS A O 1
ATOM 2736 N N . ILE A 1 347 ? 1.117 11.435 8.628 1.00 11.91 538 ILE A N 1
ATOM 2737 C CA . ILE A 1 347 ? 0.302 11.734 7.451 1.00 10.78 538 ILE A CA 1
ATOM 2738 C C . ILE A 1 347 ? -0.104 13.194 7.487 1.00 12.64 538 ILE A C 1
ATOM 2739 O O . ILE A 1 347 ? -0.660 13.664 8.487 1.00 13.83 538 ILE A O 1
ATOM 2744 N N A CYS A 1 348 ? 0.179 13.910 6.401 0.51 13.33 539 CYS A N 1
ATOM 2745 N N B CYS A 1 348 ? 0.119 13.899 6.381 0.49 13.33 539 CYS A N 1
ATOM 2746 C CA A CYS A 1 348 ? -0.323 15.261 6.187 0.51 11.19 539 CYS A CA 1
ATOM 2747 C CA B CYS A 1 348 ? -0.339 15.273 6.232 0.49 11.20 539 CYS A CA 1
ATOM 2748 C C A CYS A 1 348 ? -1.376 15.214 5.087 0.51 11.00 539 CYS A C 1
ATOM 2749 C C B CYS A 1 348 ? -1.325 15.363 5.076 0.49 11.06 539 CYS A C 1
ATOM 2750 O O A CYS A 1 348 ? -1.108 14.716 3.992 0.51 11.93 539 CYS A O 1
ATOM 2751 O O B CYS A 1 348 ? -0.951 15.143 3.921 0.49 12.06 539 CYS A O 1
ATOM 2756 N N . PHE A 1 349 ? -2.568 15.714 5.381 1.00 12.49 540 PHE A N 1
ATOM 2757 C CA . PHE A 1 349 ? -3.566 15.909 4.336 1.00 12.29 540 PHE A CA 1
ATOM 2758 C C . PHE A 1 349 ? -3.314 17.232 3.636 1.00 13.34 540 PHE A C 1
ATOM 2759 O O . PHE A 1 349 ? -2.777 18.173 4.231 1.00 15.17 540 PHE A O 1
ATOM 2767 N N . TYR A 1 350 ? -3.699 17.310 2.359 1.00 11.94 541 TYR A N 1
ATOM 2768 C CA . TYR A 1 350 ? -3.573 18.606 1.711 1.00 12.25 541 TYR A CA 1
ATOM 2769 C C . TYR A 1 350 ? -4.559 18.715 0.565 1.00 14.57 541 TYR A C 1
ATOM 2770 O O . TYR A 1 350 ? -4.893 17.721 -0.082 1.00 15.36 541 TYR A O 1
ATOM 2779 N N . GLN A 1 351 ? -5.028 19.939 0.347 1.00 16.00 542 GLN A N 1
ATOM 2780 C CA . GLN A 1 351 ? -5.870 20.291 -0.788 1.00 17.22 542 GLN A CA 1
ATOM 2781 C C . GLN A 1 351 ? -5.033 20.943 -1.881 1.00 19.34 542 GLN A C 1
ATOM 2782 O O . GLN A 1 351 ? -3.887 21.342 -1.668 1.00 13.95 542 GLN A O 1
ATOM 2788 N N . HIS A 1 352 ? -5.639 21.074 -3.068 1.00 15.16 543 HIS A N 1
ATOM 2789 C CA . HIS A 1 352 ? -4.931 21.655 -4.203 1.00 14.14 543 HIS A CA 1
ATOM 2790 C C . HIS A 1 352 ? -4.316 23.010 -3.858 1.00 15.06 543 HIS A C 1
ATOM 2791 O O . HIS A 1 352 ? -3.162 23.284 -4.211 1.00 14.83 543 HIS A O 1
ATOM 2798 N N . LYS A 1 353 ? -5.065 23.869 -3.160 1.00 16.00 544 LYS A N 1
ATOM 2799 C CA . LYS A 1 353 ? -4.553 25.201 -2.851 1.00 13.07 544 LYS A CA 1
ATOM 2800 C C . LYS A 1 353 ? -3.485 25.184 -1.767 1.00 13.18 544 LYS A C 1
ATOM 2801 O O . LYS A 1 353 ? -2.909 26.238 -1.474 1.00 16.65 544 LYS A O 1
ATOM 2807 N N . GLU A 1 354 ? -3.203 24.025 -1.179 1.00 12.80 545 GLU A N 1
ATOM 2808 C CA . GLU A 1 354 ? -2.184 23.897 -0.135 1.00 12.74 545 GLU A CA 1
ATOM 2809 C C . GLU A 1 354 ? -0.939 23.157 -0.610 1.00 16.13 545 GLU A C 1
ATOM 2810 O O . GLU A 1 354 ? -0.074 22.832 0.209 1.00 21.03 545 GLU A O 1
ATOM 2816 N N . GLU A 1 355 ? -0.827 22.876 -1.909 1.00 20.20 546 GLU A N 1
ATOM 2817 C CA . GLU A 1 355 ? 0.241 22.002 -2.389 1.00 22.70 546 GLU A CA 1
ATOM 2818 C C . GLU A 1 355 ? 1.622 22.639 -2.225 1.00 21.91 546 GLU A C 1
ATOM 2819 O O . GLU A 1 355 ? 2.586 21.955 -1.856 1.00 22.06 546 GLU A O 1
ATOM 2825 N N . TYR A 1 356 ? 1.751 23.942 -2.485 1.00 14.48 547 TYR A N 1
ATOM 2826 C CA . TYR A 1 356 ? 3.046 24.573 -2.246 1.00 15.23 547 TYR A CA 1
ATOM 2827 C C . TYR A 1 356 ? 3.394 24.614 -0.759 1.00 18.95 547 TYR A C 1
ATOM 2828 O O . TYR A 1 356 ? 4.579 24.585 -0.408 1.00 15.08 547 TYR A O 1
ATOM 2837 N N . GLN A 1 357 ? 2.389 24.693 0.128 1.00 15.84 548 GLN A N 1
ATOM 2838 C CA . GLN A 1 357 ? 2.668 24.655 1.560 1.00 19.18 548 GLN A CA 1
ATOM 2839 C C . GLN A 1 357 ? 3.324 23.342 1.960 1.00 15.07 548 GLN A C 1
ATOM 2840 O O . GLN A 1 357 ? 4.163 23.312 2.874 1.00 13.11 548 GLN A O 1
ATOM 2846 N N . LEU A 1 358 ? 2.941 22.250 1.303 1.00 15.57 549 LEU A N 1
ATOM 2847 C CA . LEU A 1 358 ? 3.608 20.974 1.530 1.00 16.06 549 LEU A CA 1
ATOM 2848 C C . LEU A 1 358 ? 5.091 21.067 1.207 1.00 13.85 549 LEU A C 1
ATOM 2849 O O . LEU A 1 358 ? 5.935 20.578 1.973 1.00 14.29 549 LEU A O 1
ATOM 2854 N N . VAL A 1 359 ? 5.428 21.714 0.086 1.00 11.51 550 VAL A N 1
ATOM 2855 C CA . VAL A 1 359 ? 6.831 21.926 -0.279 1.00 12.70 550 VAL A CA 1
ATOM 2856 C C . VAL A 1 359 ? 7.542 22.764 0.779 1.00 13.73 550 VAL A C 1
ATOM 2857 O O . VAL A 1 359 ? 8.712 22.522 1.092 1.00 13.73 550 VAL A O 1
ATOM 2861 N N . GLN A 1 360 ? 6.858 23.770 1.335 1.00 11.56 551 GLN A N 1
ATOM 2862 C CA . GLN A 1 360 ? 7.470 24.571 2.393 1.00 13.78 551 GLN A CA 1
ATOM 2863 C C . GLN A 1 360 ? 7.788 23.719 3.613 1.00 13.73 551 GLN A C 1
ATOM 2864 O O . GLN A 1 360 ? 8.851 23.879 4.235 1.00 15.78 551 GLN A O 1
ATOM 2870 N N . VAL A 1 361 ? 6.866 22.826 3.993 1.00 13.72 552 VAL A N 1
ATOM 2871 C CA . VAL A 1 361 ? 7.127 21.910 5.107 1.00 12.89 552 VAL A CA 1
ATOM 2872 C C . VAL A 1 361 ? 8.307 21.006 4.781 1.00 13.41 552 VAL A C 1
ATOM 2873 O O . VAL A 1 361 ? 9.171 20.759 5.630 1.00 13.96 552 VAL A O 1
ATOM 2877 N N . GLU A 1 362 ? 8.363 20.497 3.550 1.00 10.86 553 GLU A N 1
ATOM 2878 C CA . GLU A 1 362 ? 9.478 19.632 3.167 1.00 12.89 553 GLU A CA 1
ATOM 2879 C C . GLU A 1 362 ? 10.809 20.359 3.338 1.00 14.13 553 GLU A C 1
ATOM 2880 O O . GLU A 1 362 ? 11.771 19.796 3.872 1.00 15.25 553 GLU A O 1
ATOM 2886 N N . GLN A 1 363 ? 10.874 21.619 2.904 1.00 11.25 554 GLN A N 1
ATOM 2887 C CA . GLN A 1 363 ? 12.117 22.377 2.996 1.00 10.24 554 GLN A CA 1
ATOM 2888 C C . GLN A 1 363 ? 12.458 22.709 4.444 1.00 12.25 554 GLN A C 1
ATOM 2889 O O . GLN A 1 363 ? 13.595 22.499 4.885 1.00 16.54 554 GLN A O 1
ATOM 2895 N N . LYS A 1 364 ? 11.484 23.203 5.206 1.00 10.72 555 LYS A N 1
ATOM 2896 C CA . LYS A 1 364 ? 11.778 23.629 6.576 1.00 13.23 555 LYS A CA 1
ATOM 2897 C C . LYS A 1 364 ? 12.048 22.456 7.505 1.00 15.31 555 LYS A C 1
ATOM 2898 O O . LYS A 1 364 ? 12.746 22.624 8.516 1.00 15.13 555 LYS A O 1
ATOM 2904 N N . ALA A 1 365 ? 11.506 21.273 7.201 1.00 14.27 556 ALA A N 1
ATOM 2905 C CA . ALA A 1 365 ? 11.753 20.087 8.013 1.00 15.10 556 ALA A CA 1
ATOM 2906 C C . ALA A 1 365 ? 12.826 19.176 7.438 1.00 16.37 556 ALA A C 1
ATOM 2907 O O . ALA A 1 365 ? 13.222 18.220 8.115 1.00 17.14 556 ALA A O 1
ATOM 2909 N N . GLY A 1 366 ? 13.309 19.448 6.228 1.00 14.07 557 GLY A N 1
ATOM 2910 C CA . GLY A 1 366 ? 14.308 18.587 5.613 1.00 17.58 557 GLY A CA 1
ATOM 2911 C C . GLY A 1 366 ? 13.826 17.173 5.379 1.00 19.15 557 GLY A C 1
ATOM 2912 O O . GLY A 1 366 ? 14.572 16.215 5.614 1.00 20.02 557 GLY A O 1
ATOM 2913 N N . ILE A 1 367 ? 12.580 17.016 4.938 1.00 19.73 558 ILE A N 1
ATOM 2914 C CA . ILE A 1 367 ? 12.003 15.711 4.649 1.00 16.04 558 ILE A CA 1
ATOM 2915 C C . ILE A 1 367 ? 11.392 15.749 3.254 1.00 16.37 558 ILE A C 1
ATOM 2916 O O . ILE A 1 367 ? 11.181 16.810 2.671 1.00 14.97 558 ILE A O 1
ATOM 2921 N N . LYS A 1 368 ? 11.072 14.568 2.740 1.00 15.78 559 LYS A N 1
ATOM 2922 C CA . LYS A 1 368 ? 10.307 14.433 1.507 1.00 17.53 559 LYS A CA 1
ATOM 2923 C C . LYS A 1 368 ? 9.082 13.580 1.795 1.00 19.71 559 LYS A C 1
ATOM 2924 O O . LYS A 1 368 ? 9.200 12.512 2.410 1.00 20.41 559 LYS A O 1
ATOM 2930 N N . PHE A 1 369 ? 7.908 14.056 1.375 1.00 14.07 560 PHE A N 1
ATOM 2931 C CA . PHE A 1 369 ? 6.677 13.282 1.531 1.00 11.54 560 PHE A CA 1
ATOM 2932 C C . PHE A 1 369 ? 6.526 12.267 0.408 1.00 12.14 560 PHE A C 1
ATOM 2933 O O . PHE A 1 369 ? 6.854 12.555 -0.743 1.00 16.67 560 PHE A O 1
ATOM 2941 N N . LYS A 1 370 ? 5.989 11.091 0.738 1.00 13.30 561 LYS A N 1
ATOM 2942 C CA . LYS A 1 370 ? 5.405 10.230 -0.288 1.00 15.50 561 LYS A CA 1
ATOM 2943 C C . LYS A 1 370 ? 4.001 10.733 -0.583 1.00 17.76 561 LYS A C 1
ATOM 2944 O O . LYS A 1 370 ? 3.148 10.760 0.311 1.00 15.82 561 LYS A O 1
ATOM 2950 N N . ARG A 1 371 ? 3.754 11.133 -1.825 1.00 17.97 562 ARG A N 1
ATOM 2951 C CA . ARG A 1 371 ? 2.478 11.732 -2.181 1.00 17.25 562 ARG A CA 1
ATOM 2952 C C . ARG A 1 371 ? 1.528 10.653 -2.677 1.00 16.05 562 ARG A C 1
ATOM 2953 O O . ARG A 1 371 ? 1.859 9.892 -3.593 1.00 22.52 562 ARG A O 1
ATOM 2961 N N . ILE A 1 372 ? 0.357 10.589 -2.059 1.00 16.98 563 ILE A N 1
ATOM 2962 C CA . ILE A 1 372 ? -0.663 9.609 -2.384 1.00 23.85 563 ILE A CA 1
ATOM 2963 C C . ILE A 1 372 ? -2.002 10.303 -2.706 1.00 26.07 563 ILE A C 1
ATOM 2964 O O . ILE A 1 372 ? -2.235 11.474 -2.379 1.00 17.33 563 ILE A O 1
#

Organism: Homo sapiens (NCBI:txid9606)

B-factor: mean 20.73, std 10.94, range [3.99, 76.64]